Protein AF-0000000079329169 (afdb_homodimer)

pLDDT: mean 85.24, std 16.22, range [33.25, 97.94]

Radius of gyration: 30.65 Å; Cα contacts (8 Å, |Δi|>4): 786; chains: 2; bounding box: 102×85×64 Å

Structure (mmCIF, N/CA/C/O backbone):
data_AF-0000000079329169-model_v1
#
loop_
_entity.id
_entity.type
_entity.pdbx_description
1 polymer 'Uncharacterized protein'
#
loop_
_atom_site.group_PDB
_atom_site.id
_atom_site.type_symbol
_atom_site.label_atom_id
_atom_site.label_alt_id
_atom_site.label_comp_id
_atom_site.label_asym_id
_atom_site.label_entity_id
_atom_site.label_seq_id
_atom_site.pdbx_PDB_ins_code
_atom_site.Cartn_x
_atom_site.Cartn_y
_atom_site.Cartn_z
_atom_site.occupancy
_atom_site.B_iso_or_equiv
_atom_site.auth_seq_id
_atom_site.auth_comp_id
_atom_site.auth_asym_id
_atom_site.auth_atom_id
_atom_site.pdbx_PDB_model_num
ATOM 1 N N . MET A 1 1 ? -2.467 -40.875 -25.844 1 45.12 1 MET A N 1
ATOM 2 C CA . MET A 1 1 ? -3.098 -40.188 -24.719 1 45.12 1 MET A CA 1
ATOM 3 C C . MET A 1 1 ? -2.678 -38.719 -24.688 1 45.12 1 MET A C 1
ATOM 5 O O . MET A 1 1 ? -1.495 -38.406 -24.812 1 45.12 1 MET A O 1
ATOM 9 N N . THR A 1 2 ? -3.67 -37.781 -25 1 64.62 2 THR A N 1
ATOM 10 C CA . THR A 1 2 ? -3.379 -36.344 -25.172 1 64.62 2 THR A CA 1
ATOM 11 C C . THR A 1 2 ? -2.734 -35.781 -23.922 1 64.62 2 THR A C 1
ATOM 13 O O . THR A 1 2 ? -3.164 -36.062 -22.797 1 64.62 2 THR A O 1
ATOM 16 N N . LYS A 1 3 ? -1.499 -35.312 -23.969 1 88.25 3 LYS A N 1
ATOM 17 C CA . LYS A 1 3 ? -0.724 -34.75 -22.875 1 88.25 3 LYS A CA 1
ATOM 18 C C . LYS A 1 3 ? -1.512 -33.625 -22.172 1 88.25 3 LYS A C 1
ATOM 20 O O . LYS A 1 3 ? -2.092 -32.781 -22.828 1 88.25 3 LYS A O 1
ATOM 25 N N . VAL A 1 4 ? -1.706 -33.875 -20.844 1 94.38 4 VAL A N 1
ATOM 26 C CA . VAL A 1 4 ? -2.396 -32.875 -20.047 1 94.38 4 VAL A CA 1
ATOM 27 C C . VAL A 1 4 ? -1.541 -31.609 -19.938 1 94.38 4 VAL A C 1
ATOM 29 O O . VAL A 1 4 ? -0.361 -31.688 -19.578 1 94.38 4 VAL A O 1
ATOM 32 N N . LEU A 1 5 ? -2.145 -30.484 -20.344 1 95.44 5 LEU A N 1
ATOM 33 C CA . LEU A 1 5 ? -1.427 -29.219 -20.281 1 95.44 5 LEU A CA 1
ATOM 34 C C . LEU A 1 5 ? -1.169 -28.797 -18.844 1 95.44 5 LEU A C 1
ATOM 36 O O . LEU A 1 5 ? -1.902 -29.203 -17.938 1 95.44 5 LEU A O 1
ATOM 40 N N . ASP A 1 6 ? -0.081 -28.031 -18.641 1 94.56 6 ASP A N 1
ATOM 41 C CA . ASP A 1 6 ? 0.277 -27.5 -17.344 1 94.56 6 ASP A CA 1
ATOM 42 C C . ASP A 1 6 ? -0.654 -26.359 -16.938 1 94.56 6 ASP A C 1
ATOM 44 O O . ASP A 1 6 ? -0.696 -25.328 -17.609 1 94.56 6 ASP A O 1
ATOM 48 N N . PRO A 1 7 ? -1.336 -26.531 -15.844 1 95.06 7 PRO A N 1
ATOM 49 C CA . PRO A 1 7 ? -2.275 -25.469 -15.445 1 95.06 7 PRO A CA 1
ATOM 50 C C . PRO A 1 7 ? -1.578 -24.172 -15.078 1 95.06 7 PRO A C 1
ATOM 52 O O . PRO A 1 7 ? -2.227 -23.125 -14.992 1 95.06 7 PRO A O 1
ATOM 55 N N . LYS A 1 8 ? -0.294 -24.156 -14.859 1 93 8 LYS A N 1
ATOM 56 C CA . LYS A 1 8 ? 0.447 -22.953 -14.5 1 93 8 LYS A CA 1
ATOM 57 C C . LYS A 1 8 ? 0.698 -22.078 -15.719 1 93 8 LYS A C 1
ATOM 59 O O . LYS A 1 8 ? 1.075 -20.906 -15.586 1 93 8 LYS A O 1
ATOM 64 N N . ASN A 1 9 ? 0.605 -22.766 -16.844 1 88.31 9 ASN A N 1
ATOM 65 C CA . ASN A 1 9 ? 0.705 -21.984 -18.078 1 88.31 9 ASN A CA 1
ATOM 66 C C . ASN A 1 9 ? -0.344 -20.875 -18.125 1 88.31 9 ASN A C 1
ATOM 68 O O . ASN A 1 9 ? -1.524 -21.125 -17.875 1 88.31 9 ASN A O 1
ATOM 72 N N . ASP A 1 10 ? 0.072 -19.703 -18.469 1 83.06 10 ASP A N 1
ATOM 73 C CA . ASP A 1 10 ? -0.802 -18.531 -18.344 1 83.06 10 ASP A CA 1
ATOM 74 C C . ASP A 1 10 ? -2.045 -18.688 -19.219 1 83.06 10 ASP A C 1
ATOM 76 O O . ASP A 1 10 ? -3.139 -18.281 -18.828 1 83.06 10 ASP A O 1
ATOM 80 N N . VAL A 1 11 ? -1.897 -19.234 -20.406 1 84.06 11 VAL A N 1
ATOM 81 C CA . VAL A 1 11 ? -3.033 -19.469 -21.297 1 84.06 11 VAL A CA 1
ATOM 82 C C . VAL A 1 11 ? -4 -20.453 -20.641 1 84.06 11 VAL A C 1
ATOM 84 O O . VAL A 1 11 ? -5.211 -20.219 -20.625 1 84.06 11 VAL A O 1
ATOM 87 N N . VAL A 1 12 ? -3.428 -21.5 -20.188 1 91.25 12 VAL A N 1
ATOM 88 C CA . VAL A 1 12 ? -4.23 -22.562 -19.578 1 91.25 12 VAL A CA 1
ATOM 89 C C . VAL A 1 12 ? -4.895 -22.031 -18.312 1 91.25 12 VAL A C 1
ATOM 91 O O . VAL A 1 12 ? -6.086 -22.25 -18.078 1 91.25 12 VAL A O 1
ATOM 94 N N . PHE A 1 13 ? -4.156 -21.266 -17.547 1 91.81 13 PHE A N 1
ATOM 95 C CA . PHE A 1 13 ? -4.656 -20.688 -16.312 1 91.81 13 PHE A CA 1
ATOM 96 C C . PHE A 1 13 ? -5.84 -19.766 -16.578 1 91.81 13 PHE A C 1
ATOM 98 O O . PHE A 1 13 ? -6.848 -19.812 -15.875 1 91.81 13 PHE A O 1
ATOM 105 N N . GLN A 1 14 ? -5.715 -18.969 -17.547 1 87.81 14 GLN A N 1
ATOM 106 C CA . GLN A 1 14 ? -6.777 -18.047 -17.922 1 87.81 14 GLN A CA 1
ATOM 107 C C . GLN A 1 14 ? -8.039 -18.812 -18.328 1 87.81 14 GLN A C 1
ATOM 109 O O . GLN A 1 14 ? -9.148 -18.406 -17.969 1 87.81 14 GLN A O 1
ATOM 114 N N . LYS A 1 15 ? -7.891 -19.828 -19.062 1 89.56 15 LYS A N 1
ATOM 115 C CA . LYS A 1 15 ? -9.039 -20.594 -19.531 1 89.56 15 LYS A CA 1
ATOM 116 C C . LYS A 1 15 ? -9.703 -21.359 -18.375 1 89.56 15 LYS A C 1
ATOM 118 O O . LYS A 1 15 ? -10.914 -21.547 -18.375 1 89.56 15 LYS A O 1
ATOM 123 N N . LEU A 1 16 ? -8.898 -21.734 -17.422 1 93.25 16 LEU A N 1
ATOM 124 C CA . LEU A 1 16 ? -9.391 -22.469 -16.266 1 93.25 16 LEU A CA 1
ATOM 125 C C . LEU A 1 16 ? -10.109 -21.547 -15.289 1 93.25 16 LEU A C 1
ATOM 127 O O . LEU A 1 16 ? -11.219 -21.844 -14.836 1 93.25 16 LEU A O 1
ATOM 131 N N . PHE A 1 17 ? -9.477 -20.406 -15.016 1 92.75 17 PHE A N 1
ATOM 132 C CA . PHE A 1 17 ? -9.922 -19.578 -13.898 1 92.75 17 PHE A CA 1
ATOM 133 C C . PHE A 1 17 ? -10.508 -18.266 -14.398 1 92.75 17 PHE A C 1
ATOM 135 O O . PHE A 1 17 ? -11.195 -17.562 -13.656 1 92.75 17 PHE A O 1
ATOM 142 N N . GLY A 1 18 ? -10.305 -17.891 -15.617 1 88.38 18 GLY A N 1
ATOM 143 C CA . GLY A 1 18 ? -10.625 -16.547 -16.094 1 88.38 18 GLY A CA 1
ATOM 144 C C . GLY A 1 18 ? -11.883 -16.5 -16.938 1 88.38 18 GLY A C 1
ATOM 145 O O . GLY A 1 18 ? -12.266 -15.445 -17.438 1 88.38 18 GLY A O 1
ATOM 146 N N . MET A 1 19 ? -12.461 -17.641 -17.141 1 87.44 19 MET A N 1
ATOM 147 C CA . MET A 1 19 ? -13.664 -17.688 -17.969 1 87.44 19 MET A CA 1
ATOM 148 C C . MET A 1 19 ? -14.922 -17.703 -17.094 1 87.44 19 MET A C 1
ATOM 150 O O . MET A 1 19 ? -14.977 -18.453 -16.109 1 87.44 19 MET A O 1
ATOM 154 N N . LYS A 1 20 ? -15.914 -16.953 -17.547 1 88.75 20 LYS A N 1
ATOM 155 C CA . LYS A 1 20 ? -17.172 -16.844 -16.797 1 88.75 20 LYS A CA 1
ATOM 156 C C . LYS A 1 20 ? -17.812 -18.219 -16.609 1 88.75 20 LYS A C 1
ATOM 158 O O . LYS A 1 20 ? -18.391 -18.5 -15.555 1 88.75 20 LYS A O 1
ATOM 163 N N . ILE A 1 21 ? -17.719 -19.062 -17.625 1 90.81 21 ILE A N 1
ATOM 164 C CA . ILE A 1 21 ? -18.359 -20.375 -17.594 1 90.81 21 ILE A CA 1
ATOM 165 C C . ILE A 1 21 ? -17.734 -21.219 -16.484 1 90.81 21 ILE A C 1
ATOM 167 O O . ILE A 1 21 ? -18.375 -22.141 -15.969 1 90.81 21 ILE A O 1
ATOM 171 N N . ASN A 1 22 ? -16.516 -20.922 -16.094 1 91.94 22 ASN A N 1
ATOM 172 C CA . ASN A 1 22 ? -15.797 -21.703 -15.078 1 91.94 22 ASN A CA 1
ATOM 173 C C . ASN A 1 22 ? -15.648 -20.906 -13.781 1 91.94 22 ASN A C 1
ATOM 175 O O . ASN A 1 22 ? -14.703 -21.125 -13.023 1 91.94 22 ASN A O 1
ATOM 179 N N . LYS A 1 23 ? -16.516 -19.938 -13.531 1 93.62 23 LYS A N 1
ATOM 180 C CA . LYS A 1 23 ? -16.375 -19.031 -12.398 1 93.62 23 LYS A CA 1
ATOM 181 C C . LYS A 1 23 ? -16.375 -19.797 -11.078 1 93.62 23 LYS A C 1
ATOM 183 O O . LYS A 1 23 ? -15.742 -19.359 -10.102 1 93.62 23 LYS A O 1
ATOM 188 N N . ASN A 1 24 ? -17.062 -20.953 -11.055 1 95.5 24 ASN A N 1
ATOM 189 C CA . ASN A 1 24 ? -17.109 -21.75 -9.836 1 95.5 24 ASN A CA 1
ATOM 190 C C . ASN A 1 24 ? -15.719 -22.25 -9.438 1 95.5 24 ASN A C 1
ATOM 192 O O . ASN A 1 24 ? -15.414 -22.359 -8.25 1 95.5 24 ASN A O 1
ATOM 196 N N . ILE A 1 25 ? -14.93 -22.562 -10.406 1 96.38 25 ILE A N 1
ATOM 197 C CA . ILE A 1 25 ? -13.562 -23 -10.164 1 96.38 25 ILE A CA 1
ATOM 198 C C . ILE A 1 25 ? -12.766 -21.875 -9.516 1 96.38 25 ILE A C 1
ATOM 200 O O . ILE A 1 25 ? -12.117 -22.078 -8.484 1 96.38 25 ILE A O 1
ATOM 204 N N . LEU A 1 26 ? -12.938 -20.703 -10.07 1 95.31 26 LEU A N 1
ATOM 205 C CA . LEU A 1 26 ? -12.234 -19.531 -9.531 1 95.31 26 LEU A CA 1
ATOM 206 C C . LEU A 1 26 ? -12.695 -19.219 -8.117 1 95.31 26 LEU A C 1
ATOM 208 O O . LEU A 1 26 ? -11.867 -18.984 -7.23 1 95.31 26 LEU A O 1
ATOM 212 N N . ILE A 1 27 ? -13.969 -19.234 -7.945 1 96.56 27 ILE A N 1
ATOM 213 C CA . ILE A 1 27 ? -14.555 -18.891 -6.648 1 96.56 27 ILE A CA 1
ATOM 214 C C . ILE A 1 27 ? -14.016 -19.844 -5.582 1 96.56 27 ILE A C 1
ATOM 216 O O . ILE A 1 27 ? -13.594 -19.406 -4.508 1 96.56 27 ILE A O 1
ATOM 220 N N . SER A 1 28 ? -14.008 -21.125 -5.875 1 96.38 28 SER A N 1
ATOM 221 C CA . SER A 1 28 ? -13.492 -22.125 -4.941 1 96.38 28 SER A CA 1
ATOM 222 C C . SER A 1 28 ? -12.016 -21.891 -4.652 1 96.38 28 SER A C 1
ATOM 224 O O . SER A 1 28 ? -11.578 -21.969 -3.5 1 96.38 28 SER A O 1
ATOM 226 N N . PHE A 1 29 ? -11.297 -21.578 -5.676 1 96.75 29 PHE A N 1
ATOM 227 C CA . PHE A 1 29 ? -9.867 -21.312 -5.562 1 96.75 29 PHE A CA 1
ATOM 228 C C . PHE A 1 29 ? -9.609 -20.094 -4.676 1 96.75 29 PHE A C 1
ATOM 230 O O . PHE A 1 29 ? -8.812 -20.172 -3.74 1 96.75 29 PHE A O 1
ATOM 237 N N . LEU A 1 30 ? -10.336 -19 -4.879 1 96.62 30 LEU A N 1
ATOM 238 C CA . LEU A 1 30 ? -10.172 -17.766 -4.125 1 96.62 30 LEU A CA 1
ATOM 239 C C . LEU A 1 30 ? -10.555 -17.953 -2.664 1 96.62 30 LEU A C 1
ATOM 241 O O . LEU A 1 30 ? -9.852 -17.484 -1.764 1 96.62 30 LEU A O 1
ATOM 245 N N . ASN A 1 31 ? -11.656 -18.641 -2.445 1 96.81 31 ASN A N 1
ATOM 246 C CA . ASN A 1 31 ? -12.094 -18.891 -1.075 1 96.81 31 ASN A CA 1
ATOM 247 C C . ASN A 1 31 ? -11.047 -19.688 -0.289 1 96.81 31 ASN A C 1
ATOM 249 O O . ASN A 1 31 ? -10.852 -19.438 0.902 1 96.81 31 ASN A O 1
ATOM 253 N N . SER A 1 32 ? -10.383 -20.609 -0.977 1 95.69 32 SER A N 1
ATOM 254 C CA . SER A 1 32 ? -9.367 -21.406 -0.312 1 95.69 32 SER A CA 1
ATOM 255 C C . SER A 1 32 ? -8.133 -20.578 0.029 1 95.69 32 SER A C 1
ATOM 257 O O . SER A 1 32 ? -7.555 -20.734 1.106 1 95.69 32 SER A O 1
ATOM 259 N N . ILE A 1 33 ? -7.715 -19.688 -0.864 1 95.75 33 ILE A N 1
ATOM 260 C CA . ILE A 1 33 ? -6.531 -18.859 -0.664 1 95.75 33 ILE A CA 1
ATOM 261 C C . ILE A 1 33 ? -6.793 -17.844 0.441 1 95.75 33 ILE A C 1
ATOM 263 O O . ILE A 1 33 ? -5.953 -17.641 1.317 1 95.75 33 ILE A O 1
ATOM 267 N N . LEU A 1 34 ? -7.988 -17.234 0.381 1 94.94 34 LEU A N 1
ATOM 268 C CA . LEU A 1 34 ? -8.32 -16.141 1.296 1 94.94 34 LEU A CA 1
ATOM 269 C C . LEU A 1 34 ? -8.875 -16.688 2.607 1 94.94 34 LEU A C 1
ATOM 271 O O . LEU A 1 34 ? -9.156 -15.922 3.535 1 94.94 34 LEU A O 1
ATOM 275 N N . ASN A 1 35 ? -9.055 -17.984 2.664 1 92.44 35 ASN A N 1
ATOM 276 C CA . ASN A 1 35 ? -9.57 -18.656 3.848 1 92.44 35 ASN A CA 1
ATOM 277 C C . ASN A 1 35 ? -10.93 -18.094 4.27 1 92.44 35 ASN A C 1
ATOM 279 O O . ASN A 1 35 ? -11.117 -17.719 5.426 1 92.44 35 ASN A O 1
ATOM 283 N N . LEU A 1 36 ? -11.727 -17.969 3.295 1 92.88 36 LEU A N 1
ATOM 284 C CA . LEU A 1 36 ? -13.086 -17.484 3.525 1 92.88 36 LEU A CA 1
ATOM 285 C C . LEU A 1 36 ? -14.07 -18.656 3.57 1 92.88 36 LEU A C 1
ATOM 287 O O . LEU A 1 36 ? -13.977 -19.578 2.766 1 92.88 36 LEU A O 1
ATOM 291 N N . SER A 1 37 ? -14.992 -18.656 4.586 1 90 37 SER A N 1
ATOM 292 C CA . SER A 1 37 ? -15.977 -19.719 4.734 1 90 37 SER A CA 1
ATOM 293 C C . SER A 1 37 ? -17.297 -19.172 5.262 1 90 37 SER A C 1
ATOM 295 O O . SER A 1 37 ? -17.391 -18.016 5.672 1 90 37 SER A O 1
ATOM 297 N N . GLY A 1 38 ? -18.25 -19.938 5.094 1 91.19 38 GLY A N 1
ATOM 298 C CA . GLY A 1 38 ? -19.562 -19.562 5.617 1 91.19 38 GLY A CA 1
ATOM 299 C C . GLY A 1 38 ? -20.141 -18.328 4.957 1 91.19 38 GLY A C 1
ATOM 300 O O . GLY A 1 38 ? -20.203 -18.25 3.73 1 91.19 38 GLY A O 1
ATOM 301 N N . GLU A 1 39 ? -20.5 -17.375 5.754 1 8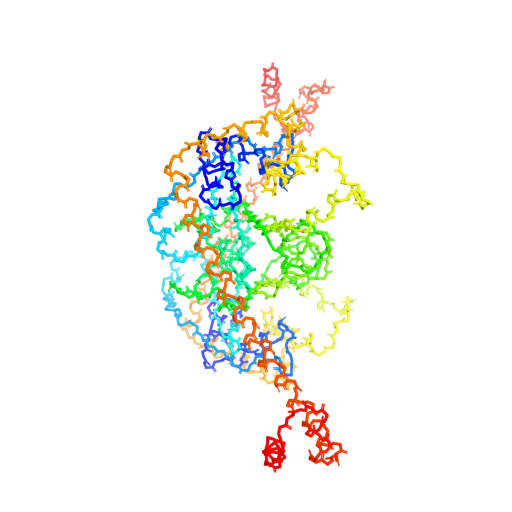8.69 39 GLU A N 1
ATOM 302 C CA . GLU A 1 39 ? -21.141 -16.141 5.277 1 88.69 39 GLU A CA 1
ATOM 303 C C . GLU A 1 39 ? -20.125 -15.211 4.625 1 88.69 39 GLU A C 1
ATOM 305 O O . GLU A 1 39 ? -20.484 -14.391 3.783 1 88.69 39 GLU A O 1
ATOM 310 N N . ASN A 1 40 ? -18.938 -15.484 4.855 1 90.81 40 ASN A N 1
ATOM 311 C CA . ASN A 1 40 ? -17.891 -14.602 4.352 1 90.81 40 ASN A CA 1
ATOM 312 C C . ASN A 1 40 ? -17.312 -15.117 3.029 1 90.81 40 ASN A C 1
ATOM 314 O O . ASN A 1 40 ? -16.484 -14.445 2.406 1 90.81 40 ASN A O 1
ATOM 318 N N . SER A 1 41 ? -17.797 -16.312 2.613 1 94.44 41 SER A N 1
ATOM 319 C CA . SER A 1 41 ? -17.281 -16.891 1.376 1 94.44 41 SER A CA 1
ATOM 320 C C . SER A 1 41 ? -17.703 -16.062 0.162 1 94.44 41 SER A C 1
ATOM 322 O O . SER A 1 41 ? -18.812 -15.5 0.146 1 94.44 41 SER A O 1
ATOM 324 N N . ILE A 1 42 ? -16.875 -15.977 -0.775 1 96.12 42 ILE A N 1
ATOM 325 C CA . ILE A 1 42 ? -17.219 -15.398 -2.066 1 96.12 42 ILE A CA 1
ATOM 326 C C . ILE A 1 42 ? -18.25 -16.281 -2.768 1 96.12 42 ILE A C 1
ATOM 328 O O . ILE A 1 42 ? -18.047 -17.484 -2.918 1 96.12 42 ILE A O 1
ATOM 332 N N . LYS A 1 43 ? -19.297 -15.695 -3.203 1 95.56 43 LYS A N 1
ATOM 333 C CA . LYS A 1 43 ? -20.375 -16.453 -3.84 1 95.56 43 LYS A CA 1
ATOM 334 C C . LYS A 1 43 ? -20.484 -16.109 -5.324 1 95.56 43 LYS A C 1
ATOM 336 O O . LYS A 1 43 ? -20.938 -16.938 -6.121 1 95.56 43 LYS A O 1
ATOM 341 N N . GLU A 1 44 ? -20.094 -14.898 -5.652 1 95.31 44 GLU A N 1
ATOM 342 C CA . GLU A 1 44 ? -20.172 -14.422 -7.027 1 95.31 44 GLU A CA 1
ATOM 343 C C . GLU A 1 44 ? -18.984 -13.516 -7.359 1 95.31 44 GLU A C 1
ATOM 345 O O . GLU A 1 44 ? -18.453 -12.836 -6.48 1 95.31 44 GLU A O 1
ATOM 350 N N . VAL A 1 45 ? -18.594 -13.586 -8.617 1 94.88 45 VAL A N 1
ATOM 351 C CA . VAL A 1 45 ? -17.531 -12.703 -9.094 1 94.88 45 VAL A CA 1
ATOM 352 C C . VAL A 1 45 ? -17.906 -12.133 -10.461 1 94.88 45 VAL A C 1
ATOM 354 O O . VAL A 1 45 ? -18.609 -12.781 -11.234 1 94.88 45 VAL A O 1
ATOM 357 N N . ASP A 1 46 ? -17.5 -10.906 -10.703 1 92 46 ASP A N 1
ATOM 358 C CA . ASP A 1 46 ? -17.609 -10.258 -12.008 1 92 46 ASP A CA 1
ATOM 359 C C . ASP A 1 46 ? -16.219 -10.047 -12.617 1 92 46 ASP A C 1
ATOM 361 O O . ASP A 1 46 ? -15.297 -9.586 -11.938 1 92 46 ASP A O 1
ATOM 365 N N . PHE A 1 47 ? -16.172 -10.5 -13.844 1 86.56 47 PHE A N 1
ATOM 366 C CA . PHE A 1 47 ? -14.891 -10.359 -14.539 1 86.56 47 PHE A CA 1
ATOM 367 C C . PHE A 1 47 ? -14.789 -8.992 -15.211 1 86.56 47 PHE A C 1
ATOM 369 O O . PHE A 1 47 ? -15.766 -8.508 -15.789 1 86.56 47 PHE A O 1
ATOM 376 N N . GLU A 1 48 ? -13.867 -8.141 -14.82 1 70.69 48 GLU A N 1
ATOM 377 C CA . GLU A 1 48 ? -13.648 -6.898 -15.555 1 70.69 48 GLU A CA 1
ATOM 378 C C . GLU A 1 48 ? -13.156 -7.176 -16.969 1 70.69 48 GLU A C 1
ATOM 380 O O . GLU A 1 48 ? -12.273 -8.008 -17.172 1 70.69 48 GLU A O 1
ATOM 385 N N . GLU A 1 49 ? -14.125 -7.023 -18.031 1 51.62 49 GLU A N 1
ATOM 386 C CA . GLU A 1 49 ? -13.836 -7.305 -19.422 1 51.62 49 GLU A CA 1
ATOM 387 C C . GLU A 1 49 ? -12.492 -6.711 -19.844 1 51.62 49 GLU A C 1
ATOM 389 O O . GLU A 1 49 ? -12.32 -5.488 -19.844 1 51.62 49 GLU A O 1
ATOM 394 N N . LYS A 1 50 ? -11.5 -6.906 -19.281 1 48.5 50 LYS A N 1
ATOM 395 C CA . LYS A 1 50 ? -10.344 -6.43 -20.031 1 48.5 50 LYS A CA 1
ATOM 396 C C . LYS A 1 50 ? -10.336 -7.008 -21.438 1 48.5 50 LYS A C 1
ATOM 398 O O . LYS A 1 50 ? -10.68 -8.172 -21.641 1 48.5 50 LYS A O 1
ATOM 403 N N . HIS A 1 51 ? -10.688 -6.188 -22.469 1 39.16 51 HIS A N 1
ATOM 404 C CA . HIS A 1 51 ? -10.297 -6.664 -23.781 1 39.16 51 HIS A CA 1
ATOM 405 C C . HIS A 1 51 ? -8.93 -7.336 -23.75 1 39.16 51 HIS A C 1
ATOM 407 O O . HIS A 1 51 ? -7.902 -6.66 -23.656 1 39.16 51 HIS A O 1
ATOM 413 N N . LEU A 1 52 ? -8.797 -8.195 -23.016 1 38.06 52 LEU A N 1
ATOM 414 C CA . LEU A 1 52 ? -7.598 -9.008 -23.156 1 38.06 52 LEU A CA 1
ATOM 415 C C . LEU A 1 52 ? -7.262 -9.219 -24.641 1 38.06 52 LEU A C 1
ATOM 417 O O . LEU A 1 52 ? -7.996 -9.898 -25.344 1 38.06 52 LEU A O 1
ATOM 421 N N . ASP A 1 53 ? -7.051 -8.266 -25.359 1 36.31 53 ASP A N 1
ATOM 422 C CA . ASP A 1 53 ? -6.527 -8.68 -26.656 1 36.31 53 ASP A CA 1
ATOM 423 C C . ASP A 1 53 ? -5.398 -9.695 -26.5 1 36.31 53 ASP A C 1
ATOM 425 O O . ASP A 1 53 ? -4.285 -9.344 -26.094 1 36.31 53 ASP A O 1
ATOM 429 N N . VAL A 1 54 ? -5.797 -10.867 -26.328 1 35.72 54 VAL A N 1
ATOM 430 C CA . VAL A 1 54 ? -4.934 -12.039 -26.359 1 35.72 54 VAL A CA 1
ATOM 431 C C . VAL A 1 54 ? -3.762 -11.797 -27.297 1 35.72 54 VAL A C 1
ATOM 433 O O . VAL A 1 54 ? -2.639 -12.234 -27.031 1 35.72 54 VAL A O 1
ATOM 436 N N . SER A 1 55 ? -4.102 -11.305 -28.453 1 33.69 55 SER A N 1
ATOM 437 C CA . SER A 1 55 ? -3.084 -11.078 -29.484 1 33.69 55 SER A CA 1
ATOM 438 C C . SER A 1 55 ? -2.004 -10.125 -28.984 1 33.69 55 SER A C 1
ATOM 440 O O . SER A 1 55 ? -0.855 -10.195 -29.422 1 33.69 55 SER A O 1
ATOM 442 N N . LEU A 1 56 ? -2.51 -9.125 -28.375 1 36.47 56 LEU A N 1
ATOM 443 C CA . LEU A 1 56 ? -1.509 -8.219 -27.828 1 36.47 56 LEU A CA 1
ATOM 444 C C . LEU A 1 56 ? -0.765 -8.867 -26.656 1 36.47 56 LEU A C 1
ATOM 446 O O . LEU A 1 56 ? 0.274 -8.367 -26.219 1 36.47 56 LEU A O 1
ATOM 450 N N . ILE A 1 57 ? -1.316 -9.859 -26.109 1 38 57 ILE A N 1
ATOM 451 C CA . ILE A 1 57 ? -0.678 -10.703 -25.109 1 38 57 ILE A CA 1
ATOM 452 C C . ILE A 1 57 ? 0.585 -11.336 -25.688 1 38 57 ILE A C 1
ATOM 454 O O . ILE A 1 57 ? 1.62 -11.391 -25.031 1 38 57 ILE A O 1
ATOM 458 N N . ALA A 1 58 ? 0.386 -11.93 -26.875 1 35.97 58 ALA A N 1
ATOM 459 C CA . ALA A 1 58 ? 1.482 -12.688 -27.469 1 35.97 58 ALA A CA 1
ATOM 460 C C . ALA A 1 58 ? 2.711 -11.805 -27.672 1 35.97 58 ALA A C 1
ATOM 462 O O . ALA A 1 58 ? 3.846 -12.266 -27.516 1 35.97 58 ALA A O 1
ATOM 463 N N . SER A 1 59 ? 2.471 -10.734 -28.344 1 37.22 59 SER A N 1
ATOM 464 C CA . SER A 1 59 ? 3.645 -9.945 -28.703 1 37.22 59 SER A CA 1
ATOM 465 C C . SER A 1 59 ? 4.207 -9.219 -27.484 1 37.22 59 SER A C 1
ATOM 467 O O . SER A 1 59 ? 5.34 -8.727 -27.516 1 37.22 59 SER A O 1
ATOM 469 N N . GLU A 1 60 ? 3.305 -8.445 -26.844 1 40.41 60 GLU A N 1
ATOM 470 C CA . GLU A 1 60 ? 3.881 -7.641 -25.766 1 40.41 60 GLU A CA 1
ATOM 471 C C . GLU A 1 60 ? 4.426 -8.516 -24.641 1 40.41 60 GLU A C 1
ATOM 473 O O . GLU A 1 60 ? 3.947 -9.633 -24.438 1 40.41 60 GLU A O 1
ATOM 478 N N . LYS A 1 61 ? 5.566 -8.172 -24.141 1 40.75 61 LYS A N 1
ATOM 479 C CA . LYS A 1 61 ? 6.32 -8.906 -23.125 1 40.75 61 LYS A CA 1
ATOM 480 C C . LYS A 1 61 ? 5.398 -9.773 -22.281 1 40.75 61 LYS A C 1
ATOM 482 O O . LYS A 1 61 ? 4.176 -9.633 -22.328 1 40.75 61 LYS A O 1
ATOM 487 N N . LEU A 1 62 ? 6.109 -10.664 -21.375 1 41.69 62 LEU A N 1
ATOM 488 C CA . LEU A 1 62 ? 5.754 -11.594 -20.297 1 41.69 62 LEU A CA 1
ATOM 489 C C . LEU A 1 62 ? 4.488 -11.133 -19.578 1 41.69 62 LEU A C 1
ATOM 491 O O . LEU A 1 62 ? 4.559 -10.633 -18.453 1 41.69 62 LEU A O 1
ATOM 495 N N . SER A 1 63 ? 3.658 -10.453 -20.328 1 40.44 63 SER A N 1
ATOM 496 C CA . SER A 1 63 ? 2.561 -10.031 -19.469 1 40.44 63 SER A CA 1
ATOM 497 C C . SER A 1 63 ? 1.871 -11.227 -18.828 1 40.44 63 SER A C 1
ATOM 499 O O . SER A 1 63 ? 1.631 -12.242 -19.484 1 40.44 63 SER A O 1
ATOM 501 N N . ILE A 1 64 ? 2.145 -11.602 -17.688 1 47.47 64 ILE A N 1
ATOM 502 C CA . ILE A 1 64 ? 1.545 -12.359 -16.594 1 47.47 64 ILE A CA 1
ATOM 503 C C . ILE A 1 64 ? 0.029 -12.188 -16.609 1 47.47 64 ILE A C 1
ATOM 505 O O . ILE A 1 64 ? -0.469 -11.062 -16.719 1 47.47 64 ILE A O 1
ATOM 509 N N . LEU A 1 65 ? -0.65 -13.156 -17.328 1 51.34 65 LEU A N 1
ATOM 510 C CA . LEU A 1 65 ? -2.107 -13.141 -17.25 1 51.34 65 LEU A CA 1
ATOM 511 C C . LEU A 1 65 ? -2.58 -12.727 -15.859 1 51.34 65 LEU A C 1
ATOM 513 O O . LEU A 1 65 ? -2.252 -13.375 -14.867 1 51.34 65 LEU A O 1
ATOM 517 N N . ASP A 1 66 ? -3.049 -11.406 -15.633 1 66.88 66 ASP A N 1
ATOM 518 C CA . ASP A 1 66 ? -3.738 -10.844 -14.477 1 66.88 66 ASP A CA 1
ATOM 519 C C . ASP A 1 66 ? -5.246 -11.07 -14.562 1 66.88 66 ASP A C 1
ATOM 521 O O . ASP A 1 66 ? -5.852 -10.844 -15.609 1 66.88 66 ASP A O 1
ATOM 525 N N . LEU A 1 67 ? -5.688 -12.18 -13.797 1 83.12 67 LEU A N 1
ATOM 526 C CA . LEU A 1 67 ? -7.125 -12.281 -13.562 1 83.12 67 LEU A CA 1
ATOM 527 C C . LEU A 1 67 ? -7.59 -11.219 -12.57 1 83.12 67 LEU A C 1
ATOM 529 O O . LEU A 1 67 ? -7.07 -11.141 -11.453 1 83.12 67 LEU A O 1
ATOM 533 N N . HIS A 1 68 ? -8.398 -10.25 -13.109 1 87.75 68 HIS A N 1
ATOM 534 C CA . HIS A 1 68 ? -8.992 -9.25 -12.227 1 87.75 68 HIS A CA 1
ATOM 535 C C . HIS A 1 68 ? -10.492 -9.477 -12.055 1 87.75 68 HIS A C 1
ATOM 537 O O . HIS A 1 68 ? -11.234 -9.5 -13.039 1 87.75 68 HIS A O 1
ATOM 543 N N . VAL A 1 69 ? -10.914 -9.672 -10.883 1 91.56 69 VAL A N 1
ATOM 544 C CA . VAL A 1 69 ? -12.336 -9.914 -10.641 1 91.56 69 VAL A CA 1
ATOM 545 C C . VAL A 1 69 ? -12.805 -9.062 -9.461 1 91.56 69 VAL A C 1
ATOM 547 O O . VAL A 1 69 ? -12 -8.625 -8.641 1 91.56 69 VAL A O 1
ATOM 550 N N . ILE A 1 70 ? -14.07 -8.828 -9.422 1 94.06 70 ILE A N 1
ATOM 551 C CA . ILE A 1 70 ? -14.734 -8.125 -8.336 1 94.06 70 ILE A CA 1
ATOM 552 C C . ILE A 1 70 ? -15.781 -9.031 -7.691 1 94.06 70 ILE A C 1
ATOM 554 O O . ILE A 1 70 ? -16.609 -9.625 -8.391 1 94.06 70 ILE A O 1
ATOM 558 N N . THR A 1 71 ? -15.742 -9.195 -6.434 1 95.75 71 THR A N 1
ATOM 559 C CA . THR A 1 71 ? -16.688 -10.055 -5.734 1 95.75 71 THR A CA 1
ATOM 560 C C . THR A 1 71 ? -18.016 -9.336 -5.508 1 95.75 71 THR A C 1
ATOM 562 O O . THR A 1 71 ? -18.125 -8.141 -5.773 1 95.75 71 THR A O 1
ATOM 565 N N . GLU A 1 72 ? -18.984 -10.055 -5.008 1 94.69 72 GLU A N 1
ATOM 566 C CA . GLU A 1 72 ? -20.297 -9.492 -4.762 1 94.69 72 GLU A CA 1
ATOM 567 C C . GLU A 1 72 ? -20.25 -8.422 -3.674 1 94.69 72 GLU A C 1
ATOM 569 O O . GLU A 1 72 ? -21.125 -7.555 -3.611 1 94.69 72 GLU A O 1
ATOM 574 N N . ASN A 1 73 ? -19.25 -8.453 -2.826 1 93.19 73 ASN A N 1
ATOM 575 C CA . ASN A 1 73 ? -19.078 -7.445 -1.782 1 93.19 73 ASN A CA 1
ATOM 576 C C . ASN A 1 73 ? -18.094 -6.363 -2.201 1 93.19 73 ASN A C 1
ATOM 578 O O . ASN A 1 73 ? -17.484 -5.711 -1.351 1 93.19 73 ASN A O 1
ATOM 582 N N . ASP A 1 74 ? -17.75 -6.273 -3.457 1 92.94 74 ASP A N 1
ATOM 583 C CA . ASP A 1 74 ? -16.984 -5.207 -4.102 1 92.94 74 ASP A CA 1
ATOM 584 C C . ASP A 1 74 ? -15.5 -5.316 -3.771 1 92.94 74 ASP A C 1
ATOM 586 O O . ASP A 1 74 ? -14.766 -4.328 -3.844 1 92.94 74 ASP A O 1
ATOM 590 N N . MET A 1 75 ? -15.148 -6.527 -3.297 1 95.44 75 MET A N 1
ATOM 591 C CA . MET A 1 75 ? -13.711 -6.77 -3.166 1 95.44 75 MET A CA 1
ATOM 592 C C . MET A 1 75 ? -13.062 -6.965 -4.531 1 95.44 75 MET A C 1
ATOM 594 O O . MET A 1 75 ? -13.594 -7.688 -5.379 1 95.44 75 MET A O 1
ATOM 598 N N . HIS A 1 76 ? -11.977 -6.281 -4.734 1 94.31 76 HIS A N 1
ATOM 599 C CA . HIS A 1 76 ? -11.195 -6.469 -5.953 1 94.31 76 HIS A CA 1
ATOM 600 C C . HIS A 1 76 ? -10.078 -7.48 -5.738 1 94.31 76 HIS A C 1
ATOM 602 O O . HIS A 1 76 ? -9.344 -7.395 -4.75 1 94.31 76 HIS A O 1
ATOM 608 N N . VAL A 1 77 ? -9.977 -8.438 -6.672 1 94.25 77 VAL A N 1
ATOM 609 C CA . VAL A 1 77 ? -8.945 -9.461 -6.555 1 94.25 77 VAL A CA 1
ATOM 610 C C . VAL A 1 77 ? -8.195 -9.594 -7.879 1 94.25 77 VAL A C 1
ATOM 612 O O . VAL A 1 77 ? -8.812 -9.68 -8.945 1 94.25 77 VAL A O 1
ATOM 615 N N . ASN A 1 78 ? -6.91 -9.484 -7.762 1 92.44 78 ASN A N 1
ATOM 616 C CA . ASN A 1 78 ? -6.039 -9.773 -8.898 1 92.44 78 ASN A CA 1
ATOM 617 C C . ASN A 1 78 ? -5.176 -11.008 -8.648 1 92.44 78 ASN A C 1
ATOM 619 O O . ASN A 1 78 ? -4.508 -11.102 -7.617 1 92.44 78 ASN A O 1
ATOM 623 N N . VAL A 1 79 ? -5.211 -11.969 -9.547 1 92.31 79 VAL A N 1
ATOM 624 C CA . VAL A 1 79 ? -4.395 -13.172 -9.43 1 92.31 79 VAL A CA 1
ATOM 625 C C . VAL A 1 79 ? -3.33 -13.18 -10.523 1 92.31 79 VAL A C 1
ATOM 627 O O . VAL A 1 79 ? -3.645 -13.031 -11.703 1 92.31 79 VAL A O 1
ATOM 630 N N . GLU A 1 80 ? -2.1 -13.297 -10.047 1 87.31 80 GLU A N 1
ATOM 631 C CA . GLU A 1 80 ? -0.973 -13.359 -10.969 1 87.31 80 GLU A CA 1
ATOM 632 C C . GLU A 1 80 ? -0.168 -14.641 -10.773 1 87.31 80 GLU A C 1
ATOM 634 O O . GLU A 1 80 ? 0.107 -15.039 -9.641 1 87.31 80 GLU A O 1
ATOM 639 N N . ILE A 1 81 ? 0.124 -15.32 -11.867 1 88.75 81 ILE A N 1
ATOM 640 C CA . ILE A 1 81 ? 1.012 -16.484 -11.828 1 88.75 81 ILE A CA 1
ATOM 641 C C . ILE A 1 81 ? 2.318 -16.156 -12.547 1 88.75 81 ILE A C 1
ATOM 643 O O . ILE A 1 81 ? 2.303 -15.609 -13.656 1 88.75 81 ILE A O 1
ATOM 647 N N . GLN A 1 82 ? 3.373 -16.359 -11.867 1 86.69 82 GLN A N 1
ATOM 648 C CA . GLN A 1 82 ? 4.688 -16.062 -12.43 1 86.69 82 GLN A CA 1
ATOM 649 C C . GLN A 1 82 ? 5.559 -17.328 -12.461 1 86.69 82 GLN A C 1
ATOM 651 O O . GLN A 1 82 ? 5.902 -17.875 -11.414 1 86.69 82 GLN A O 1
ATOM 656 N N . LEU A 1 83 ? 5.938 -17.656 -13.664 1 87.06 83 LEU A N 1
ATOM 657 C CA . LEU A 1 83 ? 6.68 -18.891 -13.836 1 87.06 83 LEU A CA 1
ATOM 658 C C . LEU A 1 83 ? 8.18 -18.641 -13.797 1 87.06 83 LEU A C 1
ATOM 660 O O . LEU A 1 83 ? 8.961 -19.531 -13.461 1 87.06 83 LEU A O 1
ATOM 664 N N . VAL A 1 84 ? 8.555 -17.406 -14.141 1 83.75 84 VAL A N 1
ATOM 665 C CA . VAL A 1 84 ? 9.969 -17.062 -14.18 1 83.75 84 VAL A CA 1
ATOM 666 C C . VAL A 1 84 ? 10.234 -15.852 -13.289 1 83.75 84 VAL A C 1
ATOM 668 O O . VAL A 1 84 ? 9.461 -14.891 -13.305 1 83.75 84 VAL A O 1
ATOM 671 N N . ASN A 1 85 ? 11.297 -15.984 -12.508 1 87.44 85 ASN A N 1
ATOM 672 C CA . ASN A 1 85 ? 11.672 -14.867 -11.641 1 87.44 85 ASN A CA 1
ATOM 673 C C . ASN A 1 85 ? 12.305 -13.727 -12.438 1 87.44 85 ASN A C 1
ATOM 675 O O . ASN A 1 85 ? 13.43 -13.859 -12.93 1 87.44 85 ASN A O 1
ATOM 679 N N . GLN A 1 86 ? 11.625 -12.719 -12.555 1 81.25 86 GLN A N 1
ATOM 680 C CA . GLN A 1 86 ? 12.156 -11.539 -13.219 1 81.25 86 GLN A CA 1
ATOM 681 C C . GLN A 1 86 ? 12.766 -10.562 -12.219 1 81.25 86 GLN A C 1
ATOM 683 O O . GLN A 1 86 ? 13.18 -9.461 -12.586 1 81.25 86 GLN A O 1
ATOM 688 N N . TYR A 1 87 ? 12.758 -10.891 -10.922 1 84.31 87 TYR A N 1
ATOM 689 C CA . TYR A 1 87 ? 13.445 -10.203 -9.828 1 84.31 87 TYR A CA 1
ATOM 690 C C . TYR A 1 87 ? 12.797 -8.859 -9.531 1 84.31 87 TYR A C 1
ATOM 692 O O . TYR A 1 87 ? 13.469 -7.914 -9.125 1 84.31 87 TYR A O 1
ATOM 700 N N . ASN A 1 88 ? 11.508 -8.719 -9.828 1 87.06 88 ASN A N 1
ATOM 701 C CA . ASN A 1 88 ? 10.812 -7.449 -9.594 1 87.06 88 ASN A CA 1
ATOM 702 C C . ASN A 1 88 ? 9.375 -7.672 -9.133 1 87.06 88 ASN A C 1
ATOM 704 O O . ASN A 1 88 ? 8.531 -6.789 -9.281 1 87.06 88 ASN A O 1
ATOM 708 N N . MET A 1 89 ? 9.125 -8.812 -8.57 1 90.94 89 MET A N 1
ATOM 709 C CA . MET A 1 89 ? 7.754 -9.203 -8.25 1 90.94 89 MET A CA 1
ATOM 710 C C . MET A 1 89 ? 7.129 -8.234 -7.258 1 90.94 89 MET A C 1
ATOM 712 O O . MET A 1 89 ? 5.961 -7.859 -7.398 1 90.94 89 MET A O 1
ATOM 716 N N . ILE A 1 90 ? 7.895 -7.812 -6.246 1 93.81 90 ILE A N 1
ATOM 717 C CA . ILE A 1 90 ? 7.359 -6.957 -5.191 1 93.81 90 ILE A CA 1
ATOM 718 C C . ILE A 1 90 ? 6.941 -5.613 -5.781 1 93.81 90 ILE A C 1
ATOM 720 O O . ILE A 1 90 ? 5.809 -5.164 -5.582 1 93.81 90 ILE A O 1
ATOM 724 N N . LYS A 1 91 ? 7.809 -4.961 -6.523 1 92.12 91 LYS A N 1
ATOM 725 C CA . LYS A 1 91 ? 7.504 -3.666 -7.129 1 92.12 91 LYS A CA 1
ATOM 726 C C . LYS A 1 91 ? 6.367 -3.785 -8.141 1 92.12 91 LYS A C 1
ATOM 728 O O . LYS A 1 91 ? 5.5 -2.914 -8.211 1 92.12 91 LYS A O 1
ATOM 733 N N . ARG A 1 92 ? 6.359 -4.906 -8.852 1 88.75 92 ARG A N 1
ATOM 734 C CA . ARG A 1 92 ? 5.324 -5.137 -9.859 1 88.75 92 ARG A CA 1
ATOM 735 C C . ARG A 1 92 ? 3.951 -5.281 -9.203 1 88.75 92 ARG A C 1
ATOM 737 O O . ARG A 1 92 ? 2.982 -4.656 -9.641 1 88.75 92 ARG A O 1
ATOM 744 N N . THR A 1 93 ? 3.891 -6.105 -8.203 1 93.12 93 THR A N 1
ATOM 745 C CA . THR A 1 93 ? 2.602 -6.336 -7.562 1 93.12 93 THR A CA 1
ATOM 746 C C . THR A 1 93 ? 2.09 -5.059 -6.902 1 93.12 93 THR A C 1
ATOM 748 O O . THR A 1 93 ? 0.885 -4.797 -6.898 1 93.12 93 THR A O 1
ATOM 751 N N . ILE A 1 94 ? 2.955 -4.234 -6.344 1 94.31 94 ILE A N 1
ATOM 752 C CA . ILE A 1 94 ? 2.572 -2.963 -5.738 1 94.31 94 ILE A CA 1
ATOM 753 C C . ILE A 1 94 ? 2.051 -2.016 -6.816 1 94.31 94 ILE A C 1
ATOM 755 O O . ILE A 1 94 ? 1.051 -1.324 -6.613 1 94.31 94 ILE A O 1
ATOM 759 N N . PHE A 1 95 ? 2.693 -2.018 -7.965 1 90.81 95 PHE A N 1
ATOM 760 C CA . PHE A 1 95 ? 2.26 -1.186 -9.086 1 90.81 95 PHE A CA 1
ATOM 761 C C . PHE A 1 95 ? 0.858 -1.578 -9.539 1 90.81 95 PHE A C 1
ATOM 763 O O . PHE A 1 95 ? -0.006 -0.717 -9.711 1 90.81 95 PHE A O 1
ATOM 770 N N . TYR A 1 96 ? 0.613 -2.857 -9.602 1 88.5 96 TYR A N 1
ATOM 771 C CA . TYR A 1 96 ? -0.692 -3.33 -10.055 1 88.5 96 TYR A CA 1
ATOM 772 C C . TYR A 1 96 ? -1.762 -3.057 -9.008 1 88.5 96 TYR A C 1
ATOM 774 O O . TYR A 1 96 ? -2.895 -2.705 -9.344 1 88.5 96 TYR A O 1
ATOM 782 N N . MET A 1 97 ? -1.411 -3.264 -7.793 1 93.12 97 MET A N 1
ATOM 783 C CA . MET A 1 97 ? -2.307 -2.895 -6.703 1 93.12 97 MET A CA 1
ATOM 784 C C . MET A 1 97 ? -2.717 -1.429 -6.805 1 93.12 97 MET A C 1
ATOM 786 O O . MET A 1 97 ? -3.902 -1.104 -6.727 1 93.12 97 MET A O 1
ATOM 790 N N . SER A 1 98 ? -1.733 -0.578 -7 1 91.56 98 SER A N 1
ATOM 791 C CA . SER A 1 98 ? -1.981 0.856 -7.109 1 91.56 98 SER A CA 1
ATOM 792 C C . SER A 1 98 ? -2.895 1.169 -8.289 1 91.56 98 SER A C 1
ATOM 794 O O . SER A 1 98 ? -3.818 1.977 -8.172 1 91.56 98 SER A O 1
ATOM 796 N N . LYS A 1 99 ? -2.662 0.501 -9.398 1 87.5 99 LYS A N 1
ATOM 797 C CA . LYS A 1 99 ? -3.5 0.687 -10.578 1 87.5 99 LYS A CA 1
ATOM 798 C C . LYS A 1 99 ? -4.945 0.296 -10.289 1 87.5 99 LYS A C 1
ATOM 800 O O . LYS A 1 99 ? -5.875 1.008 -10.68 1 87.5 99 LYS A O 1
ATOM 805 N N . MET A 1 100 ? -5.133 -0.807 -9.633 1 89.88 100 MET A N 1
ATOM 806 C CA . MET A 1 100 ? -6.473 -1.285 -9.305 1 89.88 100 MET A CA 1
ATOM 807 C C . MET A 1 100 ? -7.191 -0.307 -8.383 1 89.88 100 MET A C 1
ATOM 809 O O . MET A 1 100 ? -8.375 -0.016 -8.578 1 89.88 100 MET A O 1
ATOM 813 N N . LEU A 1 101 ? -6.512 0.207 -7.41 1 91.19 101 LEU A N 1
ATOM 814 C CA . LEU A 1 101 ? -7.117 1.139 -6.469 1 91.19 101 LEU A CA 1
ATOM 815 C C . LEU A 1 101 ? -7.551 2.42 -7.172 1 91.19 101 LEU A C 1
ATOM 817 O O . LEU A 1 101 ? -8.672 2.893 -6.973 1 91.19 101 LEU A O 1
ATOM 821 N N . ILE A 1 102 ? -6.703 2.939 -8.055 1 87.5 102 ILE A N 1
ATOM 822 C CA . ILE A 1 102 ? -6.996 4.18 -8.766 1 87.5 102 ILE A CA 1
ATOM 823 C C . ILE A 1 102 ? -8.188 3.971 -9.695 1 87.5 102 ILE A C 1
ATOM 825 O O . ILE A 1 102 ? -9.039 4.855 -9.828 1 87.5 102 ILE A O 1
ATOM 829 N N . SER A 1 103 ? -8.25 2.828 -10.25 1 86 103 SER A N 1
ATOM 830 C CA . SER A 1 103 ? -9.273 2.557 -11.258 1 86 103 SER A CA 1
ATOM 831 C C . SER A 1 103 ? -10.656 2.479 -10.625 1 86 103 SER A C 1
ATOM 833 O O . SER A 1 103 ? -11.672 2.533 -11.328 1 86 103 SER A O 1
ATOM 835 N N . GLN A 1 104 ? -10.742 2.359 -9.352 1 89.69 104 GLN A N 1
ATOM 836 C CA . GLN A 1 104 ? -12.031 2.211 -8.68 1 89.69 104 GLN A CA 1
ATOM 837 C C . GLN A 1 104 ? -12.758 3.547 -8.586 1 89.69 104 GLN A C 1
ATOM 839 O O . GLN A 1 104 ? -13.969 3.584 -8.336 1 89.69 104 GLN A O 1
ATOM 844 N N . LEU A 1 105 ? -11.992 4.66 -8.609 1 86 105 LEU A N 1
ATOM 845 C CA . LEU A 1 105 ? -12.609 5.965 -8.406 1 86 105 LEU A CA 1
ATOM 846 C C . LEU A 1 105 ? -12.57 6.793 -9.688 1 86 105 LEU A C 1
ATOM 848 O O . LEU A 1 105 ? -11.523 6.879 -10.344 1 86 105 LEU A O 1
ATOM 852 N N . GLU A 1 106 ? -13.711 7.238 -10.07 1 77.5 106 GLU A N 1
ATOM 853 C CA . GLU A 1 106 ? -13.781 8.234 -11.125 1 77.5 106 GLU A CA 1
ATOM 854 C C . GLU A 1 106 ? -13.664 9.648 -10.562 1 77.5 106 GLU A C 1
ATOM 856 O O . GLU A 1 106 ? -13.727 9.844 -9.352 1 77.5 106 GLU A O 1
ATOM 861 N N . LYS A 1 107 ? -13.469 10.57 -11.477 1 70.56 107 LYS A N 1
ATOM 862 C CA . LYS A 1 107 ? -13.352 11.969 -11.062 1 70.56 107 LYS A CA 1
ATOM 863 C C . LYS A 1 107 ? -14.586 12.414 -10.297 1 70.56 107 LYS A C 1
ATOM 865 O O . LYS A 1 107 ? -15.719 12.18 -10.727 1 70.56 107 LYS A O 1
ATOM 870 N N . GLY A 1 108 ? -14.336 12.891 -9.156 1 69.75 108 GLY A N 1
ATOM 871 C CA . GLY A 1 108 ? -15.43 13.445 -8.375 1 69.75 108 GLY A CA 1
ATOM 872 C C . GLY A 1 108 ? -15.984 12.477 -7.352 1 69.75 108 GLY A C 1
ATOM 873 O O . GLY A 1 108 ? -16.75 12.875 -6.469 1 69.75 108 GLY A O 1
ATOM 874 N N . GLU A 1 109 ? -15.586 11.227 -7.41 1 75.5 109 GLU A N 1
ATOM 875 C CA . GLU A 1 109 ? -16.078 10.242 -6.457 1 75.5 109 GLU A CA 1
ATOM 876 C C . GLU A 1 109 ? -15.359 10.352 -5.117 1 75.5 109 GLU A C 1
ATOM 878 O O . GLU A 1 109 ? -14.266 10.906 -5.043 1 75.5 109 GLU A O 1
ATOM 883 N N . ASP A 1 110 ? -16.016 9.883 -4.152 1 82.56 110 ASP A N 1
ATOM 884 C CA . ASP A 1 110 ? -15.523 9.953 -2.781 1 82.56 110 ASP A CA 1
ATOM 885 C C . ASP A 1 110 ? -14.531 8.828 -2.492 1 82.56 110 ASP A C 1
ATOM 887 O O . ASP A 1 110 ? -14.742 7.688 -2.916 1 82.56 110 ASP A O 1
ATOM 891 N N . TYR A 1 111 ? -13.547 9.148 -1.775 1 86.56 111 TYR A N 1
ATOM 892 C CA . TYR A 1 111 ? -12.523 8.164 -1.417 1 86.56 111 TYR A CA 1
ATOM 893 C C . TYR A 1 111 ? -13.125 7.035 -0.586 1 86.56 111 TYR A C 1
ATOM 895 O O . TYR A 1 111 ? -12.57 5.934 -0.541 1 86.56 111 TYR A O 1
ATOM 903 N N . SER A 1 112 ? -14.219 7.305 0.009 1 86.81 112 SER A N 1
ATOM 904 C CA . SER A 1 112 ? -14.875 6.293 0.835 1 86.81 112 SER A CA 1
ATOM 905 C C . SER A 1 112 ? -15.359 5.117 -0.008 1 86.81 112 SER A C 1
ATOM 907 O O . SER A 1 112 ? -15.664 4.051 0.524 1 86.81 112 SER A O 1
ATOM 909 N N . ASP A 1 113 ? -15.352 5.316 -1.296 1 89.5 113 ASP A N 1
ATOM 910 C CA . ASP A 1 113 ? -15.852 4.289 -2.199 1 89.5 113 ASP A CA 1
ATOM 911 C C . ASP A 1 113 ? -14.766 3.279 -2.549 1 89.5 113 ASP A C 1
ATOM 913 O O . ASP A 1 113 ? -15.031 2.279 -3.219 1 89.5 113 ASP A O 1
ATOM 917 N N . LEU A 1 114 ? -13.562 3.518 -2.043 1 92.19 114 LEU A N 1
ATOM 918 C CA . LEU A 1 114 ? -12.492 2.543 -2.258 1 92.19 114 LEU A CA 1
ATOM 919 C C . LEU A 1 114 ? -12.789 1.246 -1.508 1 92.19 114 LEU A C 1
ATOM 921 O O . LEU A 1 114 ? -13.18 1.275 -0.339 1 92.19 114 LEU A O 1
ATOM 925 N N . ASN A 1 115 ? -12.617 0.151 -2.191 1 93.69 115 ASN A N 1
ATOM 926 C CA . ASN A 1 115 ? -12.93 -1.152 -1.615 1 93.69 115 ASN A CA 1
ATOM 927 C C . ASN A 1 115 ? -11.664 -1.985 -1.395 1 93.69 115 ASN A C 1
ATOM 929 O O . ASN A 1 115 ? -10.625 -1.719 -2 1 93.69 115 ASN A O 1
ATOM 933 N N . ARG A 1 116 ? -11.875 -2.943 -0.522 1 96.31 116 ARG A N 1
ATOM 934 C CA . ARG A 1 116 ? -10.797 -3.885 -0.24 1 96.31 116 ARG A CA 1
ATOM 935 C C . ARG A 1 116 ? -10.242 -4.492 -1.527 1 96.31 116 ARG A C 1
ATOM 937 O O . ARG A 1 116 ? -11.016 -4.914 -2.396 1 96.31 116 ARG A O 1
ATOM 944 N N . THR A 1 117 ? -8.93 -4.477 -1.678 1 95.75 117 THR A N 1
ATOM 945 C CA . THR A 1 117 ? -8.242 -4.965 -2.865 1 95.75 117 THR A CA 1
ATOM 946 C C . THR A 1 117 ? -7.133 -5.945 -2.484 1 95.75 117 THR A C 1
ATOM 948 O O . THR A 1 117 ? -6.324 -5.66 -1.599 1 95.75 117 THR A O 1
ATOM 951 N N . VAL A 1 118 ? -7.137 -7.117 -3.156 1 96.62 118 VAL A N 1
ATOM 952 C CA . VAL A 1 118 ? -6.184 -8.172 -2.836 1 96.62 118 VAL A CA 1
ATOM 953 C C . VAL A 1 118 ? -5.438 -8.602 -4.102 1 96.62 118 VAL A C 1
ATOM 955 O O . VAL A 1 118 ? -6.055 -8.812 -5.148 1 96.62 118 VAL A O 1
ATOM 958 N N . THR A 1 119 ? -4.102 -8.617 -4.023 1 95.81 119 THR A N 1
ATOM 959 C CA . THR A 1 119 ? -3.311 -9.227 -5.086 1 95.81 119 THR A CA 1
ATOM 960 C C . THR A 1 119 ? -2.748 -10.578 -4.641 1 95.81 119 THR A C 1
ATOM 962 O O . THR A 1 119 ? -2.166 -10.68 -3.561 1 95.81 119 THR A O 1
ATOM 965 N N . ILE A 1 120 ? -2.984 -11.562 -5.422 1 96.25 120 ILE A N 1
ATOM 966 C CA . ILE A 1 120 ? -2.479 -12.906 -5.176 1 96.25 120 ILE A CA 1
ATOM 967 C C . ILE A 1 120 ? -1.389 -13.242 -6.195 1 96.25 120 ILE A C 1
ATOM 969 O O . ILE A 1 120 ? -1.647 -13.289 -7.398 1 96.25 120 ILE A O 1
ATOM 973 N N . ASN A 1 121 ? -0.19 -13.422 -5.676 1 94.88 121 ASN A N 1
ATOM 974 C CA . ASN A 1 121 ? 0.953 -13.766 -6.52 1 94.88 121 ASN A CA 1
ATOM 975 C C . ASN A 1 121 ? 1.361 -15.227 -6.344 1 94.88 121 ASN A C 1
ATOM 977 O O . ASN A 1 121 ? 1.914 -15.602 -5.309 1 94.88 121 ASN A O 1
ATOM 981 N N . ILE A 1 122 ? 1.069 -16 -7.352 1 94.94 122 ILE A N 1
ATOM 982 C CA . ILE A 1 122 ? 1.485 -17.406 -7.355 1 94.94 122 ILE A CA 1
ATOM 983 C C . ILE A 1 122 ? 2.809 -17.547 -8.109 1 94.94 122 ILE A C 1
ATOM 985 O O . ILE A 1 122 ? 2.875 -17.297 -9.312 1 94.94 122 ILE A O 1
ATOM 989 N N . LEU A 1 123 ? 3.781 -18 -7.414 1 94.69 123 LEU A N 1
ATOM 990 C CA . LEU A 1 123 ? 5.129 -18.031 -7.965 1 94.69 123 LEU A CA 1
ATOM 991 C C . LEU A 1 123 ? 5.629 -19.469 -8.117 1 94.69 123 LEU A C 1
ATOM 993 O O . LEU A 1 123 ? 5.52 -20.266 -7.184 1 94.69 123 LEU A O 1
ATOM 997 N N . ASN A 1 124 ? 6.184 -19.766 -9.266 1 93 124 ASN A N 1
ATOM 998 C CA . ASN A 1 124 ? 6.773 -21.078 -9.5 1 93 124 ASN A CA 1
ATOM 999 C C . ASN A 1 124 ? 8.25 -21.094 -9.125 1 93 124 ASN A C 1
ATOM 1001 O O . ASN A 1 124 ? 9.016 -21.906 -9.656 1 93 124 ASN A O 1
ATOM 1005 N N . PHE A 1 125 ? 8.695 -20.141 -8.312 1 91.69 125 PHE A N 1
ATOM 1006 C CA . PHE A 1 125 ? 10.055 -20.016 -7.793 1 91.69 125 PHE A CA 1
ATOM 1007 C C . PHE A 1 125 ? 10.039 -19.453 -6.375 1 91.69 125 PHE A C 1
ATOM 1009 O O . PHE A 1 125 ? 9.039 -18.891 -5.938 1 91.69 125 PHE A O 1
ATOM 1016 N N . ASN A 1 126 ? 11.133 -19.703 -5.688 1 93.62 126 ASN A N 1
ATOM 1017 C CA . ASN A 1 126 ? 11.297 -19.078 -4.383 1 93.62 126 ASN A CA 1
ATOM 1018 C C . ASN A 1 126 ? 11.656 -17.594 -4.516 1 93.62 126 ASN A C 1
ATOM 1020 O O . ASN A 1 126 ? 12.438 -17.219 -5.395 1 93.62 126 ASN A O 1
ATOM 1024 N N . TYR A 1 127 ? 11.078 -16.812 -3.68 1 92.94 127 TYR A N 1
ATOM 1025 C CA . TYR A 1 127 ? 11.281 -15.383 -3.832 1 92.94 127 TYR A CA 1
ATOM 1026 C C . TYR A 1 127 ? 11.477 -14.711 -2.477 1 92.94 127 TYR A C 1
ATOM 1028 O O . TYR A 1 127 ? 12.422 -13.945 -2.287 1 92.94 127 TYR A O 1
ATOM 1036 N N . LEU A 1 128 ? 10.664 -14.961 -1.52 1 93.38 128 LEU A N 1
ATOM 1037 C CA . LEU A 1 128 ? 10.688 -14.328 -0.207 1 93.38 128 LEU A CA 1
ATOM 1038 C C . LEU A 1 128 ? 11.5 -15.156 0.782 1 93.38 128 LEU A C 1
ATOM 1040 O O . LEU A 1 128 ? 11.641 -16.359 0.614 1 93.38 128 LEU A O 1
ATOM 1044 N N . GLU A 1 129 ? 11.961 -14.312 1.82 1 87.44 129 GLU A N 1
ATOM 1045 C CA . GLU A 1 129 ? 12.766 -14.977 2.84 1 87.44 129 GLU A CA 1
ATOM 1046 C C . GLU A 1 129 ? 11.891 -15.617 3.908 1 87.44 129 GLU A C 1
ATOM 1048 O O . GLU A 1 129 ? 11.352 -14.93 4.777 1 87.44 129 GLU A O 1
ATOM 1053 N N . ASP A 1 130 ? 11.477 -16.797 3.793 1 84.75 130 ASP A N 1
ATOM 1054 C CA . ASP A 1 130 ? 10.688 -17.547 4.766 1 84.75 130 ASP A CA 1
ATOM 1055 C C . ASP A 1 130 ? 10.359 -18.938 4.25 1 84.75 130 ASP A C 1
ATOM 1057 O O . ASP A 1 130 ? 10.305 -19.172 3.041 1 84.75 130 ASP A O 1
ATOM 1061 N N . GLU A 1 131 ? 10.109 -19.812 5.105 1 86.19 131 GLU A N 1
ATOM 1062 C CA . GLU A 1 131 ? 9.891 -21.188 4.711 1 86.19 131 GLU A CA 1
ATOM 1063 C C . GLU A 1 131 ? 8.414 -21.453 4.422 1 86.19 131 GLU A C 1
ATOM 1065 O O . GLU A 1 131 ? 8.07 -22.438 3.744 1 86.19 131 GLU A O 1
ATOM 1070 N N . ASN A 1 132 ? 7.602 -20.578 4.91 1 91.75 132 ASN A N 1
ATOM 1071 C CA . ASN A 1 132 ? 6.184 -20.766 4.637 1 91.75 132 ASN A CA 1
ATOM 1072 C C . ASN A 1 132 ? 5.859 -20.531 3.164 1 91.75 132 ASN A C 1
ATOM 1074 O O . ASN A 1 132 ? 6.398 -19.609 2.545 1 91.75 132 ASN A O 1
ATOM 1078 N N . PHE A 1 133 ? 5.039 -21.359 2.625 1 95 133 PHE A N 1
ATOM 1079 C CA . PHE A 1 133 ? 4.754 -21.266 1.197 1 95 133 PHE A CA 1
ATOM 1080 C C . PHE A 1 133 ? 3.717 -20.188 0.91 1 95 133 PHE A C 1
ATOM 1082 O O . PHE A 1 133 ? 3.533 -19.797 -0.24 1 95 133 PHE A O 1
ATOM 1089 N N . ILE A 1 134 ? 2.959 -19.766 1.909 1 95.69 134 ILE A N 1
ATOM 1090 C CA . ILE A 1 134 ? 1.959 -18.719 1.725 1 95.69 134 ILE A CA 1
ATOM 1091 C C . ILE A 1 134 ? 2.191 -17.594 2.736 1 95.69 134 ILE A C 1
ATOM 1093 O O . ILE A 1 134 ? 2.381 -17.844 3.926 1 95.69 134 ILE A O 1
ATOM 1097 N N . LYS A 1 135 ? 2.275 -16.406 2.25 1 96.06 135 LYS A N 1
ATOM 1098 C CA . LYS A 1 135 ? 2.471 -15.219 3.078 1 96.06 135 LYS A CA 1
ATOM 1099 C C . LYS A 1 135 ? 1.488 -14.117 2.697 1 96.06 135 LYS A C 1
ATOM 1101 O O . LYS A 1 135 ? 1.198 -13.914 1.517 1 96.06 135 LYS A O 1
ATOM 1106 N N . CYS A 1 136 ? 0.993 -13.461 3.703 1 96.94 136 CYS A N 1
ATOM 1107 C CA . CYS A 1 136 ? 0.065 -12.352 3.52 1 96.94 136 CYS A CA 1
ATOM 1108 C C . CYS A 1 136 ? 0.631 -11.062 4.105 1 96.94 136 CYS A C 1
ATOM 1110 O O . CYS A 1 136 ? 1.1 -11.047 5.246 1 96.94 136 CYS A O 1
ATOM 1112 N N . TYR A 1 137 ? 0.656 -10.062 3.326 1 97.5 137 TYR A N 1
ATOM 1113 C CA . TYR A 1 137 ? 1.173 -8.773 3.76 1 97.5 137 TYR A CA 1
ATOM 1114 C C . TYR A 1 137 ? 0.076 -7.711 3.75 1 97.5 137 TYR A C 1
ATOM 1116 O O . TYR A 1 137 ? -0.809 -7.734 2.893 1 97.5 137 TYR A O 1
ATOM 1124 N N . GLY A 1 138 ? 0.088 -6.82 4.676 1 97.81 138 GLY A N 1
ATOM 1125 C CA . GLY A 1 138 ? -0.799 -5.672 4.801 1 97.81 138 GLY A CA 1
ATOM 1126 C C . GLY A 1 138 ? -0.13 -4.469 5.434 1 97.81 138 GLY A C 1
ATOM 1127 O O . GLY A 1 138 ? 1.089 -4.453 5.617 1 97.81 138 GLY A O 1
ATOM 1128 N N . LEU A 1 139 ? -0.93 -3.459 5.664 1 97.94 139 LEU A N 1
ATOM 1129 C CA . LEU A 1 139 ? -0.415 -2.232 6.266 1 97.94 139 LEU A CA 1
ATOM 1130 C C . LEU A 1 139 ? -0.478 -2.307 7.789 1 97.94 139 LEU A C 1
ATOM 1132 O O . LEU A 1 139 ? -1.564 -2.359 8.367 1 97.94 139 LEU A O 1
ATOM 1136 N N . PHE A 1 140 ? 0.677 -2.311 8.367 1 97.44 140 PHE A N 1
ATOM 1137 C CA . PHE A 1 140 ? 0.772 -2.383 9.82 1 97.44 140 PHE A CA 1
ATOM 1138 C C . PHE A 1 140 ? 1.677 -1.28 10.359 1 97.44 140 PHE A C 1
ATOM 1140 O O . PHE A 1 140 ? 2.582 -0.81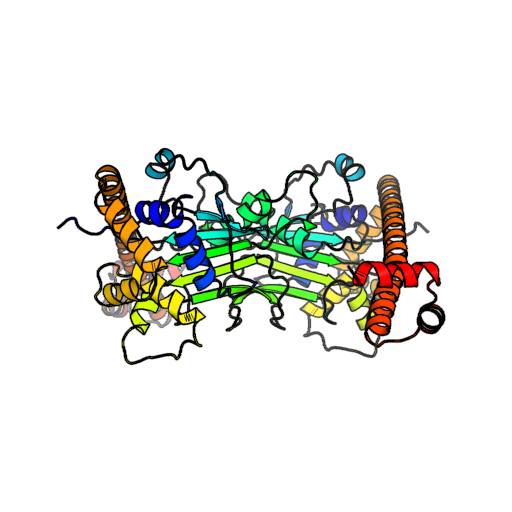8 9.656 1 97.44 140 PHE A O 1
ATOM 1147 N N . GLU A 1 141 ? 1.338 -0.88 11.578 1 96.62 141 GLU A N 1
ATOM 1148 C CA . GLU A 1 141 ? 2.189 0.093 12.258 1 96.62 141 GLU A CA 1
ATOM 1149 C C . GLU A 1 141 ? 3.57 -0.49 12.547 1 96.62 141 GLU A C 1
ATOM 1151 O O . GLU A 1 141 ? 3.689 -1.647 12.953 1 96.62 141 GLU A O 1
ATOM 1156 N N . LYS A 1 142 ? 4.578 0.289 12.32 1 94.38 142 LYS A N 1
ATOM 1157 C CA . LYS A 1 142 ? 5.961 -0.174 12.328 1 94.38 142 LYS A CA 1
ATOM 1158 C C . LYS A 1 142 ? 6.359 -0.708 13.695 1 94.38 142 LYS A C 1
ATOM 1160 O O . LYS A 1 142 ? 7.113 -1.68 13.797 1 94.38 142 LYS A O 1
ATOM 1165 N N . TYR A 1 143 ? 5.852 -0.195 14.789 1 91.38 143 TYR A N 1
ATOM 1166 C CA . TYR A 1 143 ? 6.293 -0.558 16.125 1 91.38 143 TYR A CA 1
ATOM 1167 C C . TYR A 1 143 ? 5.246 -1.408 16.844 1 91.38 143 TYR A C 1
ATOM 1169 O O . TYR A 1 143 ? 5.555 -2.494 17.328 1 91.38 143 TYR A O 1
ATOM 1177 N N . THR A 1 144 ? 4.016 -1.009 16.797 1 92.5 144 THR A N 1
ATOM 1178 C CA . THR A 1 144 ? 2.963 -1.711 17.516 1 92.5 144 THR A CA 1
ATOM 1179 C C . THR A 1 144 ? 2.445 -2.896 16.719 1 92.5 144 THR A C 1
ATOM 1181 O O . THR A 1 144 ? 1.798 -3.793 17.25 1 92.5 144 THR A O 1
ATOM 1184 N N . LYS A 1 145 ? 2.658 -2.85 15.375 1 94.31 145 LYS A N 1
ATOM 1185 C CA . LYS A 1 145 ? 2.252 -3.889 14.43 1 94.31 145 LYS A CA 1
ATOM 1186 C C . LYS A 1 145 ? 0.732 -4.004 14.359 1 94.31 145 LYS A C 1
ATOM 1188 O O . LYS A 1 145 ? 0.201 -5.043 13.961 1 94.31 145 LYS A O 1
ATOM 1193 N N . LYS A 1 146 ? 0.051 -2.971 14.828 1 94.94 146 LYS A N 1
ATOM 1194 C CA . LYS A 1 146 ? -1.397 -2.916 14.648 1 94.94 146 LYS A CA 1
ATOM 1195 C C . LYS A 1 146 ? -1.765 -2.59 13.203 1 94.94 146 LYS A C 1
ATOM 1197 O O . LYS A 1 146 ? -1.083 -1.8 12.547 1 94.94 146 LYS A O 1
ATOM 1202 N N . PRO A 1 147 ? -2.807 -3.219 12.742 1 95.94 147 PRO A N 1
ATOM 1203 C CA . PRO A 1 147 ? -3.209 -2.965 11.359 1 95.94 147 PRO A CA 1
ATOM 1204 C C . PRO A 1 147 ? -3.779 -1.562 11.156 1 95.94 147 PRO A C 1
ATOM 1206 O O . PRO A 1 147 ? -4.434 -1.022 12.055 1 95.94 147 PRO A O 1
ATOM 1209 N N . LEU A 1 148 ? -3.5 -0.924 10.062 1 96.62 148 LEU A N 1
ATOM 1210 C CA . LEU A 1 148 ? -4.098 0.355 9.695 1 96.62 148 LEU A CA 1
ATOM 1211 C C . LEU A 1 148 ? -5.465 0.152 9.055 1 96.62 148 LEU A C 1
ATOM 1213 O O . LEU A 1 148 ? -6.426 0.842 9.406 1 96.62 148 LEU A O 1
ATOM 1217 N N . THR A 1 149 ? -5.539 -0.791 8.094 1 95.69 149 THR A N 1
ATOM 1218 C CA . THR A 1 149 ? -6.73 -1.028 7.285 1 95.69 149 THR A CA 1
ATOM 1219 C C . THR A 1 149 ? -6.652 -2.385 6.59 1 95.69 149 THR A C 1
ATOM 1221 O O . THR A 1 149 ? -5.586 -3.002 6.543 1 95.69 149 THR A O 1
ATOM 1224 N N . ASP A 1 150 ? -7.719 -2.898 6.129 1 94.12 150 ASP A N 1
ATOM 1225 C CA . ASP A 1 150 ? -7.758 -4.113 5.32 1 94.12 150 ASP A CA 1
ATOM 1226 C C . ASP A 1 150 ? -7.949 -3.787 3.842 1 94.12 150 ASP A C 1
ATOM 1228 O O . ASP A 1 150 ? -8.25 -4.672 3.037 1 94.12 150 ASP A O 1
ATOM 1232 N N . LEU A 1 151 ? -7.719 -2.529 3.514 1 95.38 151 LEU A N 1
ATOM 1233 C CA . LEU A 1 151 ? -8 -2.053 2.164 1 95.38 151 LEU A CA 1
ATOM 1234 C C . LEU A 1 151 ? -7.055 -2.697 1.154 1 95.38 151 LEU A C 1
ATOM 1236 O O . LEU A 1 151 ? -7.422 -2.887 -0.009 1 95.38 151 LEU A O 1
ATOM 1240 N N . MET A 1 152 ? -5.836 -3.018 1.605 1 96.31 152 MET A N 1
ATOM 1241 C CA . MET A 1 152 ? -4.824 -3.572 0.711 1 96.31 152 MET A CA 1
ATOM 1242 C C . MET A 1 152 ? -4.203 -4.832 1.307 1 96.31 152 MET A C 1
ATOM 1244 O O . MET A 1 152 ? -3.736 -4.82 2.447 1 96.31 152 MET A O 1
ATOM 1248 N N . GLU A 1 153 ? -4.152 -5.855 0.504 1 97.25 153 GLU A N 1
ATOM 1249 C CA . GLU A 1 153 ? -3.504 -7.094 0.927 1 97.25 153 GLU A CA 1
ATOM 1250 C C . GLU A 1 153 ? -2.727 -7.73 -0.223 1 97.25 153 GLU A C 1
ATOM 1252 O O . GLU A 1 153 ? -3.193 -7.738 -1.363 1 97.25 153 GLU A O 1
ATOM 1257 N N . PHE A 1 154 ? -1.533 -8.18 0.086 1 97.56 154 PHE A N 1
ATOM 1258 C CA . PHE A 1 154 ? -0.677 -8.891 -0.853 1 97.56 154 PHE A CA 1
ATOM 1259 C C . PHE A 1 154 ? -0.452 -10.328 -0.394 1 97.56 154 PHE A C 1
ATOM 1261 O O . PHE A 1 154 ? 0.054 -10.562 0.706 1 97.56 154 PHE A O 1
ATOM 1268 N N . ILE A 1 155 ? -0.8 -11.242 -1.226 1 97.38 155 ILE A N 1
ATOM 1269 C CA . ILE A 1 155 ? -0.598 -12.648 -0.897 1 97.38 155 ILE A CA 1
ATOM 1270 C C . ILE A 1 155 ? 0.417 -13.266 -1.858 1 97.38 155 ILE A C 1
ATOM 1272 O O . ILE A 1 155 ? 0.312 -13.094 -3.074 1 97.38 155 ILE A O 1
ATOM 1276 N N . PHE A 1 156 ? 1.396 -13.898 -1.288 1 97 156 PHE A N 1
ATOM 1277 C CA . PHE A 1 156 ? 2.379 -14.641 -2.066 1 97 156 PHE A CA 1
ATOM 1278 C C . PHE A 1 156 ? 2.271 -16.141 -1.787 1 97 156 PHE A C 1
ATOM 1280 O O . PHE A 1 156 ? 2.232 -16.547 -0.629 1 97 156 PHE A O 1
ATOM 1287 N N . ILE A 1 157 ? 2.178 -16.875 -2.857 1 96.56 157 ILE A N 1
ATOM 1288 C CA . ILE A 1 157 ? 2.227 -18.328 -2.777 1 96.56 157 ILE A CA 1
ATOM 1289 C C . ILE A 1 157 ? 3.422 -18.844 -3.574 1 96.56 157 ILE A C 1
ATOM 1291 O O . ILE A 1 157 ? 3.5 -18.641 -4.789 1 96.56 157 ILE A O 1
ATOM 1295 N N . GLU A 1 158 ? 4.324 -19.469 -2.9 1 96.62 158 GLU A N 1
ATOM 1296 C CA . GLU A 1 158 ? 5.504 -20.047 -3.543 1 96.62 158 GLU A CA 1
ATOM 1297 C C . GLU A 1 158 ? 5.375 -21.562 -3.672 1 96.62 158 GLU A C 1
ATOM 1299 O O . GLU A 1 158 ? 5.605 -22.297 -2.707 1 96.62 158 GLU A O 1
ATOM 1304 N N . LEU A 1 159 ? 5.137 -22.031 -4.883 1 95.94 159 LEU A N 1
ATOM 1305 C CA . LEU A 1 159 ? 4.801 -23.422 -5.152 1 95.94 159 LEU A CA 1
ATOM 1306 C C . LEU A 1 159 ? 5.965 -24.344 -4.801 1 95.94 159 LEU A C 1
ATOM 1308 O O . LEU A 1 159 ? 5.766 -25.438 -4.27 1 95.94 159 LEU A O 1
ATOM 1312 N N . PRO A 1 160 ? 7.238 -23.938 -5.027 1 95.19 160 PRO A N 1
ATOM 1313 C CA . PRO A 1 160 ? 8.344 -24.828 -4.648 1 95.19 160 PRO A CA 1
ATOM 1314 C C . PRO A 1 160 ? 8.375 -25.109 -3.148 1 95.19 160 PRO A C 1
ATOM 1316 O O . PRO A 1 160 ? 8.664 -26.234 -2.74 1 95.19 160 PRO A O 1
ATOM 1319 N N . LYS A 1 161 ? 8.117 -24.125 -2.4 1 93.81 161 LYS A N 1
ATOM 1320 C CA . LYS A 1 161 ? 8.07 -24.328 -0.955 1 93.81 161 LYS A CA 1
ATOM 1321 C C . LYS A 1 161 ? 6.926 -25.25 -0.565 1 93.81 161 LYS A C 1
ATOM 1323 O O . LYS A 1 161 ? 7.082 -26.109 0.315 1 93.81 161 LYS A O 1
ATOM 1328 N N . PHE A 1 162 ? 5.84 -25.141 -1.176 1 94.19 162 PHE A N 1
ATOM 1329 C CA . PHE A 1 162 ? 4.695 -26.016 -0.949 1 94.19 162 PHE A CA 1
ATOM 1330 C C . PHE A 1 162 ? 5.039 -27.453 -1.297 1 94.19 162 PHE A C 1
ATOM 1332 O O . PHE A 1 162 ? 4.742 -28.375 -0.527 1 94.19 162 PHE A O 1
ATOM 1339 N N . ASN A 1 163 ? 5.629 -27.641 -2.43 1 92.12 163 ASN A N 1
ATOM 1340 C CA . ASN A 1 163 ? 5.973 -28.984 -2.91 1 92.12 163 ASN A CA 1
ATOM 1341 C C . ASN A 1 163 ? 6.996 -29.656 -2.004 1 92.12 163 ASN A C 1
ATOM 1343 O O . ASN A 1 163 ? 7 -30.875 -1.87 1 92.12 163 ASN A O 1
ATOM 1347 N N . ARG A 1 164 ? 7.789 -28.828 -1.369 1 88.19 164 ARG A N 1
ATOM 1348 C CA . ARG A 1 164 ? 8.773 -29.375 -0.436 1 88.19 164 ARG A CA 1
ATOM 1349 C C . ARG A 1 164 ? 8.102 -29.859 0.842 1 88.19 164 ARG A C 1
ATOM 1351 O O . ARG A 1 164 ? 8.562 -30.812 1.463 1 88.19 164 ARG A O 1
ATOM 1358 N N . LEU A 1 165 ? 7.105 -29.172 1.258 1 80.38 165 LEU A N 1
ATOM 1359 C CA . LEU A 1 165 ? 6.398 -29.531 2.482 1 80.38 165 LEU A CA 1
ATOM 1360 C C . LEU A 1 165 ? 5.566 -30.797 2.283 1 80.38 165 LEU A C 1
ATOM 1362 O O . LEU A 1 165 ? 5.289 -31.516 3.244 1 80.38 165 LEU A O 1
ATOM 1366 N N . LYS A 1 166 ? 4.93 -31.016 1.159 1 69.12 166 LYS A N 1
ATOM 1367 C CA . LYS A 1 166 ? 4.145 -32.219 0.845 1 69.12 166 LYS A CA 1
ATOM 1368 C C . LYS A 1 166 ? 4.941 -33.469 1.118 1 69.12 166 LYS A C 1
ATOM 1370 O O . LYS A 1 166 ? 4.363 -34.531 1.37 1 69.12 166 LYS A O 1
ATOM 1375 N N . GLN A 1 167 ? 6.121 -33.219 1.224 1 56.75 167 GLN A N 1
ATOM 1376 C CA . GLN A 1 167 ? 6.91 -34.406 1.478 1 56.75 167 GLN A CA 1
ATOM 1377 C C . GLN A 1 167 ? 6.727 -34.906 2.912 1 56.75 167 GLN A C 1
ATOM 1379 O O . GLN A 1 167 ? 6.504 -34.094 3.82 1 56.75 167 GLN A O 1
ATOM 1384 N N . PRO A 1 168 ? 6.195 -36.094 3.205 1 51.91 168 PRO A N 1
ATOM 1385 C CA . PRO A 1 168 ? 5.707 -36.781 4.406 1 51.91 168 PRO A CA 1
ATOM 1386 C C . PRO A 1 168 ? 6.293 -36.188 5.691 1 51.91 168 PRO A C 1
ATOM 1388 O O . PRO A 1 168 ? 5.629 -36.188 6.73 1 51.91 168 PRO A O 1
ATOM 1391 N N . HIS A 1 169 ? 7.5 -35.938 5.973 1 40.5 169 HIS A N 1
ATOM 1392 C CA . HIS A 1 169 ? 7.977 -35.812 7.344 1 40.5 169 HIS A CA 1
ATOM 1393 C C . HIS A 1 169 ? 7.547 -34.469 7.945 1 40.5 169 HIS A C 1
ATOM 1395 O O . HIS A 1 169 ? 7.688 -34.25 9.148 1 40.5 169 HIS A O 1
ATOM 1401 N N . LYS A 1 170 ? 7.5 -33.5 7.207 1 44.75 170 LYS A N 1
ATOM 1402 C CA . LYS A 1 170 ? 7.324 -32.281 7.953 1 44.75 170 LYS A CA 1
ATOM 1403 C C . LYS A 1 170 ? 5.852 -31.875 8.031 1 44.75 170 LYS A C 1
ATOM 1405 O O . LYS A 1 170 ? 5.363 -31.109 7.203 1 44.75 170 LYS A O 1
ATOM 1410 N N . LEU A 1 171 ? 4.977 -32.719 8.578 1 38.47 171 LEU A N 1
ATOM 1411 C CA . LEU A 1 171 ? 3.547 -32.438 8.656 1 38.47 171 LEU A CA 1
ATOM 1412 C C . LEU A 1 171 ? 3.289 -31.156 9.438 1 38.47 171 LEU A C 1
ATOM 1414 O O . LEU A 1 171 ? 3.387 -31.141 10.664 1 38.47 171 LEU A O 1
ATOM 1418 N N . VAL A 1 172 ? 3.615 -30.094 9.023 1 38.09 172 VAL A N 1
ATOM 1419 C CA . VAL A 1 172 ? 3.039 -28.969 9.742 1 38.09 172 VAL A CA 1
ATOM 1420 C C . VAL A 1 172 ? 1.518 -29.094 9.766 1 38.09 172 VAL A C 1
ATOM 1422 O O . VAL A 1 172 ? 0.893 -29.344 8.734 1 38.09 172 VAL A O 1
ATOM 1425 N N . GLU A 1 173 ? 0.979 -29.297 10.875 1 37.5 173 GLU A N 1
ATOM 1426 C CA . GLU A 1 173 ? -0.458 -29.422 11.102 1 37.5 173 GLU A CA 1
ATOM 1427 C C . GLU A 1 173 ? -1.209 -28.219 10.547 1 37.5 173 GLU A C 1
ATOM 1429 O O . GLU A 1 173 ? -0.955 -27.078 10.953 1 37.5 173 GLU A O 1
ATOM 1434 N N . PRO A 1 174 ? -1.5 -28.141 9.25 1 40.78 174 PRO A N 1
ATOM 1435 C CA . PRO A 1 174 ? -2.393 -27.078 8.789 1 40.78 174 PRO A CA 1
ATOM 1436 C C . PRO A 1 174 ? -3.574 -26.844 9.727 1 40.78 174 PRO A C 1
ATOM 1438 O O . PRO A 1 174 ? -4.047 -27.781 10.375 1 40.78 174 PRO A O 1
ATOM 1441 N N . ASN A 1 175 ? -3.746 -25.906 10.336 1 40.41 175 ASN A N 1
ATOM 1442 C CA . ASN A 1 175 ? -5.094 -25.703 10.852 1 40.41 175 ASN A CA 1
ATOM 1443 C C . ASN A 1 175 ? -6.156 -26.109 9.836 1 40.41 175 ASN A C 1
ATOM 1445 O O . ASN A 1 175 ? -5.953 -25.969 8.625 1 40.41 175 ASN A O 1
ATOM 1449 N N . LYS A 1 176 ? -7.441 -26.781 10.281 1 43.84 176 LYS A N 1
ATOM 1450 C CA . LYS A 1 176 ? -8.266 -27.875 9.75 1 43.84 176 LYS A CA 1
ATOM 1451 C C . LYS A 1 176 ? -8.664 -27.594 8.305 1 43.84 176 LYS A C 1
ATOM 1453 O O . LYS A 1 176 ? -8.195 -28.25 7.379 1 43.84 176 LYS A O 1
ATOM 1458 N N . GLU A 1 177 ? -9.891 -27.312 7.945 1 45.09 177 GLU A N 1
ATOM 1459 C CA . GLU A 1 177 ? -10.633 -27.484 6.703 1 45.09 177 GLU A CA 1
ATOM 1460 C C . GLU A 1 177 ? -10.125 -26.547 5.617 1 45.09 177 GLU A C 1
ATOM 1462 O O . GLU A 1 177 ? -9.945 -26.953 4.469 1 45.09 177 GLU A O 1
ATOM 1467 N N . SER A 1 178 ? -9.875 -25.25 5.898 1 53.56 178 SER A N 1
ATOM 1468 C CA . SER A 1 178 ? -9.453 -24.234 4.926 1 53.56 178 SER A CA 1
ATOM 1469 C C . SER A 1 178 ? -8.062 -24.531 4.383 1 53.56 178 SER A C 1
ATOM 1471 O O . SER A 1 178 ? -7.785 -24.297 3.207 1 53.56 178 SER A O 1
ATOM 1473 N N . ASN A 1 179 ? -7.406 -25.453 5.066 1 75.31 179 ASN A N 1
ATOM 1474 C CA . ASN A 1 179 ? -6.035 -25.734 4.668 1 75.31 179 ASN A CA 1
ATOM 1475 C C . ASN A 1 179 ? -5.965 -26.969 3.773 1 75.31 179 ASN A C 1
ATOM 1477 O O . ASN A 1 179 ? -5.094 -27.062 2.904 1 75.31 179 ASN A O 1
ATOM 1481 N N . GLU A 1 180 ? -7.16 -27.594 3.82 1 86.56 180 GLU A N 1
ATOM 1482 C CA . GLU A 1 180 ? -7.164 -28.797 2.98 1 86.56 180 GLU A CA 1
ATOM 1483 C C . GLU A 1 180 ? -7.5 -28.453 1.533 1 86.56 180 GLU A C 1
ATOM 1485 O O . GLU A 1 180 ? -6.895 -28.984 0.605 1 86.56 180 GLU A O 1
ATOM 1490 N N . LYS A 1 181 ? -8.547 -27.562 1.462 1 93.12 181 LYS A N 1
ATOM 1491 C CA . LYS A 1 181 ? -8.938 -27.156 0.117 1 93.12 181 LYS A CA 1
ATOM 1492 C C . LYS A 1 181 ? -7.793 -26.453 -0.61 1 93.12 181 LYS A C 1
ATOM 1494 O O . LYS A 1 181 ? -7.562 -26.703 -1.796 1 93.12 181 LYS A O 1
ATOM 1499 N N . LEU A 1 182 ? -7.105 -25.641 0.118 1 95.12 182 LEU A N 1
ATOM 1500 C CA . LEU A 1 182 ? -5.949 -24.969 -0.471 1 95.12 182 LEU A CA 1
ATOM 1501 C C . LEU A 1 182 ? -4.898 -25.984 -0.899 1 95.12 182 LEU A C 1
ATOM 1503 O O . LEU A 1 182 ? -4.32 -25.875 -1.982 1 95.12 182 LEU A O 1
ATOM 1507 N N . TYR A 1 183 ? -4.723 -26.953 -0.103 1 93.81 183 TYR A N 1
ATOM 1508 C CA . TYR A 1 183 ? -3.791 -28.031 -0.417 1 93.81 183 TYR A CA 1
ATOM 1509 C C . TYR A 1 183 ? -4.16 -28.719 -1.732 1 93.81 183 TYR A C 1
ATOM 1511 O O . TYR A 1 183 ? -3.299 -28.938 -2.584 1 93.81 183 TYR A O 1
ATOM 1519 N N . LYS A 1 184 ? -5.383 -29.016 -1.902 1 95 184 LYS A N 1
ATOM 1520 C CA . LYS A 1 184 ? -5.855 -29.688 -3.113 1 95 184 LYS A CA 1
ATOM 1521 C C . LYS A 1 184 ? -5.625 -28.812 -4.344 1 95 184 LYS A C 1
ATOM 1523 O O . LYS A 1 184 ? -5.137 -29.297 -5.371 1 95 184 LYS A O 1
ATOM 1528 N N . TRP A 1 185 ? -5.914 -27.531 -4.219 1 96.44 185 TRP A N 1
ATOM 1529 C CA . TRP A 1 185 ? -5.773 -26.609 -5.344 1 96.44 185 TRP A CA 1
ATOM 1530 C C . TRP A 1 185 ? -4.305 -26.438 -5.727 1 96.44 185 TRP A C 1
ATOM 1532 O O . TRP A 1 185 ? -3.965 -26.438 -6.914 1 96.44 185 TRP A O 1
ATOM 1542 N N . LEU A 1 186 ? -3.455 -26.297 -4.723 1 96.44 186 LEU A N 1
ATOM 1543 C CA . LEU A 1 186 ? -2.039 -26.109 -5.016 1 96.44 186 LEU A CA 1
ATOM 1544 C C . LEU A 1 186 ? -1.435 -27.391 -5.586 1 96.44 186 LEU A C 1
ATOM 1546 O O . LEU A 1 186 ? -0.536 -27.328 -6.43 1 96.44 186 LEU A O 1
ATOM 1550 N N . THR A 1 187 ? -1.928 -28.547 -5.156 1 94.94 187 THR A N 1
ATOM 1551 C CA . THR A 1 187 ? -1.512 -29.812 -5.746 1 94.94 187 THR A CA 1
ATOM 1552 C C . THR A 1 187 ? -1.934 -29.891 -7.211 1 94.94 187 THR A C 1
ATOM 1554 O O . THR A 1 187 ? -1.146 -30.297 -8.062 1 94.94 187 THR A O 1
ATOM 1557 N N . PHE A 1 188 ? -3.145 -29.516 -7.48 1 96.44 188 PHE A N 1
ATOM 1558 C CA . PHE A 1 188 ? -3.654 -29.469 -8.844 1 96.44 188 PHE A CA 1
ATOM 1559 C C . PHE A 1 188 ? -2.773 -28.594 -9.727 1 96.44 188 PHE A C 1
ATOM 1561 O O . PHE A 1 188 ? -2.395 -28.984 -10.828 1 96.44 188 PHE A O 1
ATOM 1568 N N . LEU A 1 189 ? -2.402 -27.375 -9.195 1 95.69 189 LEU A N 1
ATOM 1569 C CA . LEU A 1 189 ? -1.572 -26.438 -9.953 1 95.69 189 LEU A CA 1
ATOM 1570 C C . LEU A 1 189 ? -0.175 -27.016 -10.172 1 95.69 189 LEU A C 1
ATOM 1572 O O . LEU A 1 189 ? 0.403 -26.859 -11.25 1 95.69 189 LEU A O 1
ATOM 1576 N N . SER A 1 190 ? 0.298 -27.703 -9.188 1 94.44 190 SER A N 1
ATOM 1577 C CA . SER A 1 190 ? 1.68 -28.172 -9.211 1 94.44 190 SER A CA 1
ATOM 1578 C C . SER A 1 190 ? 1.828 -29.406 -10.094 1 94.44 190 SER A C 1
ATOM 1580 O O . SER A 1 190 ? 2.811 -29.547 -10.828 1 94.44 190 SER A O 1
ATOM 1582 N N . ASN A 1 191 ? 0.828 -30.312 -9.906 1 92.44 191 ASN A N 1
ATOM 1583 C CA . ASN A 1 191 ? 0.914 -31.578 -10.609 1 92.44 191 ASN A CA 1
ATOM 1584 C C . ASN A 1 191 ? -0.469 -32.188 -10.859 1 92.44 191 ASN A C 1
ATOM 1586 O O . ASN A 1 191 ? -0.879 -33.125 -10.18 1 92.44 191 ASN A O 1
ATOM 1590 N N . PRO A 1 192 ? -1.074 -31.781 -11.945 1 93.88 192 PRO A N 1
ATOM 1591 C CA . PRO A 1 192 ? -2.438 -32.25 -12.227 1 93.88 192 PRO A CA 1
ATOM 1592 C C . PRO A 1 192 ? -2.498 -33.719 -12.609 1 93.88 192 PRO A C 1
ATOM 1594 O O . PRO A 1 192 ? -3.578 -34.312 -12.633 1 93.88 192 PRO A O 1
ATOM 1597 N N . THR A 1 193 ? -1.403 -34.344 -12.898 1 91.88 193 THR A N 1
ATOM 1598 C CA . THR A 1 193 ? -1.395 -35.75 -13.32 1 91.88 193 THR A CA 1
ATOM 1599 C C . THR A 1 193 ? -0.94 -36.656 -12.188 1 91.88 193 THR A C 1
ATOM 1601 O O . THR A 1 193 ? -0.749 -37.875 -12.383 1 91.88 193 THR A O 1
ATOM 1604 N N . GLY A 1 194 ? -0.742 -36.125 -11.062 1 89.25 194 GLY A N 1
ATOM 1605 C CA . GLY A 1 194 ? -0.3 -36.938 -9.93 1 89.25 194 GLY A CA 1
ATOM 1606 C C . GLY A 1 194 ? -1.371 -37.844 -9.398 1 89.25 194 GLY A C 1
ATOM 1607 O O . GLY A 1 194 ? -2.562 -37.625 -9.625 1 89.25 194 GLY A O 1
ATOM 1608 N N . LYS A 1 195 ? -0.944 -38.844 -8.617 1 90.12 195 LYS A N 1
ATOM 1609 C CA . LYS A 1 195 ? -1.846 -39.844 -8.07 1 90.12 195 LYS A CA 1
ATOM 1610 C C . LYS A 1 195 ? -2.844 -39.25 -7.098 1 90.12 195 LYS A C 1
ATOM 1612 O O . LYS A 1 195 ? -4.004 -39.656 -7.039 1 90.12 195 LYS A O 1
ATOM 1617 N N . GLU A 1 196 ? -2.428 -38.281 -6.414 1 91.62 196 GLU A N 1
ATOM 1618 C CA . GLU A 1 196 ? -3.275 -37.625 -5.414 1 91.62 196 GLU A CA 1
ATOM 1619 C C . GLU A 1 196 ? -4.504 -37 -6.059 1 91.62 196 GLU A C 1
ATOM 1621 O O . GLU A 1 196 ? -5.574 -36.938 -5.453 1 91.62 196 GLU A O 1
ATOM 1626 N N . ILE A 1 197 ? -4.34 -36.531 -7.254 1 93.81 197 ILE A N 1
ATOM 1627 C CA . ILE A 1 197 ? -5.402 -35.812 -7.938 1 93.81 197 ILE A CA 1
ATOM 1628 C C . ILE A 1 197 ? -6.582 -36.75 -8.203 1 93.81 197 ILE A C 1
ATOM 1630 O O . ILE A 1 197 ? -7.738 -36.312 -8.141 1 93.81 197 ILE A O 1
ATOM 1634 N N . GLU A 1 198 ? -6.285 -37.969 -8.469 1 93.19 198 GLU A N 1
ATOM 1635 C CA . GLU A 1 198 ? -7.348 -38.938 -8.688 1 93.19 198 GLU A CA 1
ATOM 1636 C C . GLU A 1 198 ? -8.266 -39.062 -7.473 1 93.19 198 GLU A C 1
ATOM 1638 O O . GLU A 1 198 ? -9.484 -39.094 -7.613 1 93.19 198 GLU A O 1
ATOM 1643 N N . ASN A 1 199 ? -7.633 -39.062 -6.355 1 93.44 199 ASN A N 1
ATOM 1644 C CA . ASN A 1 199 ? -8.398 -39.094 -5.113 1 93.44 199 ASN A CA 1
ATOM 1645 C C . ASN A 1 199 ? -9.172 -37.812 -4.887 1 93.44 199 ASN A C 1
ATOM 1647 O O . ASN A 1 199 ? -10.312 -37.844 -4.422 1 93.44 199 ASN A O 1
ATOM 1651 N N . PHE A 1 200 ? -8.531 -36.719 -5.227 1 94.75 200 PHE A N 1
ATOM 1652 C CA . PHE A 1 200 ? -9.188 -35.438 -5.059 1 94.75 200 PHE A CA 1
ATOM 1653 C C . PHE A 1 200 ? -10.43 -35.344 -5.938 1 94.75 200 PHE A C 1
ATOM 1655 O O . PHE A 1 200 ? -11.461 -34.812 -5.512 1 94.75 200 PHE A O 1
ATOM 1662 N N . MET A 1 201 ? -10.352 -35.844 -7.117 1 95.31 201 MET A N 1
ATOM 1663 C CA . MET A 1 201 ? -11.461 -35.781 -8.07 1 95.31 201 MET A CA 1
ATOM 1664 C C . MET A 1 201 ? -12.672 -36.531 -7.551 1 95.31 201 MET A C 1
ATOM 1666 O O . MET A 1 201 ? -13.812 -36.156 -7.84 1 95.31 201 MET A O 1
ATOM 1670 N N . LYS A 1 202 ? -12.484 -37.5 -6.711 1 94.5 202 LYS A N 1
ATOM 1671 C CA . LYS A 1 202 ? -13.562 -38.312 -6.176 1 94.5 202 LYS A CA 1
ATOM 1672 C C . LYS A 1 202 ? -14.234 -37.656 -4.984 1 94.5 202 LYS A C 1
ATOM 1674 O O . LYS A 1 202 ? -15.422 -37.844 -4.734 1 94.5 202 LYS A O 1
ATOM 1679 N N . THR A 1 203 ? -13.484 -36.812 -4.312 1 93.94 203 THR A N 1
ATOM 1680 C CA . THR A 1 203 ? -13.977 -36.312 -3.029 1 93.94 203 THR A CA 1
ATOM 1681 C C . THR A 1 203 ? -14.289 -34.812 -3.107 1 93.94 203 THR A C 1
ATOM 1683 O O . THR A 1 203 ? -14.938 -34.281 -2.219 1 93.94 203 THR A O 1
ATOM 1686 N N . ASP A 1 204 ? -13.828 -34.219 -4.141 1 94.56 204 ASP A N 1
ATOM 1687 C CA . ASP A 1 204 ? -13.977 -32.781 -4.254 1 94.56 204 ASP A CA 1
ATOM 1688 C C . ASP A 1 204 ? -14.539 -32.375 -5.621 1 94.56 204 ASP A C 1
ATOM 1690 O O . ASP A 1 204 ? -13.836 -32.438 -6.629 1 94.56 204 ASP A O 1
ATOM 1694 N N . GLY A 1 205 ? -15.734 -31.938 -5.66 1 95.69 205 GLY A N 1
ATOM 1695 C CA . GLY A 1 205 ? -16.438 -31.625 -6.895 1 95.69 205 GLY A CA 1
ATOM 1696 C C . GLY A 1 205 ? -15.797 -30.516 -7.695 1 95.69 205 GLY A C 1
ATOM 1697 O O . GLY A 1 205 ? -15.805 -30.531 -8.93 1 95.69 205 GLY A O 1
ATOM 1698 N N . GLU A 1 206 ? -15.273 -29.562 -7.035 1 95.94 206 GLU A N 1
ATOM 1699 C CA . GLU A 1 206 ? -14.656 -28.422 -7.73 1 95.94 206 GLU A CA 1
ATOM 1700 C C . GLU A 1 206 ? -13.352 -28.828 -8.398 1 95.94 206 GLU A C 1
ATOM 1702 O O . GLU A 1 206 ? -13.039 -28.391 -9.5 1 95.94 206 GLU A O 1
ATOM 1707 N N . ILE A 1 207 ? -12.562 -29.688 -7.766 1 96.75 207 ILE A N 1
ATOM 1708 C CA . ILE A 1 207 ? -11.336 -30.188 -8.367 1 96.75 207 ILE A CA 1
ATOM 1709 C C . ILE A 1 207 ? -11.672 -31.062 -9.578 1 96.75 207 ILE A C 1
ATOM 1711 O O . ILE A 1 207 ? -10.992 -30.984 -10.609 1 96.75 207 ILE A O 1
ATOM 1715 N N . LYS A 1 208 ? -12.695 -31.844 -9.398 1 97.5 208 LYS A N 1
ATOM 1716 C CA . LYS A 1 208 ? -13.148 -32.656 -10.531 1 97.5 208 LYS A CA 1
ATOM 1717 C C . LYS A 1 208 ? -13.547 -31.766 -11.711 1 97.5 208 LYS A C 1
ATOM 1719 O O . LYS A 1 208 ? -13.172 -32.031 -12.852 1 97.5 208 LYS A O 1
ATOM 1724 N N . GLU A 1 209 ? -14.281 -30.781 -11.406 1 97.62 209 GLU A N 1
ATOM 1725 C CA . GLU A 1 209 ? -14.688 -29.828 -12.445 1 97.62 209 GLU A CA 1
ATOM 1726 C C . GLU A 1 209 ? -13.477 -29.219 -13.133 1 97.62 209 GLU A C 1
ATOM 1728 O O . GLU A 1 209 ? -13.43 -29.125 -14.359 1 97.62 209 GLU A 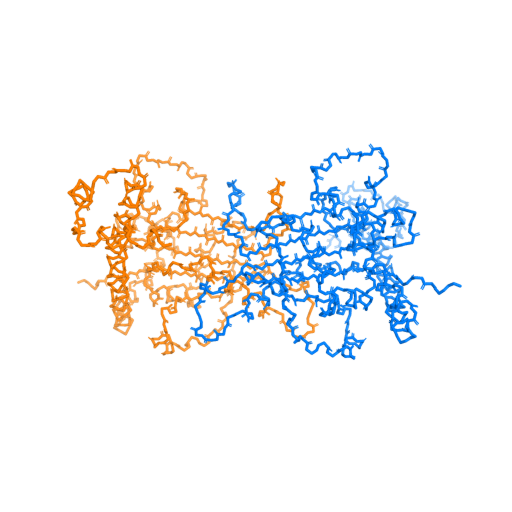O 1
ATOM 1733 N N . ALA A 1 210 ? -12.508 -28.781 -12.375 1 97.81 210 ALA A N 1
ATOM 1734 C CA . ALA A 1 210 ? -11.297 -28.188 -12.914 1 97.81 210 ALA A CA 1
ATOM 1735 C C . ALA A 1 210 ? -10.547 -29.156 -13.812 1 97.81 210 ALA A C 1
ATOM 1737 O O . ALA A 1 210 ? -10.07 -28.797 -14.891 1 97.81 210 ALA A O 1
ATOM 1738 N N . MET A 1 211 ? -10.453 -30.406 -13.383 1 97.38 211 MET A N 1
ATOM 1739 C CA . MET A 1 211 ? -9.781 -31.438 -14.172 1 97.38 211 MET A CA 1
ATOM 1740 C C . MET A 1 211 ? -10.516 -31.672 -15.492 1 97.38 211 MET A C 1
ATOM 1742 O O . MET A 1 211 ? -9.883 -31.828 -16.531 1 97.38 211 MET A O 1
ATOM 1746 N N . ASP A 1 212 ? -11.828 -31.719 -15.391 1 97.19 212 ASP A N 1
ATOM 1747 C CA . ASP A 1 212 ? -12.617 -31.891 -16.609 1 97.19 212 ASP A CA 1
ATOM 1748 C C . ASP A 1 212 ? -12.344 -30.766 -17.609 1 97.19 212 ASP A C 1
ATOM 1750 O O . ASP A 1 212 ? -12.164 -31.016 -18.797 1 97.19 212 ASP A O 1
ATOM 1754 N N . VAL A 1 213 ? -12.328 -29.578 -17.078 1 97.06 213 VAL A N 1
ATOM 1755 C CA . VAL A 1 213 ? -12.047 -28.422 -17.922 1 97.06 213 VAL A CA 1
ATOM 1756 C C . VAL A 1 213 ? -10.625 -28.516 -18.469 1 97.06 213 VAL A C 1
ATOM 1758 O O . VAL A 1 213 ? -10.383 -28.25 -19.656 1 97.06 213 VAL A O 1
ATOM 1761 N N . LEU A 1 214 ? -9.688 -28.938 -17.656 1 97.44 214 LEU A N 1
ATOM 1762 C CA . LEU A 1 214 ? -8.297 -29.062 -18.062 1 97.44 214 LEU A CA 1
ATOM 1763 C C . LEU A 1 214 ? -8.164 -30.094 -19.188 1 97.44 214 LEU A C 1
ATOM 1765 O O . LEU A 1 214 ? -7.426 -29.875 -20.156 1 97.44 214 LEU A O 1
ATOM 1769 N N . TYR A 1 215 ? -8.898 -31.172 -19.062 1 96.75 215 TYR A N 1
ATOM 1770 C CA . TYR A 1 215 ? -8.898 -32.188 -20.125 1 96.75 215 TYR A CA 1
ATOM 1771 C C . TYR A 1 215 ? -9.414 -31.609 -21.438 1 96.75 215 TYR A C 1
ATOM 1773 O O . TYR A 1 215 ? -8.844 -31.875 -22.5 1 96.75 215 TYR A O 1
ATOM 1781 N N . LYS A 1 216 ? -10.414 -30.875 -21.281 1 96.38 216 LYS A N 1
ATOM 1782 C CA . LYS A 1 216 ? -10.992 -30.266 -22.469 1 96.38 216 LYS A CA 1
ATOM 1783 C C . LYS A 1 216 ? -10.008 -29.297 -23.125 1 96.38 216 LYS A C 1
ATOM 1785 O O . LYS A 1 216 ? -9.828 -29.328 -24.344 1 96.38 216 LYS A O 1
ATOM 1790 N N . ILE A 1 217 ? -9.43 -28.453 -22.328 1 95.12 217 ILE A N 1
ATOM 1791 C CA . ILE A 1 217 ? -8.438 -27.516 -22.844 1 95.12 217 ILE A CA 1
ATOM 1792 C C . ILE A 1 217 ? -7.293 -28.281 -23.5 1 95.12 217 ILE A C 1
ATOM 1794 O O . ILE A 1 217 ? -6.812 -27.875 -24.562 1 95.12 217 ILE A O 1
ATOM 1798 N N . SER A 1 218 ? -6.891 -29.391 -22.891 1 96.19 218 SER A N 1
ATOM 1799 C CA . SER A 1 218 ? -5.758 -30.188 -23.359 1 96.19 218 SER A CA 1
ATOM 1800 C C . SER A 1 218 ? -6.098 -30.906 -24.656 1 96.19 218 SER A C 1
ATOM 1802 O O . SER A 1 218 ? -5.203 -31.375 -25.359 1 96.19 218 SER A O 1
ATOM 1804 N N . GLY A 1 219 ? -7.367 -30.984 -24.922 1 95 219 GLY A N 1
ATOM 1805 C CA . GLY A 1 219 ? -7.809 -31.594 -26.172 1 95 219 GLY A CA 1
ATOM 1806 C C . GLY A 1 219 ? -8.07 -30.578 -27.266 1 95 219 GLY A C 1
ATOM 1807 O O . GLY A 1 219 ? -8.305 -30.953 -28.422 1 95 219 GLY A O 1
ATOM 1808 N N . ASP A 1 220 ? -8.047 -29.344 -26.953 1 94.25 220 ASP A N 1
ATOM 1809 C CA . ASP A 1 220 ? -8.289 -28.266 -27.906 1 94.25 220 ASP A CA 1
ATOM 1810 C C . ASP A 1 220 ? -7.004 -27.875 -28.641 1 94.25 220 ASP A C 1
ATOM 1812 O O . ASP A 1 220 ? -6.086 -27.312 -28.047 1 94.25 220 ASP A O 1
ATOM 1816 N N . LYS A 1 221 ? -6.965 -28.016 -29.953 1 92.94 221 LYS A N 1
ATOM 1817 C CA . LYS A 1 221 ? -5.758 -27.828 -30.75 1 92.94 221 LYS A CA 1
ATOM 1818 C C . LYS A 1 221 ? -5.242 -26.391 -30.656 1 92.94 221 LYS A C 1
ATOM 1820 O O . LYS A 1 221 ? -4.035 -26.172 -30.531 1 92.94 221 LYS A O 1
ATOM 1825 N N . GLU A 1 222 ? -6.117 -25.516 -30.688 1 90.62 222 GLU A N 1
ATOM 1826 C CA . GLU A 1 222 ? -5.719 -24.125 -30.594 1 90.62 222 GLU A CA 1
ATOM 1827 C C . GLU A 1 222 ? -5.113 -23.812 -29.234 1 90.62 222 GLU A C 1
ATOM 1829 O O . GLU A 1 222 ? -4.078 -23.141 -29.141 1 90.62 222 GLU A O 1
ATOM 1834 N N . ALA A 1 223 ? -5.738 -24.266 -28.234 1 89.31 223 ALA A N 1
ATOM 1835 C CA . ALA A 1 223 ? -5.238 -24.031 -26.891 1 89.31 223 ALA A CA 1
ATOM 1836 C C . ALA A 1 223 ? -3.869 -24.672 -26.688 1 89.31 223 ALA A C 1
ATOM 1838 O O . ALA A 1 223 ? -2.975 -24.078 -26.094 1 89.31 223 ALA A O 1
ATOM 1839 N N . VAL A 1 224 ? -3.729 -25.828 -27.203 1 93 224 VAL A N 1
ATOM 1840 C CA . VAL A 1 224 ? -2.469 -26.547 -27.109 1 93 224 VAL A CA 1
ATOM 1841 C C . VAL A 1 224 ? -1.362 -25.766 -27.812 1 93 224 VAL A C 1
ATOM 1843 O O . VAL A 1 224 ? -0.271 -25.594 -27.266 1 93 224 VAL A O 1
ATOM 1846 N N . MET A 1 225 ? -1.66 -25.328 -28.938 1 90.88 225 MET A N 1
ATOM 1847 C CA . MET A 1 225 ? -0.682 -24.562 -29.703 1 90.88 225 MET A CA 1
ATOM 1848 C C . MET A 1 225 ? -0.251 -23.312 -28.953 1 90.88 225 MET A C 1
ATOM 1850 O O . MET A 1 225 ? 0.942 -23.016 -28.859 1 90.88 225 MET A O 1
ATOM 1854 N N . LEU A 1 226 ? -1.185 -22.609 -28.469 1 87.75 226 LEU A N 1
ATOM 1855 C CA . LEU A 1 226 ? -0.894 -21.391 -27.734 1 87.75 226 LEU A CA 1
ATOM 1856 C C . LEU A 1 226 ? -0.079 -21.688 -26.469 1 87.75 226 LEU A C 1
ATOM 1858 O O . LEU A 1 226 ? 0.874 -20.969 -26.156 1 87.75 226 LEU A O 1
ATOM 1862 N N . ALA A 1 227 ? -0.455 -22.688 -25.812 1 88.25 227 ALA A N 1
ATOM 1863 C CA . ALA A 1 227 ? 0.252 -23.078 -24.594 1 88.25 227 ALA A CA 1
ATOM 1864 C C . ALA A 1 227 ? 1.701 -23.438 -24.891 1 88.25 227 ALA A C 1
ATOM 1866 O O . ALA A 1 227 ? 2.613 -23.062 -24.156 1 88.25 227 ALA A O 1
ATOM 1867 N N . GLU A 1 228 ? 1.885 -24.156 -25.922 1 88.69 228 GLU A N 1
ATOM 1868 C CA . GLU A 1 228 ? 3.229 -24.562 -26.312 1 88.69 228 GLU A CA 1
ATOM 1869 C C . GLU A 1 228 ? 4.074 -23.359 -26.719 1 88.69 228 GLU A C 1
ATOM 1871 O O . GLU A 1 228 ? 5.27 -23.312 -26.422 1 88.69 228 GLU A O 1
ATOM 1876 N N . MET A 1 229 ? 3.488 -22.5 -27.422 1 85.69 229 MET A N 1
ATOM 1877 C CA . MET A 1 229 ? 4.191 -21.281 -27.781 1 85.69 229 MET A CA 1
ATOM 1878 C C . MET A 1 229 ? 4.645 -20.516 -26.531 1 85.69 229 MET A C 1
ATOM 1880 O O . MET A 1 229 ? 5.77 -20.031 -26.469 1 85.69 229 MET A O 1
ATOM 1884 N N . ARG A 1 230 ? 3.771 -20.438 -25.594 1 83.56 230 ARG A N 1
ATOM 1885 C CA . ARG A 1 230 ? 4.094 -19.781 -24.328 1 83.56 230 ARG A CA 1
ATOM 1886 C C . ARG A 1 230 ? 5.227 -20.5 -23.609 1 83.56 230 ARG A C 1
ATOM 1888 O O . ARG A 1 230 ? 6.113 -19.859 -23.031 1 83.56 230 ARG A O 1
ATOM 1895 N N . GLU A 1 231 ? 5.172 -21.734 -23.609 1 84.94 231 GLU A N 1
ATOM 1896 C CA . GLU A 1 231 ? 6.215 -22.531 -22.969 1 84.94 231 GLU A CA 1
ATOM 1897 C C . GLU A 1 231 ? 7.578 -22.266 -23.609 1 84.94 231 GLU A C 1
ATOM 1899 O O . GLU A 1 231 ? 8.586 -22.156 -22.906 1 84.94 231 GLU A O 1
ATOM 1904 N N . LYS A 1 232 ? 7.598 -22.203 -24.859 1 83.88 232 LYS A N 1
ATOM 1905 C CA . LYS A 1 232 ? 8.844 -21.906 -25.562 1 83.88 232 LYS A CA 1
ATOM 1906 C C . LYS A 1 232 ? 9.367 -20.531 -25.203 1 83.88 232 LYS A C 1
ATOM 1908 O O . LYS A 1 232 ? 10.562 -20.359 -24.953 1 83.88 232 LYS A O 1
ATOM 1913 N N . ALA A 1 233 ? 8.492 -19.609 -25.203 1 79.56 233 ALA A N 1
ATOM 1914 C CA . ALA A 1 233 ? 8.867 -18.25 -24.828 1 79.56 233 ALA A CA 1
ATOM 1915 C C . ALA A 1 233 ? 9.453 -18.203 -23.422 1 79.56 233 ALA A C 1
ATOM 1917 O O . ALA A 1 233 ? 10.445 -17.516 -23.172 1 79.56 233 ALA A O 1
ATOM 1918 N N . MET A 1 234 ? 8.859 -18.922 -22.594 1 81.62 234 MET A N 1
ATOM 1919 C CA . MET A 1 234 ? 9.32 -18.984 -21.203 1 81.62 234 MET A CA 1
ATOM 1920 C C . MET A 1 234 ? 10.695 -19.641 -21.125 1 81.62 234 MET A C 1
ATOM 1922 O O . MET A 1 234 ? 11.555 -19.188 -20.359 1 81.62 234 MET A O 1
ATOM 1926 N N . MET A 1 235 ? 10.852 -20.656 -21.844 1 81.06 235 MET A N 1
ATOM 1927 C CA . MET A 1 235 ? 12.141 -21.344 -21.875 1 81.06 235 MET A CA 1
ATOM 1928 C C . MET A 1 235 ? 13.234 -20.422 -22.391 1 81.06 235 MET A C 1
ATOM 1930 O O . MET A 1 235 ? 14.344 -20.406 -21.859 1 81.06 235 MET A O 1
ATOM 1934 N N . ASP A 1 236 ? 12.906 -19.703 -23.375 1 78.62 236 ASP A N 1
ATOM 1935 C CA . ASP A 1 236 ? 13.852 -18.719 -23.906 1 78.62 236 ASP A CA 1
ATOM 1936 C C . ASP A 1 236 ? 14.227 -17.688 -22.844 1 78.62 236 ASP A C 1
ATOM 1938 O O . ASP A 1 236 ? 15.398 -17.328 -22.703 1 78.62 236 ASP A O 1
ATOM 1942 N N . GLU A 1 237 ? 13.227 -17.219 -22.203 1 79.44 237 GLU A N 1
ATOM 1943 C CA . GLU A 1 237 ? 13.453 -16.234 -21.156 1 79.44 237 GLU A CA 1
ATOM 1944 C C . GLU A 1 237 ? 14.328 -16.812 -20.047 1 79.44 237 GLU A C 1
ATOM 1946 O O . GLU A 1 237 ? 15.234 -16.141 -19.547 1 79.44 237 GLU A O 1
ATOM 1951 N N . GLN A 1 238 ? 14.047 -18 -19.656 1 79.25 238 GLN A N 1
ATOM 1952 C CA . GLN A 1 238 ? 14.836 -18.672 -18.625 1 79.25 238 GLN A CA 1
ATOM 1953 C C . GLN A 1 238 ? 16.281 -18.828 -19.062 1 79.25 238 GLN A C 1
ATOM 1955 O O . GLN A 1 238 ? 17.203 -18.641 -18.266 1 79.25 238 GLN A O 1
ATOM 1960 N N . SER A 1 239 ? 16.406 -19.172 -20.266 1 79.5 239 SER A N 1
ATOM 1961 C CA . SER A 1 239 ? 17.75 -19.328 -20.828 1 79.5 239 SER A CA 1
ATOM 1962 C C . SER A 1 239 ? 18.5 -18 -20.797 1 79.5 239 SER A C 1
ATOM 1964 O O . SER A 1 239 ? 19.672 -17.953 -20.422 1 79.5 239 SER A O 1
ATOM 1966 N N . ARG A 1 240 ? 17.812 -16.953 -21.156 1 80.06 240 ARG A N 1
ATOM 1967 C CA . ARG A 1 240 ? 18.406 -15.625 -21.109 1 80.06 240 ARG A CA 1
ATOM 1968 C C . ARG A 1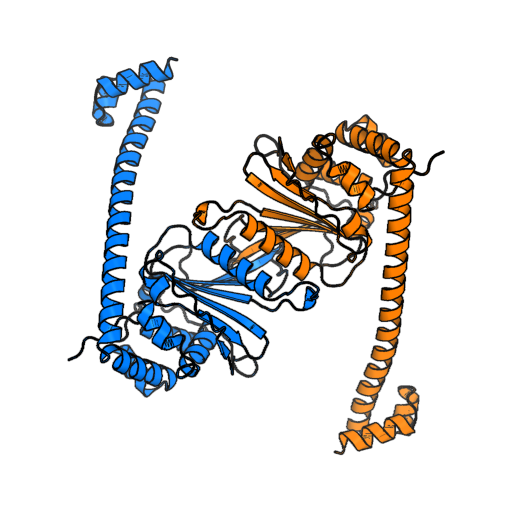 240 ? 18.828 -15.25 -19.688 1 80.06 240 ARG A C 1
ATOM 1970 O O . ARG A 1 240 ? 19.922 -14.734 -19.469 1 80.06 240 ARG A O 1
ATOM 1977 N N . LEU A 1 241 ? 18.031 -15.531 -18.797 1 81.75 241 LEU A N 1
ATOM 1978 C CA . LEU A 1 241 ? 18.297 -15.219 -17.406 1 81.75 241 LEU A CA 1
ATOM 1979 C C . LEU A 1 241 ? 19.469 -16.047 -16.875 1 81.75 241 LEU A C 1
ATOM 1981 O O . LEU A 1 241 ? 20.297 -15.539 -16.125 1 81.75 241 LEU A O 1
ATOM 1985 N N . ASN A 1 242 ? 19.484 -17.328 -17.219 1 79.56 242 ASN A N 1
ATOM 1986 C CA . ASN A 1 242 ? 20.594 -18.188 -16.828 1 79.56 242 ASN A CA 1
ATOM 1987 C C . ASN A 1 242 ? 21.922 -17.656 -17.391 1 79.56 242 ASN A C 1
ATOM 1989 O O . ASN A 1 242 ? 22.938 -17.672 -16.688 1 79.56 242 ASN A O 1
ATOM 1993 N N . GLY A 1 243 ? 21.859 -17.281 -18.578 1 77.31 243 GLY A N 1
ATOM 1994 C CA . GLY A 1 243 ? 23.031 -16.656 -19.156 1 77.31 243 GLY A CA 1
ATOM 1995 C C . GLY A 1 243 ? 23.484 -15.422 -18.406 1 77.31 243 GLY A C 1
ATOM 1996 O O . GLY A 1 243 ? 24.672 -15.266 -18.125 1 77.31 243 GLY A O 1
ATOM 1997 N N . ALA A 1 244 ? 22.547 -14.594 -18.125 1 81.75 244 ALA A N 1
ATOM 1998 C CA . ALA A 1 244 ? 22.844 -13.367 -17.375 1 81.75 244 ALA A CA 1
ATOM 1999 C C . ALA A 1 244 ? 23.406 -13.68 -16 1 81.75 244 ALA A C 1
ATOM 2001 O O . ALA A 1 244 ? 24.328 -13.016 -15.531 1 81.75 244 ALA A O 1
ATOM 2002 N N . ARG A 1 245 ? 22.891 -14.656 -15.422 1 81.38 245 ARG A N 1
ATOM 2003 C CA . ARG A 1 245 ? 23.375 -15.078 -14.109 1 81.38 245 ARG A CA 1
ATOM 2004 C C . ARG A 1 245 ? 24.812 -15.578 -14.188 1 81.38 245 ARG A C 1
ATOM 2006 O O . ARG A 1 245 ? 25.641 -15.227 -13.344 1 81.38 245 ARG A O 1
ATOM 2013 N N . LYS A 1 246 ? 25.047 -16.438 -15.141 1 80.44 246 LYS A N 1
ATOM 2014 C CA . LYS A 1 246 ? 26.391 -16.953 -15.328 1 80.44 246 LYS A CA 1
ATOM 2015 C C . LYS A 1 246 ? 27.391 -15.82 -15.57 1 80.44 246 LYS A C 1
ATOM 2017 O O . LYS A 1 246 ? 28.469 -15.797 -14.984 1 80.44 246 LYS A O 1
ATOM 2022 N N . GLU A 1 247 ? 26.984 -14.922 -16.422 1 83.75 247 GLU A N 1
ATOM 2023 C CA . GLU A 1 247 ? 27.812 -13.75 -16.656 1 83.75 247 GLU A CA 1
ATOM 2024 C C . GLU A 1 247 ? 28.016 -12.953 -15.375 1 83.75 247 GLU A C 1
ATOM 2026 O O . GLU A 1 247 ? 29.125 -12.477 -15.109 1 83.75 247 GLU A O 1
ATOM 2031 N N . GLY A 1 248 ? 26.938 -12.859 -14.641 1 84.19 248 GLY A N 1
ATOM 2032 C CA . GLY A 1 248 ? 27.016 -12.156 -13.367 1 84.19 248 GLY A CA 1
ATOM 2033 C C . GLY A 1 248 ? 27.938 -12.844 -12.367 1 84.19 248 GLY A C 1
ATOM 2034 O O . GLY A 1 248 ? 28.719 -12.18 -11.68 1 84.19 248 GLY A O 1
ATOM 2035 N N . VAL A 1 249 ? 27.844 -14.062 -12.273 1 84.06 249 VAL A N 1
ATOM 2036 C CA . VAL A 1 249 ? 28.703 -14.836 -11.383 1 84.06 249 VAL A CA 1
ATOM 2037 C C . VAL A 1 249 ? 30.172 -14.656 -11.789 1 84.06 249 VAL A C 1
ATOM 2039 O O . VAL A 1 249 ? 31.031 -14.414 -10.945 1 84.06 249 VAL A O 1
ATOM 2042 N N . LYS A 1 250 ? 30.438 -14.805 -13.086 1 83.06 250 LYS A N 1
ATOM 2043 C CA . LYS A 1 250 ? 31.797 -14.617 -13.586 1 83.06 250 LYS A CA 1
ATOM 2044 C C . LYS A 1 250 ? 32.312 -13.227 -13.234 1 83.06 250 LYS A C 1
ATOM 2046 O O . LYS A 1 250 ? 33.438 -13.086 -12.734 1 83.06 250 LYS A O 1
ATOM 2051 N N . LYS A 1 251 ? 31.5 -12.25 -13.461 1 85.44 251 LYS A N 1
ATOM 2052 C CA . LYS A 1 251 ? 31.875 -10.875 -13.117 1 85.44 251 LYS A CA 1
ATOM 2053 C C . LYS A 1 251 ? 32.062 -10.719 -11.609 1 85.44 251 LYS A C 1
ATOM 2055 O O . LYS A 1 251 ? 33 -10.062 -11.172 1 85.44 251 LYS A O 1
ATOM 2060 N N . GLY A 1 252 ? 31.141 -11.344 -10.914 1 85.88 252 GLY A N 1
ATOM 2061 C CA . GLY A 1 252 ? 31.234 -11.273 -9.469 1 85.88 252 GLY A CA 1
ATOM 2062 C C . GLY A 1 252 ? 32.5 -11.938 -8.922 1 85.88 252 GLY A C 1
ATOM 2063 O O . GLY A 1 252 ? 33.125 -11.406 -8.016 1 85.88 252 GLY A O 1
ATOM 2064 N N . VAL A 1 253 ? 32.75 -13.062 -9.445 1 85.38 253 VAL A N 1
ATOM 2065 C CA . VAL A 1 253 ? 33.969 -13.773 -9.047 1 85.38 253 VAL A CA 1
ATOM 2066 C C . VAL A 1 253 ? 35.188 -12.914 -9.344 1 85.38 253 VAL A C 1
ATOM 2068 O O . VAL A 1 253 ? 36.094 -12.766 -8.5 1 85.38 253 VAL A O 1
ATOM 2071 N N . LYS A 1 254 ? 35.25 -12.383 -10.477 1 86.19 254 LYS A N 1
ATOM 2072 C CA . LYS A 1 254 ? 36.375 -11.508 -10.844 1 86.19 254 LYS A CA 1
ATOM 2073 C C . LYS A 1 254 ? 36.438 -10.297 -9.922 1 86.19 254 LYS A C 1
ATOM 2075 O O . LYS A 1 254 ? 37.531 -9.945 -9.438 1 86.19 254 LYS A O 1
ATOM 2080 N N . GLU A 1 255 ? 35.312 -9.688 -9.656 1 88 255 GLU A N 1
ATOM 2081 C CA . GLU A 1 255 ? 35.281 -8.539 -8.766 1 88 255 GLU A CA 1
ATOM 2082 C C . GLU A 1 255 ? 35.688 -8.922 -7.344 1 88 255 GLU A C 1
ATOM 2084 O O . GLU A 1 255 ? 36.375 -8.156 -6.664 1 88 255 GLU A O 1
ATOM 2089 N N . GLY A 1 256 ? 35.25 -10.055 -6.969 1 87.69 256 GLY A N 1
ATOM 2090 C CA . GLY A 1 256 ? 35.656 -10.562 -5.672 1 87.69 256 GLY A CA 1
ATOM 2091 C C . GLY A 1 256 ? 37.156 -10.781 -5.57 1 87.69 256 GLY A C 1
ATOM 2092 O O . GLY A 1 256 ? 37.781 -10.422 -4.566 1 87.69 256 GLY A O 1
ATOM 2093 N N . LYS A 1 257 ? 37.656 -11.383 -6.617 1 88.75 257 LYS A N 1
ATOM 2094 C CA . LYS A 1 257 ? 39.094 -11.586 -6.66 1 88.75 257 LYS A CA 1
ATOM 2095 C C . LYS A 1 257 ? 39.844 -10.258 -6.617 1 88.75 257 LYS A C 1
ATOM 2097 O O . LYS A 1 257 ? 40.875 -10.125 -5.93 1 88.75 257 LYS A O 1
ATOM 2102 N N . ILE A 1 258 ? 39.281 -9.352 -7.27 1 89.88 258 ILE A N 1
ATOM 2103 C CA . ILE A 1 258 ? 39.906 -8.023 -7.305 1 89.88 258 ILE A CA 1
ATOM 2104 C C . ILE A 1 258 ? 39.812 -7.387 -5.914 1 89.88 258 ILE A C 1
ATOM 2106 O O . ILE A 1 258 ? 40.812 -6.82 -5.434 1 89.88 258 ILE A O 1
ATOM 2110 N N . GLU A 1 259 ? 38.719 -7.52 -5.301 1 90.25 259 GLU A N 1
ATOM 2111 C CA . GLU A 1 259 ? 38.562 -6.973 -3.957 1 90.25 259 GLU A CA 1
ATOM 2112 C C . GLU A 1 259 ? 39.531 -7.625 -2.977 1 90.25 259 GLU A C 1
ATOM 2114 O O . GLU A 1 259 ? 40.125 -6.938 -2.16 1 90.25 259 GLU A O 1
ATOM 2119 N N . VAL A 1 260 ? 39.688 -8.938 -3.092 1 90.06 260 VAL A N 1
ATOM 2120 C CA . VAL A 1 260 ? 40.625 -9.695 -2.254 1 90.06 260 VAL A CA 1
ATOM 2121 C C . VAL A 1 260 ? 42.062 -9.25 -2.537 1 90.06 260 VAL A C 1
ATOM 2123 O O . VAL A 1 260 ? 42.844 -9.039 -1.609 1 90.06 260 VAL A O 1
ATOM 2126 N N . ALA A 1 261 ? 42.406 -9.109 -3.805 1 90.38 261 ALA A N 1
ATOM 2127 C CA . ALA A 1 261 ? 43.719 -8.656 -4.195 1 90.38 261 ALA A CA 1
ATOM 2128 C C . ALA A 1 261 ? 44.031 -7.293 -3.598 1 90.38 261 ALA A C 1
ATOM 2130 O O . ALA A 1 261 ? 45.125 -7.078 -3.066 1 90.38 261 ALA A O 1
ATOM 2131 N N . LYS A 1 262 ? 43.062 -6.445 -3.619 1 92.06 262 LYS A N 1
ATOM 2132 C CA . LYS A 1 262 ? 43.25 -5.109 -3.062 1 92.06 262 LYS A CA 1
ATOM 2133 C C . LYS A 1 262 ? 43.5 -5.168 -1.558 1 92.06 262 LYS A C 1
ATOM 2135 O O . LYS A 1 262 ? 44.344 -4.453 -1.036 1 92.06 262 LYS A O 1
ATOM 2140 N N . ASN A 1 263 ? 42.781 -6 -0.882 1 91.25 263 ASN A N 1
ATOM 2141 C CA . ASN A 1 263 ? 42.938 -6.16 0.558 1 91.25 263 ASN A CA 1
ATOM 2142 C C . ASN A 1 263 ? 44.344 -6.691 0.902 1 91.25 263 ASN A C 1
ATOM 2144 O O . ASN A 1 263 ? 44.969 -6.207 1.834 1 91.25 263 ASN A O 1
ATOM 2148 N N . PHE A 1 264 ? 44.812 -7.648 0.113 1 90.81 264 PHE A N 1
ATOM 2149 C CA . PHE A 1 264 ? 46.094 -8.242 0.374 1 90.81 264 PHE A CA 1
ATOM 2150 C C . PHE A 1 264 ? 47.219 -7.27 0.004 1 90.81 264 PHE A C 1
ATOM 2152 O O . PHE A 1 264 ? 48.281 -7.25 0.646 1 90.81 264 PHE A O 1
ATOM 2159 N N . LEU A 1 265 ? 46.969 -6.426 -0.966 1 91.12 265 LEU A N 1
ATOM 2160 C CA . LEU A 1 265 ? 47.938 -5.371 -1.293 1 91.12 265 LEU A CA 1
ATOM 2161 C C . LEU A 1 265 ? 48.094 -4.391 -0.135 1 91.12 265 LEU A C 1
ATOM 2163 O O . LEU A 1 265 ? 49.188 -4.012 0.224 1 91.12 265 LEU A O 1
ATOM 2167 N N . LYS A 1 266 ? 46.969 -4.078 0.471 1 90.38 266 LYS A N 1
ATOM 2168 C CA . LYS A 1 266 ? 47 -3.156 1.603 1 90.38 266 LYS A CA 1
ATOM 2169 C C . LYS A 1 266 ? 47.688 -3.771 2.807 1 90.38 266 LYS A C 1
ATOM 2171 O O . LYS A 1 266 ? 48.25 -3.053 3.637 1 90.38 266 LYS A O 1
ATOM 2176 N N . MET A 1 267 ? 47.719 -5.117 2.84 1 90.81 267 MET A N 1
ATOM 2177 C CA . MET A 1 267 ? 48.344 -5.836 3.93 1 90.81 267 MET A CA 1
ATOM 2178 C C . MET A 1 267 ? 49.844 -6.051 3.633 1 90.81 267 MET A C 1
ATOM 2180 O O . MET A 1 267 ? 50.562 -6.652 4.434 1 90.81 267 MET A O 1
ATOM 2184 N N . GLY A 1 268 ? 50.281 -5.648 2.387 1 89.56 268 GLY A N 1
ATOM 2185 C CA . GLY A 1 268 ? 51.688 -5.664 2.082 1 89.56 268 GLY A CA 1
ATOM 2186 C C . GLY A 1 268 ? 52.156 -6.938 1.395 1 89.56 268 GLY A C 1
ATOM 2187 O O . GLY A 1 268 ? 53.344 -7.199 1.281 1 89.56 268 GLY A O 1
ATOM 2188 N N . MET A 1 269 ? 51.25 -7.785 0.975 1 89.94 269 MET A N 1
ATOM 2189 C CA . MET A 1 269 ? 51.625 -9.016 0.281 1 89.94 269 MET A CA 1
ATOM 2190 C C . MET A 1 269 ? 52.188 -8.711 -1.1 1 89.94 269 MET A C 1
ATOM 2192 O O . MET A 1 269 ? 51.844 -7.711 -1.72 1 89.94 269 MET A O 1
ATOM 2196 N N . SER A 1 270 ? 53.062 -9.609 -1.486 1 91.94 270 SER A N 1
ATOM 2197 C CA . SER A 1 270 ? 53.719 -9.375 -2.771 1 91.94 270 SER A CA 1
ATOM 2198 C C . SER A 1 270 ? 52.75 -9.633 -3.93 1 91.94 270 SER A C 1
ATOM 2200 O O . SER A 1 270 ? 51.781 -10.383 -3.793 1 91.94 270 SER A O 1
ATOM 2202 N N . ILE A 1 271 ? 52.938 -8.992 -5.074 1 93.56 271 ILE A N 1
ATOM 2203 C CA . ILE A 1 271 ? 52.094 -9.102 -6.273 1 93.56 271 ILE A CA 1
ATOM 2204 C C . ILE A 1 271 ? 52.062 -10.562 -6.727 1 93.56 271 ILE A C 1
ATOM 2206 O O . ILE A 1 271 ? 51 -11.055 -7.141 1 93.56 271 ILE A O 1
ATOM 2210 N N . GLU A 1 272 ? 53.25 -11.195 -6.543 1 92.88 272 GLU A N 1
ATOM 2211 C CA . GLU A 1 272 ? 53.344 -12.594 -6.961 1 92.88 272 GLU A CA 1
ATOM 2212 C C . GLU A 1 272 ? 52.469 -13.492 -6.094 1 92.88 272 GLU A C 1
ATOM 2214 O O . GLU A 1 272 ? 51.75 -14.367 -6.605 1 92.88 272 GLU A O 1
ATOM 2219 N N . GLN A 1 273 ? 52.469 -13.281 -4.805 1 92.44 273 GLN A N 1
ATOM 2220 C CA . GLN A 1 273 ? 51.625 -14.055 -3.879 1 92.44 273 GLN A CA 1
ATOM 2221 C C . GLN A 1 273 ? 50.156 -13.828 -4.137 1 92.44 273 GLN A C 1
ATOM 2223 O O . GLN A 1 273 ? 49.344 -14.773 -4.117 1 92.44 273 GLN A O 1
ATOM 2228 N N . ILE A 1 274 ? 49.781 -12.609 -4.395 1 93.38 274 ILE A N 1
ATOM 2229 C CA . ILE A 1 274 ? 48.406 -12.25 -4.629 1 93.38 274 ILE A CA 1
ATOM 2230 C C . ILE A 1 274 ? 47.906 -12.875 -5.934 1 93.38 274 ILE A C 1
ATOM 2232 O O . ILE A 1 274 ? 46.812 -13.398 -6.004 1 93.38 274 ILE A O 1
ATOM 2236 N N . SER A 1 275 ? 48.75 -12.773 -6.906 1 92.19 275 SER A N 1
ATOM 2237 C CA . SER A 1 275 ? 48.406 -13.383 -8.188 1 92.19 275 SER A CA 1
ATOM 2238 C C . SER A 1 275 ? 48.188 -14.883 -8.039 1 92.19 275 SER A C 1
ATOM 2240 O O . SER A 1 275 ? 47.219 -15.414 -8.57 1 92.19 275 SER A O 1
ATOM 2242 N N . MET A 1 276 ? 49.062 -15.523 -7.371 1 90.25 276 MET A N 1
ATOM 2243 C CA . MET A 1 276 ? 48.938 -16.969 -7.16 1 90.25 276 MET A CA 1
ATOM 2244 C C . MET A 1 276 ? 47.688 -17.297 -6.359 1 90.25 276 MET A C 1
ATOM 2246 O O . MET A 1 276 ? 47 -18.266 -6.656 1 90.25 276 MET A O 1
ATOM 2250 N N . GLY A 1 277 ? 47.375 -16.609 -5.375 1 89 277 GLY A N 1
ATOM 2251 C CA . GLY A 1 277 ? 46.25 -16.859 -4.496 1 89 277 GLY A CA 1
ATOM 2252 C C . GLY A 1 277 ? 44.906 -16.547 -5.129 1 89 277 GLY A C 1
ATOM 2253 O O . GLY A 1 277 ? 43.938 -17.219 -4.871 1 89 277 GLY A O 1
ATOM 2254 N N . THR A 1 278 ? 44.938 -15.484 -5.934 1 90.19 278 THR A N 1
ATOM 2255 C CA . THR A 1 278 ? 43.656 -15.008 -6.461 1 90.19 278 THR A CA 1
ATOM 2256 C C . THR A 1 278 ? 43.406 -15.562 -7.859 1 90.19 278 THR A C 1
ATOM 2258 O O . THR A 1 278 ? 42.281 -15.578 -8.328 1 90.19 278 THR A O 1
ATOM 2261 N N . GLY A 1 279 ? 44.531 -15.914 -8.523 1 89.75 279 GLY A N 1
ATOM 2262 C CA . GLY A 1 279 ? 44.406 -16.359 -9.898 1 89.75 279 GLY A CA 1
ATOM 2263 C C . GLY A 1 279 ? 44.406 -15.211 -10.898 1 89.75 279 GLY A C 1
ATOM 2264 O O . GLY A 1 279 ? 44.281 -15.43 -12.102 1 89.75 279 GLY A O 1
ATOM 2265 N N . LEU A 1 280 ? 44.5 -14.031 -10.43 1 91.75 280 LEU A N 1
ATOM 2266 C CA . LEU A 1 280 ? 44.688 -12.875 -11.305 1 91.75 280 LEU A CA 1
ATOM 2267 C C . LEU A 1 280 ? 46.062 -12.828 -11.898 1 91.75 280 LEU A C 1
ATOM 2269 O O . LEU A 1 280 ? 47.031 -13.32 -11.289 1 91.75 280 LEU A O 1
ATOM 2273 N N . THR A 1 281 ? 46.125 -12.219 -13.062 1 91.56 281 THR A N 1
ATOM 2274 C CA . THR A 1 281 ? 47.469 -12.094 -13.664 1 91.56 281 THR A CA 1
ATOM 2275 C C . THR A 1 281 ? 48.281 -11.047 -12.922 1 91.56 281 THR A C 1
ATOM 2277 O O . THR A 1 281 ? 47.75 -10.18 -12.242 1 91.56 281 THR A O 1
ATOM 2280 N N . ILE A 1 282 ? 49.594 -11.219 -13.055 1 92.19 282 ILE A N 1
ATOM 2281 C CA . ILE A 1 282 ? 50.531 -10.273 -12.445 1 92.19 282 ILE A CA 1
ATOM 2282 C C . ILE A 1 282 ? 50.219 -8.859 -12.945 1 92.19 282 ILE A C 1
ATOM 2284 O O . ILE A 1 282 ? 50.219 -7.906 -12.156 1 92.19 282 ILE A O 1
ATOM 2288 N N . GLU A 1 283 ? 49.875 -8.773 -14.141 1 92.94 283 GLU A N 1
ATOM 2289 C CA . GLU A 1 283 ? 49.562 -7.477 -14.75 1 92.94 283 GLU A CA 1
ATOM 2290 C C . GLU A 1 283 ? 48.312 -6.848 -14.117 1 92.94 283 GLU A C 1
ATOM 2292 O O . GLU A 1 283 ? 48.312 -5.645 -13.844 1 92.94 283 GLU A O 1
ATOM 2297 N N . GLU A 1 284 ? 47.375 -7.637 -13.914 1 92.75 284 GLU A N 1
ATOM 2298 C CA . GLU A 1 284 ? 46.156 -7.148 -13.328 1 92.75 284 GLU A CA 1
ATOM 2299 C C . GLU A 1 284 ? 46.375 -6.641 -11.906 1 92.75 284 GLU A C 1
ATOM 2301 O O . GLU A 1 284 ? 45.812 -5.609 -11.516 1 92.75 284 GLU A O 1
ATOM 2306 N N . VAL A 1 285 ? 47.219 -7.312 -11.172 1 92.62 285 VAL A N 1
ATOM 2307 C CA . VAL A 1 285 ? 47.5 -6.938 -9.789 1 92.62 285 VAL A CA 1
ATOM 2308 C C . VAL A 1 285 ? 48.344 -5.656 -9.758 1 92.62 285 VAL A C 1
ATOM 2310 O O . VAL A 1 285 ? 48.094 -4.785 -8.922 1 92.62 285 VAL A O 1
ATOM 2313 N N . GLU A 1 286 ? 49.25 -5.539 -10.656 1 91.75 286 GLU A N 1
ATOM 2314 C CA . GLU A 1 286 ? 50.062 -4.332 -10.75 1 91.75 286 GLU A CA 1
ATOM 2315 C C . GLU A 1 286 ? 49.219 -3.109 -11.047 1 91.75 286 GLU A C 1
ATOM 2317 O O . GLU A 1 286 ? 49.438 -2.031 -10.492 1 91.75 286 GLU A O 1
ATOM 2322 N N . LYS A 1 287 ? 48.25 -3.346 -11.883 1 92.31 287 LYS A N 1
ATOM 2323 C CA . LYS A 1 287 ? 47.344 -2.256 -12.227 1 92.31 287 LYS A CA 1
ATOM 2324 C C . LYS A 1 287 ? 46.562 -1.802 -11.008 1 92.31 287 LYS A C 1
ATOM 2326 O O . LYS A 1 287 ? 46.312 -0.606 -10.828 1 92.31 287 LYS A O 1
ATOM 2331 N N . LEU A 1 288 ? 46.156 -2.713 -10.25 1 90.31 288 LEU A N 1
ATOM 2332 C CA . LEU A 1 288 ? 45.406 -2.41 -9.031 1 90.31 288 LEU A CA 1
ATOM 2333 C C . LEU A 1 288 ? 46.25 -1.612 -8.055 1 90.31 288 LEU A C 1
ATOM 2335 O O . LEU A 1 288 ? 45.75 -0.693 -7.398 1 90.31 288 LEU A O 1
ATOM 2339 N N . LYS A 1 289 ? 47.5 -2.031 -7.938 1 87.56 289 LYS A N 1
ATOM 2340 C CA . LYS A 1 289 ? 48.406 -1.335 -7.051 1 87.56 289 LYS A CA 1
ATOM 2341 C C . LYS A 1 289 ? 48.625 0.105 -7.508 1 87.56 289 LYS A C 1
ATOM 2343 O O . LYS A 1 289 ? 48.656 1.025 -6.688 1 87.56 289 LYS A O 1
ATOM 2348 N N . ASN A 1 290 ? 48.656 0.205 -8.742 1 85 290 ASN A N 1
ATOM 2349 C CA . ASN A 1 290 ? 48.938 1.528 -9.297 1 85 290 ASN A CA 1
ATOM 2350 C C . ASN A 1 290 ? 47.688 2.43 -9.203 1 85 290 ASN A C 1
ATOM 2352 O O . ASN A 1 290 ? 47.844 3.648 -9.078 1 85 290 ASN A O 1
ATOM 2356 N N . ASN A 1 291 ? 46.594 1.762 -9.398 1 75.81 291 ASN A N 1
ATOM 2357 C CA . ASN A 1 291 ? 45.375 2.545 -9.328 1 75.81 291 ASN A CA 1
ATOM 2358 C C . ASN A 1 291 ? 45.031 2.939 -7.887 1 75.81 291 ASN A C 1
ATOM 2360 O O . ASN A 1 291 ? 44.406 3.967 -7.652 1 75.81 291 ASN A O 1
ATOM 2364 N N . GLU A 1 292 ? 45.156 2.111 -6.973 1 63.12 292 GLU A N 1
ATOM 2365 C CA . GLU A 1 292 ? 44.938 2.469 -5.574 1 63.12 292 GLU A CA 1
ATOM 2366 C C . GLU A 1 292 ? 46 3.447 -5.082 1 63.12 292 GLU A C 1
ATOM 2368 O O . GLU A 1 292 ? 45.75 4.203 -4.137 1 63.12 292 GLU A O 1
ATOM 2373 N N . ALA A 1 293 ? 47.219 3.506 -5.559 1 50.38 293 ALA A N 1
ATOM 2374 C CA . ALA A 1 293 ? 48.25 4.492 -5.191 1 50.38 293 ALA A CA 1
ATOM 2375 C C . ALA A 1 293 ? 47.875 5.883 -5.688 1 50.38 293 ALA A C 1
ATOM 2377 O O . ALA A 1 293 ? 48.406 6.887 -5.227 1 50.38 293 ALA A O 1
ATOM 2378 N N . ILE A 1 294 ? 46.875 5.953 -6.508 1 39.88 294 ILE A N 1
ATOM 2379 C CA . ILE A 1 294 ? 46.438 7.301 -6.859 1 39.88 294 ILE A CA 1
ATOM 2380 C C . ILE A 1 294 ? 45.25 7.699 -6.004 1 39.88 294 ILE A C 1
ATOM 2382 O O . ILE A 1 294 ? 44.312 6.918 -5.84 1 39.88 294 ILE A O 1
ATOM 2386 N N . MET B 1 1 ? -0.015 45.531 15.414 1 44.84 1 MET B N 1
ATOM 2387 C CA . MET B 1 1 ? 0.869 44.375 15.211 1 44.84 1 MET B CA 1
ATOM 2388 C C . MET B 1 1 ? 0.195 43.312 14.344 1 44.84 1 MET B C 1
ATOM 2390 O O . MET B 1 1 ? -0.96 42.969 14.578 1 44.84 1 MET B O 1
ATOM 2394 N N . THR B 1 2 ? 0.709 43.156 13.023 1 64.38 2 THR B N 1
ATOM 2395 C CA . THR B 1 2 ? 0.065 42.281 12.023 1 64.38 2 THR B CA 1
ATOM 2396 C C . THR B 1 2 ? -0.076 40.875 12.531 1 64.38 2 THR B C 1
ATOM 2398 O O . THR B 1 2 ? 0.847 40.312 13.148 1 64.38 2 THR B O 1
ATOM 2401 N N . LYS B 1 3 ? -1.274 40.344 12.719 1 88.19 3 LYS B N 1
ATOM 2402 C CA . LYS B 1 3 ? -1.607 39 13.188 1 88.19 3 LYS B CA 1
ATOM 2403 C C . LYS B 1 3 ? -0.845 37.938 12.406 1 88.19 3 LYS B C 1
ATOM 2405 O O . LYS B 1 3 ? -0.805 38 11.172 1 88.19 3 LYS B O 1
ATOM 2410 N N . VAL B 1 4 ? -0.06 37.156 13.188 1 94.44 4 VAL B N 1
ATOM 2411 C CA . VAL B 1 4 ? 0.687 36.062 12.57 1 94.44 4 VAL B CA 1
ATOM 2412 C C . VAL B 1 4 ? -0.281 35 12.062 1 94.44 4 VAL B C 1
ATOM 2414 O O . VAL B 1 4 ? -1.156 34.531 12.805 1 94.44 4 VAL B O 1
ATOM 2417 N N . LEU B 1 5 ? -0.156 34.688 10.773 1 95.44 5 LEU B N 1
ATOM 2418 C CA . LEU B 1 5 ? -1.027 33.688 10.172 1 95.44 5 LEU B CA 1
ATOM 2419 C C . LEU B 1 5 ? -0.722 32.312 10.727 1 95.44 5 LEU B C 1
ATOM 2421 O O . LEU B 1 5 ? 0.394 32.031 11.188 1 95.44 5 LEU B O 1
ATOM 2425 N N . ASP B 1 6 ? -1.751 31.438 10.711 1 94.56 6 ASP B N 1
ATOM 2426 C CA . ASP B 1 6 ? -1.615 30.047 11.148 1 94.56 6 ASP B CA 1
ATOM 2427 C C . ASP B 1 6 ? -0.863 29.219 10.117 1 94.56 6 ASP B C 1
ATOM 2429 O O . ASP B 1 6 ? -1.328 29.062 8.984 1 94.56 6 ASP B O 1
ATOM 2433 N N . PRO B 1 7 ? 0.237 28.641 10.523 1 95.06 7 PRO B N 1
ATOM 2434 C CA . PRO B 1 7 ? 1.018 27.875 9.555 1 95.06 7 PRO B CA 1
ATOM 2435 C C . PRO B 1 7 ? 0.294 26.625 9.078 1 95.06 7 PRO B C 1
ATOM 2437 O O . PRO B 1 7 ? 0.686 26.016 8.07 1 95.06 7 PRO B O 1
ATOM 2440 N N . LYS B 1 8 ? -0.742 26.188 9.742 1 92.94 8 LYS B N 1
ATOM 2441 C CA . LYS B 1 8 ? -1.488 25 9.352 1 92.94 8 LYS B CA 1
ATOM 2442 C C . LYS B 1 8 ? -2.416 25.281 8.172 1 92.94 8 LYS B C 1
ATOM 2444 O O . LYS B 1 8 ? -2.936 24.359 7.543 1 92.94 8 LYS B O 1
ATOM 2449 N N . ASN B 1 9 ? -2.68 26.578 8.055 1 88.38 9 ASN B N 1
ATOM 2450 C CA . ASN B 1 9 ? -3.459 26.969 6.883 1 88.38 9 ASN B CA 1
ATOM 2451 C C . ASN B 1 9 ? -2.787 26.5 5.59 1 88.38 9 ASN B C 1
ATOM 2453 O O . ASN B 1 9 ? -1.589 26.719 5.398 1 88.38 9 ASN B O 1
ATOM 2457 N N . ASP B 1 10 ? -3.541 25.922 4.711 1 83.06 10 ASP B N 1
ATOM 2458 C CA . ASP B 1 10 ? -2.961 25.266 3.543 1 83.06 10 ASP B CA 1
ATOM 2459 C C . ASP B 1 10 ? -2.211 26.266 2.668 1 83.06 10 ASP B C 1
ATOM 2461 O O . ASP B 1 10 ? -1.167 25.938 2.098 1 83.06 10 ASP B O 1
ATOM 2465 N N . VAL B 1 11 ? -2.73 27.453 2.514 1 84.12 11 VAL B N 1
ATOM 2466 C CA . VAL B 1 11 ? -2.062 28.5 1.738 1 84.12 11 VAL B CA 1
ATOM 2467 C C . VAL B 1 11 ? -0.731 28.859 2.393 1 84.12 11 VAL B C 1
ATOM 2469 O O . VAL B 1 11 ? 0.296 28.953 1.716 1 84.12 11 VAL B O 1
ATOM 2472 N N . VAL B 1 12 ? -0.824 29.078 3.66 1 91.31 12 VAL B N 1
ATOM 2473 C CA . VAL B 1 12 ? 0.363 29.469 4.418 1 91.31 12 VAL B CA 1
ATOM 2474 C C . VAL B 1 12 ? 1.379 28.328 4.398 1 91.31 12 VAL B C 1
ATOM 2476 O O . VAL B 1 12 ? 2.57 28.562 4.172 1 91.31 12 VAL B O 1
ATOM 2479 N N . PHE B 1 13 ? 0.899 27.125 4.559 1 91.75 13 PHE B N 1
ATOM 2480 C CA . PHE B 1 13 ? 1.75 25.938 4.559 1 91.75 13 PHE B CA 1
ATOM 2481 C C . PHE B 1 13 ? 2.484 25.797 3.232 1 91.75 13 PHE B C 1
ATOM 2483 O O . PHE B 1 13 ? 3.684 25.516 3.207 1 91.75 13 PHE B O 1
ATOM 2490 N N . GLN B 1 14 ? 1.79 25.969 2.193 1 87.81 14 GLN B N 1
ATOM 2491 C CA . GLN B 1 14 ? 2.373 25.875 0.858 1 87.81 14 GLN B CA 1
ATOM 2492 C C . GLN B 1 14 ? 3.467 26.922 0.666 1 87.81 14 GLN B C 1
ATOM 2494 O O . GLN B 1 14 ? 4.516 26.641 0.081 1 87.81 14 GLN B O 1
ATOM 2499 N N . LYS B 1 15 ? 3.236 28.109 1.098 1 89.56 15 LYS B N 1
ATOM 2500 C CA . LYS B 1 15 ? 4.211 29.172 0.929 1 89.56 15 LYS B CA 1
ATOM 2501 C C . LYS B 1 15 ? 5.434 28.953 1.811 1 89.56 15 LYS B C 1
ATOM 2503 O O . LYS B 1 15 ? 6.547 29.328 1.442 1 89.56 15 LYS B O 1
ATOM 2508 N N . LEU B 1 16 ? 5.219 28.312 2.938 1 93.19 16 LEU B N 1
ATOM 2509 C CA . LEU B 1 16 ? 6.305 28.031 3.873 1 93.19 16 LEU B CA 1
ATOM 2510 C C . LEU B 1 16 ? 7.164 26.875 3.383 1 93.19 16 LEU B C 1
ATOM 2512 O O . LEU B 1 16 ? 8.391 26.969 3.369 1 93.19 16 LEU B O 1
ATOM 2516 N N . PHE B 1 17 ? 6.488 25.812 2.957 1 92.69 17 PHE B N 1
ATOM 2517 C CA . PHE B 1 17 ? 7.184 24.547 2.736 1 92.69 17 PHE B CA 1
ATOM 2518 C C . PHE B 1 17 ? 7.211 24.203 1.253 1 92.69 17 PHE B C 1
ATOM 2520 O O . PHE B 1 17 ? 7.992 23.344 0.825 1 92.69 17 PHE B O 1
ATOM 2527 N N . GLY B 1 18 ? 6.43 24.812 0.431 1 88.25 18 GLY B N 1
ATOM 2528 C CA . GLY B 1 18 ? 6.23 24.375 -0.941 1 88.25 18 GLY B CA 1
ATOM 2529 C C . GLY B 1 18 ? 6.969 25.234 -1.954 1 88.25 18 GLY B C 1
ATOM 2530 O O . GLY B 1 18 ? 6.863 25.016 -3.16 1 88.25 18 GLY B O 1
ATOM 2531 N N . MET B 1 19 ? 7.625 26.234 -1.472 1 87.25 19 MET B N 1
ATOM 2532 C CA . MET B 1 19 ? 8.344 27.125 -2.383 1 87.25 19 MET B CA 1
ATOM 2533 C C . MET B 1 19 ? 9.82 26.766 -2.441 1 87.25 19 MET B C 1
ATOM 2535 O O . MET B 1 19 ? 10.453 26.516 -1.408 1 87.25 19 MET B O 1
ATOM 2539 N N . LYS B 1 20 ? 10.352 26.812 -3.666 1 88.56 20 LYS B N 1
ATOM 2540 C CA . LYS B 1 20 ? 11.75 26.453 -3.891 1 88.56 20 LYS B CA 1
ATOM 2541 C C . LYS B 1 20 ? 12.68 27.312 -3.055 1 88.56 20 LYS B C 1
ATOM 2543 O O . LYS B 1 20 ? 13.695 26.844 -2.541 1 88.56 20 LYS B O 1
ATOM 2548 N N . ILE B 1 21 ? 12.352 28.594 -2.922 1 90.75 21 ILE B N 1
ATOM 2549 C CA . ILE B 1 21 ? 13.188 29.547 -2.209 1 90.75 21 ILE B CA 1
ATOM 2550 C C . ILE B 1 21 ? 13.297 29.141 -0.739 1 90.75 21 ILE B C 1
ATOM 2552 O O . ILE B 1 21 ? 14.273 29.469 -0.068 1 90.75 21 ILE B O 1
ATOM 2556 N N . ASN B 1 22 ? 12.328 28.406 -0.224 1 91.88 22 ASN B N 1
ATOM 2557 C CA . ASN B 1 22 ? 12.289 28 1.178 1 91.88 22 ASN B CA 1
ATOM 2558 C C . ASN B 1 22 ? 12.547 26.5 1.338 1 91.88 22 ASN B C 1
ATOM 2560 O O . ASN B 1 22 ? 12.094 25.891 2.303 1 91.88 22 ASN B O 1
ATOM 2564 N N . LYS B 1 23 ? 13.219 25.875 0.377 1 93.56 23 LYS B N 1
ATOM 2565 C CA . LYS B 1 23 ? 13.383 24.422 0.365 1 93.56 23 LYS B CA 1
ATOM 2566 C C . LYS B 1 23 ? 14.102 23.938 1.621 1 93.56 23 LYS B C 1
ATOM 2568 O O . LYS B 1 23 ? 13.875 22.828 2.078 1 93.56 23 LYS B O 1
ATOM 2573 N N . ASN B 1 24 ? 14.969 24.828 2.197 1 95.44 24 ASN B N 1
ATOM 2574 C CA . ASN B 1 24 ? 15.695 24.438 3.406 1 95.44 24 ASN B CA 1
ATOM 2575 C C . ASN B 1 24 ? 14.742 24.172 4.57 1 95.44 24 ASN B C 1
ATOM 2577 O O . ASN B 1 24 ? 15 23.312 5.402 1 95.44 24 ASN B O 1
ATOM 2581 N N . ILE B 1 25 ? 13.695 24.922 4.625 1 96.31 25 ILE B N 1
ATOM 2582 C CA . ILE B 1 25 ? 12.688 24.75 5.66 1 96.31 25 ILE B CA 1
ATOM 2583 C C . ILE B 1 25 ? 12.031 23.375 5.508 1 96.31 25 ILE B C 1
ATOM 2585 O O . ILE B 1 25 ? 11.945 22.609 6.477 1 96.31 25 ILE B O 1
ATOM 2589 N N . LEU B 1 26 ? 11.695 23.062 4.277 1 95.25 26 LEU B N 1
ATOM 2590 C CA . LEU B 1 26 ? 11.07 21.781 4 1 95.25 26 LEU B CA 1
ATOM 2591 C C . LEU B 1 26 ? 12.016 20.625 4.312 1 95.25 26 LEU B C 1
ATOM 2593 O O . LEU B 1 26 ? 11.625 19.641 4.941 1 95.25 26 LEU B O 1
ATOM 2597 N N . ILE B 1 27 ? 13.219 20.781 3.855 1 96.5 27 ILE B N 1
ATOM 2598 C CA . ILE B 1 27 ? 14.219 19.734 4.035 1 96.5 27 ILE B CA 1
ATOM 2599 C C . ILE B 1 27 ? 14.398 19.438 5.52 1 96.5 27 ILE B C 1
ATOM 2601 O O . ILE B 1 27 ? 14.398 18.281 5.938 1 96.5 27 ILE B O 1
ATOM 2605 N N . SER B 1 28 ? 14.539 20.484 6.328 1 96.31 28 SER B N 1
ATOM 2606 C CA . SER B 1 28 ? 14.688 20.312 7.77 1 96.31 28 SER B CA 1
ATOM 2607 C C . SER B 1 28 ? 13.461 19.641 8.375 1 96.31 28 SER B C 1
ATOM 2609 O O . SER B 1 28 ? 13.594 18.75 9.227 1 96.31 28 SER B O 1
ATOM 2611 N N . PHE B 1 29 ? 12.328 20.047 7.918 1 96.75 29 PHE B N 1
ATOM 2612 C CA . PHE B 1 29 ? 11.062 19.5 8.391 1 96.75 29 PHE B CA 1
ATOM 2613 C C . PHE B 1 29 ? 10.961 18.016 8.062 1 96.75 29 PHE B C 1
ATOM 2615 O O . PHE B 1 29 ? 10.672 17.203 8.945 1 96.75 29 PHE B O 1
ATOM 2622 N N . LEU B 1 30 ? 11.281 17.609 6.836 1 96.56 30 LEU B N 1
ATOM 2623 C CA . LEU B 1 30 ? 11.203 16.219 6.383 1 96.56 30 LEU B CA 1
ATOM 2624 C C . LEU B 1 30 ? 12.211 15.352 7.125 1 96.56 30 LEU B C 1
ATOM 2626 O O . LEU B 1 30 ? 11.875 14.242 7.551 1 96.56 30 LEU B O 1
ATOM 2630 N N . ASN B 1 31 ? 13.414 15.867 7.285 1 96.81 31 ASN B N 1
ATOM 2631 C CA . ASN B 1 31 ? 14.438 15.109 7.996 1 96.81 31 ASN B CA 1
ATOM 2632 C C . ASN B 1 31 ? 14.016 14.812 9.438 1 96.81 31 ASN B C 1
ATOM 2634 O O . ASN B 1 31 ? 14.305 13.734 9.961 1 96.81 31 ASN B O 1
ATOM 2638 N N . SER B 1 32 ? 13.32 15.773 10.039 1 95.62 32 SER B N 1
ATOM 2639 C CA . SER B 1 32 ? 12.875 15.586 11.414 1 95.62 32 SER B CA 1
ATOM 2640 C C . SER B 1 32 ? 11.773 14.539 11.508 1 95.62 32 SER B C 1
ATOM 2642 O O . SER B 1 32 ? 11.75 13.727 12.43 1 95.62 32 SER B O 1
ATOM 2644 N N . ILE B 1 33 ? 10.836 14.539 10.562 1 95.75 33 ILE B N 1
ATOM 2645 C CA . ILE B 1 33 ? 9.711 13.609 10.562 1 95.75 33 ILE B CA 1
ATOM 2646 C C . ILE B 1 33 ? 10.211 12.195 10.273 1 95.75 33 ILE B C 1
ATOM 2648 O O . ILE B 1 33 ? 9.805 11.242 10.938 1 95.75 33 ILE B O 1
ATOM 2652 N N . LEU B 1 34 ? 11.102 12.094 9.273 1 94.94 34 LEU B N 1
ATOM 2653 C CA . LEU B 1 34 ? 11.562 10.797 8.805 1 94.94 34 LEU B CA 1
ATOM 2654 C C . LEU B 1 34 ? 12.727 10.289 9.648 1 94.94 34 LEU B C 1
ATOM 2656 O O . LEU B 1 34 ? 13.211 9.18 9.453 1 94.94 34 LEU B O 1
ATOM 2660 N N . ASN B 1 35 ? 13.18 11.117 10.562 1 92.31 35 ASN B N 1
ATOM 2661 C CA . ASN B 1 35 ? 14.281 10.781 11.461 1 92.31 35 ASN B CA 1
ATOM 2662 C C . ASN B 1 35 ? 15.539 10.391 10.688 1 92.31 35 ASN B C 1
ATOM 2664 O O . ASN B 1 35 ? 16.109 9.336 10.93 1 92.31 35 ASN B O 1
ATOM 2668 N N . LEU B 1 36 ? 15.789 11.188 9.734 1 92.81 36 LEU B N 1
ATOM 2669 C CA . LEU B 1 36 ? 16.984 11 8.922 1 92.81 36 LEU B CA 1
ATOM 2670 C C . LEU B 1 36 ? 18.109 11.922 9.383 1 92.81 36 LEU B C 1
ATOM 2672 O O . LEU B 1 36 ? 17.875 13.086 9.688 1 92.81 36 LEU B O 1
ATOM 2676 N N . SER B 1 37 ? 19.359 11.375 9.516 1 89.81 37 SER B N 1
ATOM 2677 C CA . SER B 1 37 ? 20.5 12.156 9.961 1 89.81 37 SER B CA 1
ATOM 2678 C C . SER B 1 37 ? 21.781 11.695 9.273 1 89.81 37 SER B C 1
ATOM 2680 O O . SER B 1 37 ? 21.797 10.664 8.594 1 89.81 37 SER B O 1
ATOM 2682 N N . GLY B 1 38 ? 22.703 12.508 9.352 1 91.06 38 GLY B N 1
ATOM 2683 C CA . GLY B 1 38 ? 24 12.156 8.789 1 91.06 38 GLY B CA 1
ATOM 2684 C C . GLY B 1 38 ? 23.969 11.977 7.289 1 91.06 38 GLY B C 1
ATOM 2685 O O . GLY B 1 38 ? 23.484 12.844 6.559 1 91.06 38 GLY B O 1
ATOM 2686 N N . GLU B 1 39 ? 24.438 10.844 6.828 1 88.56 39 GLU B N 1
ATOM 2687 C CA . GLU B 1 39 ? 24.531 10.547 5.402 1 88.56 39 GLU B CA 1
ATOM 2688 C C . GLU B 1 39 ? 23.172 10.219 4.809 1 88.56 39 GLU B C 1
ATOM 2690 O O . GLU B 1 39 ? 22.953 10.391 3.605 1 88.56 39 GLU B O 1
ATOM 2695 N N . ASN B 1 40 ? 22.297 9.977 5.637 1 90.75 40 ASN B N 1
ATOM 2696 C CA . ASN B 1 40 ? 20.969 9.562 5.168 1 90.75 40 ASN B CA 1
ATOM 2697 C C . ASN B 1 40 ? 20.016 10.75 5.102 1 90.75 40 ASN B C 1
ATOM 2699 O O . ASN B 1 40 ? 18.875 10.609 4.641 1 90.75 40 ASN B O 1
ATOM 2703 N N . SER B 1 41 ? 20.5 11.914 5.574 1 94.38 41 SER B N 1
ATOM 2704 C CA . SER B 1 41 ? 19.641 13.086 5.578 1 94.38 41 SER B CA 1
ATOM 2705 C C . SER B 1 41 ? 19.328 13.555 4.156 1 94.38 41 SER B C 1
ATOM 2707 O O . SER B 1 41 ? 20.172 13.43 3.264 1 94.38 41 SER B O 1
ATOM 2709 N N . ILE B 1 42 ? 18.172 14 3.965 1 96.12 42 ILE B N 1
ATOM 2710 C CA . ILE B 1 42 ? 17.797 14.656 2.713 1 96.12 42 ILE B CA 1
ATOM 2711 C C . ILE B 1 42 ? 18.594 15.953 2.555 1 96.12 42 ILE B C 1
ATOM 2713 O O . ILE B 1 42 ? 18.594 16.797 3.451 1 96.12 42 ILE B O 1
ATOM 2717 N N . LYS B 1 43 ? 19.203 16.109 1.442 1 95.31 43 LYS B N 1
ATOM 2718 C CA . LYS B 1 43 ? 20.047 17.297 1.21 1 95.31 43 LYS B CA 1
ATOM 2719 C C . LYS B 1 43 ? 19.422 18.188 0.14 1 95.31 43 LYS B C 1
ATOM 2721 O O . LYS B 1 43 ? 19.656 19.406 0.137 1 95.31 43 LYS B O 1
ATOM 2726 N N . GLU B 1 44 ? 18.688 17.578 -0.76 1 95.06 44 GLU B N 1
ATOM 2727 C CA . GLU B 1 44 ? 18.062 18.297 -1.863 1 95.06 44 GLU B CA 1
ATOM 2728 C C . GLU B 1 44 ? 16.688 17.719 -2.199 1 95.06 44 GLU B C 1
ATOM 2730 O O . GLU B 1 44 ? 16.469 16.516 -2.021 1 95.06 44 GLU B O 1
ATOM 2735 N N . VAL B 1 45 ? 15.828 18.609 -2.629 1 94.81 45 VAL B N 1
ATOM 2736 C CA . VAL B 1 45 ? 14.508 18.172 -3.078 1 94.81 45 VAL B CA 1
ATOM 2737 C C . VAL B 1 45 ? 14.141 18.891 -4.371 1 94.81 45 VAL B C 1
ATOM 2739 O O . VAL B 1 45 ? 14.57 20.031 -4.598 1 94.81 45 VAL B O 1
ATOM 2742 N N . ASP B 1 46 ? 13.43 18.203 -5.234 1 91.94 46 ASP B N 1
ATOM 2743 C CA . ASP B 1 46 ? 12.82 18.766 -6.434 1 91.94 46 ASP B CA 1
ATOM 2744 C C . ASP B 1 46 ? 11.297 18.797 -6.32 1 91.94 46 ASP B C 1
ATOM 2746 O O . ASP B 1 46 ? 10.688 17.812 -5.91 1 91.94 46 ASP B O 1
ATOM 2750 N N . PHE B 1 47 ? 10.82 19.969 -6.609 1 86.44 47 PHE B N 1
ATOM 2751 C CA . PHE B 1 47 ? 9.367 20.125 -6.531 1 86.44 47 PHE B CA 1
ATOM 2752 C C . PHE B 1 47 ? 8.711 19.734 -7.848 1 86.44 47 PHE B C 1
ATOM 2754 O O . PHE B 1 47 ? 9.219 20.062 -8.922 1 86.44 47 PHE B O 1
ATOM 2761 N N . GLU B 1 48 ? 7.906 18.688 -7.867 1 70.88 48 GLU B N 1
ATOM 2762 C CA . GLU B 1 48 ? 7.145 18.375 -9.078 1 70.88 48 GLU B CA 1
ATOM 2763 C C . GLU B 1 48 ? 6.148 19.5 -9.391 1 70.88 48 GLU B C 1
ATOM 2765 O O . GLU B 1 48 ? 5.449 19.984 -8.5 1 70.88 48 GLU B O 1
ATOM 2770 N N . GLU B 1 49 ? 6.512 20.344 -10.43 1 52.66 49 GLU B N 1
ATOM 2771 C CA . GLU B 1 49 ? 5.703 21.5 -10.797 1 52.66 49 GLU B CA 1
ATOM 2772 C C . GLU B 1 49 ? 4.219 21.156 -10.852 1 52.66 49 GLU B C 1
ATOM 2774 O O . GLU B 1 49 ? 3.814 20.266 -11.617 1 52.66 49 GLU B O 1
ATOM 2779 N N . LYS B 1 50 ? 3.662 20.703 -9.984 1 49.66 50 LYS B N 1
ATOM 2780 C CA . LYS B 1 50 ? 2.221 20.688 -10.219 1 49.66 50 LYS B CA 1
ATOM 2781 C C . LYS B 1 50 ? 1.711 22.094 -10.57 1 49.66 50 LYS B C 1
ATOM 2783 O O . LYS B 1 50 ? 2.152 23.078 -9.984 1 49.66 50 LYS B O 1
ATOM 2788 N N . HIS B 1 51 ? 1.424 22.375 -11.844 1 39.56 51 HIS B N 1
ATOM 2789 C CA . HIS B 1 51 ? 0.596 23.562 -12 1 39.56 51 HIS B CA 1
ATOM 2790 C C . HIS B 1 51 ? -0.479 23.641 -10.922 1 39.56 51 HIS B C 1
ATOM 2792 O O . HIS B 1 51 ? -1.4 22.812 -10.898 1 39.56 51 HIS B O 1
ATOM 2798 N N . LEU B 1 52 ? -0.141 23.828 -9.836 1 38.09 52 LEU B N 1
ATOM 2799 C CA . LEU B 1 52 ? -1.129 24.234 -8.836 1 38.09 52 LEU B CA 1
ATOM 2800 C C . LEU B 1 52 ? -2.123 25.219 -9.422 1 38.09 52 LEU B C 1
ATOM 2802 O O . LEU B 1 52 ? -1.761 26.359 -9.734 1 38.09 52 LEU B O 1
ATOM 2806 N N . ASP B 1 53 ? -2.768 25 -10.406 1 35.97 53 ASP B N 1
ATOM 2807 C CA . ASP B 1 53 ? -3.775 26.031 -10.609 1 35.97 53 ASP B CA 1
ATOM 2808 C C . ASP B 1 53 ? -4.523 26.328 -9.32 1 35.97 53 ASP B C 1
ATOM 2810 O O . ASP B 1 53 ? -5.359 25.547 -8.875 1 35.97 53 ASP B O 1
ATOM 2814 N N . VAL B 1 54 ? -3.928 27.125 -8.547 1 35.34 54 VAL B N 1
ATOM 2815 C CA . VAL B 1 54 ? -4.5 27.766 -7.359 1 35.34 54 VAL B CA 1
ATOM 2816 C C . VAL B 1 54 ? -6 27.969 -7.551 1 35.34 54 VAL B C 1
ATOM 2818 O O . VAL B 1 54 ? -6.777 27.812 -6.609 1 35.34 54 VAL B O 1
ATOM 2821 N N . SER B 1 55 ? -6.305 28.484 -8.703 1 33.25 55 SER B N 1
ATOM 2822 C CA . SER B 1 55 ? -7.703 28.797 -8.992 1 33.25 55 SER B CA 1
ATOM 2823 C C . SER B 1 55 ? -8.578 27.547 -8.898 1 33.25 55 SER B C 1
ATOM 2825 O O . SER B 1 55 ? -9.758 27.625 -8.57 1 33.25 55 SER B O 1
ATOM 2827 N N . LEU B 1 56 ? -8.031 26.562 -9.469 1 36.69 56 LEU B N 1
ATOM 2828 C CA . LEU B 1 56 ? -8.805 25.328 -9.359 1 36.69 56 LEU B CA 1
ATOM 2829 C C . LEU B 1 56 ? -8.805 24.812 -7.922 1 36.69 56 LEU B C 1
ATOM 2831 O O . LEU B 1 56 ? -9.555 23.906 -7.586 1 36.69 56 LEU B O 1
ATOM 2835 N N . ILE B 1 57 ? -7.898 25.266 -7.156 1 37.75 57 ILE B N 1
ATOM 2836 C CA . ILE B 1 57 ? -7.844 25.016 -5.719 1 37.75 57 ILE B CA 1
ATOM 2837 C C . ILE B 1 57 ? -9.102 25.562 -5.051 1 37.75 57 ILE B C 1
ATOM 2839 O O . ILE B 1 57 ? -9.68 24.922 -4.176 1 37.75 57 ILE B O 1
ATOM 2843 N N . ALA B 1 58 ? -9.344 26.844 -5.348 1 35.66 58 ALA B N 1
ATOM 2844 C CA . ALA B 1 58 ? -10.445 27.531 -4.672 1 35.66 58 ALA B CA 1
ATOM 2845 C C . ALA B 1 58 ? -11.758 26.797 -4.895 1 35.66 58 ALA B C 1
ATOM 2847 O O . ALA B 1 58 ? -12.602 26.734 -3.996 1 35.66 58 ALA B O 1
ATOM 2848 N N . SER B 1 59 ? -12.039 26.609 -6.152 1 37.06 59 SER B N 1
ATOM 2849 C CA . SER B 1 59 ? -13.359 26.047 -6.426 1 37.06 59 SER B CA 1
ATOM 2850 C C . SER B 1 59 ? -13.414 24.578 -6.051 1 37.06 59 SER B C 1
ATOM 2852 O O . SER B 1 59 ? -14.5 24 -5.965 1 37.06 59 SER B O 1
ATOM 2854 N N . GLU B 1 60 ? -12.477 23.828 -6.629 1 40.81 60 GLU B N 1
ATOM 2855 C CA . GLU B 1 60 ? -12.602 22.391 -6.367 1 40.81 60 GLU B CA 1
ATOM 2856 C C . GLU B 1 60 ? -12.398 22.078 -4.891 1 40.81 60 GLU B C 1
ATOM 2858 O O . GLU B 1 60 ? -11.68 22.797 -4.191 1 40.81 60 GLU B O 1
ATOM 2863 N N . LYS B 1 61 ? -13.266 21.297 -4.355 1 41.06 61 LYS B N 1
ATOM 2864 C CA . LYS B 1 61 ? -13.328 20.938 -2.941 1 41.06 61 LYS B CA 1
ATOM 2865 C C . LYS B 1 61 ? -11.969 21.094 -2.27 1 41.06 61 LYS B C 1
ATOM 2867 O O . LYS B 1 61 ? -10.953 21.281 -2.945 1 41.06 61 LYS B O 1
ATOM 2872 N N . LEU B 1 62 ? -11.984 20.938 -0.806 1 42.12 62 LEU B N 1
ATOM 2873 C CA . LEU B 1 62 ? -10.984 20.891 0.256 1 42.12 62 LEU B CA 1
ATOM 2874 C C . LEU B 1 62 ? -9.672 20.312 -0.256 1 42.12 62 LEU B C 1
ATOM 2876 O O . LEU B 1 62 ? -9.375 19.125 -0.024 1 42.12 62 LEU B O 1
ATOM 2880 N N . SER B 1 63 ? -9.43 20.531 -1.523 1 40.97 63 SER B N 1
ATOM 2881 C CA . SER B 1 63 ? -8.188 19.859 -1.874 1 40.97 63 SER B CA 1
ATOM 2882 C C . SER B 1 63 ? -7.039 20.312 -0.986 1 40.97 63 SER B C 1
ATOM 2884 O O . SER B 1 63 ? -6.898 21.5 -0.706 1 40.97 63 SER B O 1
ATOM 2886 N N . ILE B 1 64 ? -6.699 19.672 -0.001 1 47.62 64 ILE B N 1
ATOM 2887 C CA . ILE B 1 64 ? -5.547 19.484 0.873 1 47.62 64 ILE B CA 1
ATOM 2888 C C . ILE B 1 64 ? -4.258 19.688 0.079 1 47.62 64 ILE B C 1
ATOM 2890 O O . ILE B 1 64 ? -4.105 19.156 -1.019 1 47.62 64 ILE B O 1
ATOM 2894 N N . LEU B 1 65 ? -3.752 20.984 0.131 1 51.38 65 LEU B N 1
ATOM 2895 C CA . LEU B 1 65 ? -2.434 21.219 -0.447 1 51.38 65 LEU B CA 1
ATOM 2896 C C . LEU B 1 65 ? -1.52 20.016 -0.228 1 51.38 65 LEU B C 1
ATOM 2898 O O . LEU B 1 65 ? -1.265 19.625 0.913 1 51.38 65 LEU B O 1
ATOM 2902 N N . ASP B 1 66 ? -1.291 19.109 -1.301 1 66.44 66 ASP B N 1
ATOM 2903 C CA . ASP B 1 66 ? -0.295 18.047 -1.396 1 66.44 66 ASP B CA 1
ATOM 2904 C C . ASP B 1 66 ? 1.037 18.594 -1.91 1 66.44 66 ASP B C 1
ATOM 2906 O O . ASP B 1 66 ? 1.072 19.359 -2.879 1 66.44 66 ASP B O 1
ATOM 2910 N N . LEU B 1 67 ? 1.986 18.828 -0.88 1 83 67 LEU B N 1
ATOM 2911 C CA . LEU B 1 67 ? 3.373 19.031 -1.29 1 83 67 LEU B CA 1
ATOM 2912 C C . LEU B 1 67 ? 3.996 17.719 -1.749 1 83 67 LEU B C 1
ATOM 2914 O O . LEU B 1 67 ? 4.016 16.734 -0.999 1 83 67 LEU B O 1
ATOM 2918 N N . HIS B 1 68 ? 4.262 17.641 -3.098 1 87.81 68 HIS B N 1
ATOM 2919 C CA . HIS B 1 68 ? 4.957 16.484 -3.629 1 87.81 68 HIS B CA 1
ATOM 2920 C C . HIS B 1 68 ? 6.395 16.828 -4.004 1 87.81 68 HIS B C 1
ATOM 2922 O O . HIS B 1 68 ? 6.633 17.719 -4.82 1 87.81 68 HIS B O 1
ATOM 2928 N N . VAL B 1 69 ? 7.32 16.172 -3.416 1 91.5 69 VAL B N 1
ATOM 2929 C CA . VAL B 1 69 ? 8.727 16.453 -3.711 1 91.5 69 VAL B CA 1
ATOM 2930 C C . VAL B 1 69 ? 9.469 15.133 -3.93 1 91.5 69 VAL B C 1
ATOM 2932 O O . VAL B 1 69 ? 9.023 14.07 -3.48 1 91.5 69 VAL B O 1
ATOM 2935 N N . ILE B 1 70 ? 10.539 15.211 -4.641 1 94.06 70 ILE B N 1
ATOM 2936 C CA . ILE B 1 70 ? 11.445 14.094 -4.883 1 94.06 70 ILE B CA 1
ATOM 2937 C C . ILE B 1 70 ? 12.828 14.422 -4.32 1 94.06 70 ILE B C 1
ATOM 2939 O O . ILE B 1 70 ? 13.375 15.484 -4.594 1 94.06 70 ILE B O 1
ATOM 2943 N N . THR B 1 71 ? 13.352 13.586 -3.523 1 95.69 71 THR B N 1
ATOM 2944 C CA . THR B 1 71 ? 14.664 13.82 -2.92 1 95.69 71 THR B CA 1
ATOM 2945 C C . THR B 1 71 ? 15.781 13.477 -3.9 1 95.69 71 THR B C 1
ATOM 2947 O O . THR B 1 71 ? 15.523 12.93 -4.977 1 95.69 71 THR B O 1
ATOM 2950 N N . GLU B 1 72 ? 16.984 13.766 -3.521 1 94.62 72 GLU B N 1
ATOM 2951 C CA . GLU B 1 72 ? 18.141 13.508 -4.371 1 94.62 72 GLU B CA 1
ATOM 2952 C C . GLU B 1 72 ? 18.359 12.008 -4.578 1 94.62 72 GLU B C 1
ATOM 2954 O O . GLU B 1 72 ? 18.969 11.586 -5.562 1 94.62 72 GLU B O 1
ATOM 2959 N N . ASN B 1 73 ? 17.828 11.188 -3.695 1 93.25 73 ASN B N 1
ATOM 2960 C CA . ASN B 1 73 ? 17.922 9.734 -3.824 1 93.25 73 ASN B CA 1
ATOM 2961 C C . ASN B 1 73 ? 16.641 9.141 -4.426 1 93.25 73 ASN B C 1
ATOM 2963 O O . ASN B 1 73 ? 16.344 7.969 -4.211 1 93.25 73 ASN B O 1
ATOM 2967 N N . ASP B 1 74 ? 15.789 9.938 -4.992 1 92.94 74 ASP B N 1
ATOM 2968 C CA . ASP B 1 74 ? 14.625 9.57 -5.789 1 92.94 74 ASP B CA 1
ATOM 2969 C C . ASP B 1 74 ? 13.484 9.078 -4.902 1 92.94 74 ASP B C 1
ATOM 2971 O O . ASP B 1 74 ? 12.609 8.336 -5.359 1 92.94 74 ASP B O 1
ATOM 2975 N N . MET B 1 75 ? 13.625 9.43 -3.609 1 95.38 75 MET B N 1
ATOM 2976 C CA . MET B 1 75 ? 12.469 9.195 -2.748 1 95.38 75 MET B CA 1
ATOM 2977 C C . MET B 1 75 ? 11.352 10.195 -3.039 1 95.38 75 MET B C 1
ATOM 2979 O O . MET B 1 75 ? 11.609 11.391 -3.178 1 95.38 75 MET B O 1
ATOM 2983 N N . HIS B 1 76 ? 10.172 9.68 -3.18 1 94.31 76 HIS B N 1
ATOM 2984 C CA . HIS B 1 76 ? 9.008 10.539 -3.344 1 94.31 76 HIS B CA 1
ATOM 2985 C C . HIS B 1 76 ? 8.312 10.789 -2.008 1 94.31 76 HIS B C 1
ATOM 2987 O O . HIS B 1 76 ? 8.07 9.852 -1.241 1 94.31 76 HIS B O 1
ATOM 2993 N N . VAL B 1 77 ? 8.023 12.07 -1.745 1 94.25 77 VAL B N 1
ATOM 2994 C CA . VAL B 1 77 ? 7.371 12.422 -0.488 1 94.25 77 VAL B CA 1
ATOM 2995 C C . VAL B 1 77 ? 6.172 13.328 -0.762 1 94.25 77 VAL B C 1
ATOM 2997 O O . VAL B 1 77 ? 6.277 14.297 -1.516 1 94.25 77 VAL B O 1
ATOM 3000 N N . ASN B 1 78 ? 5.07 12.914 -0.225 1 92.38 78 ASN B N 1
ATOM 3001 C CA . ASN B 1 78 ? 3.877 13.75 -0.237 1 92.38 78 ASN B CA 1
ATOM 3002 C C . ASN B 1 78 ? 3.479 14.18 1.173 1 92.38 78 ASN B C 1
ATOM 3004 O O . ASN B 1 78 ? 3.338 13.336 2.064 1 92.38 78 ASN B O 1
ATOM 3008 N N . VAL B 1 79 ? 3.328 15.469 1.393 1 92.25 79 VAL B N 1
ATOM 3009 C CA . VAL B 1 79 ? 2.906 15.984 2.691 1 92.25 79 VAL B CA 1
ATOM 3010 C C . VAL B 1 79 ? 1.502 16.562 2.584 1 92.25 79 VAL B C 1
ATOM 3012 O O . VAL B 1 79 ? 1.237 17.406 1.72 1 92.25 79 VAL B O 1
ATOM 3015 N N . GLU B 1 80 ? 0.646 16.031 3.449 1 87.25 80 GLU B N 1
ATOM 3016 C CA . GLU B 1 80 ? -0.73 16.516 3.496 1 87.25 80 GLU B CA 1
ATOM 3017 C C . GLU B 1 80 ? -1.089 17.031 4.887 1 87.25 80 GLU B C 1
ATOM 3019 O O . GLU B 1 80 ? -0.762 16.406 5.891 1 87.25 80 GLU B O 1
ATOM 3024 N N . ILE B 1 81 ? -1.66 18.219 4.934 1 88.56 81 ILE B N 1
ATOM 3025 C CA . ILE B 1 81 ? -2.182 18.75 6.191 1 88.56 81 ILE B CA 1
ATOM 3026 C C . ILE B 1 81 ? -3.707 18.812 6.133 1 88.56 81 ILE B C 1
ATOM 3028 O O . ILE B 1 81 ? -4.277 19.281 5.145 1 88.56 81 ILE B O 1
ATOM 3032 N N . GLN B 1 82 ? -4.309 18.234 7.082 1 86.69 82 GLN B N 1
ATOM 3033 C CA . GLN B 1 82 ? -5.766 18.188 7.133 1 86.69 82 GLN B CA 1
ATOM 3034 C C . GLN B 1 82 ? -6.285 18.828 8.422 1 86.69 82 GLN B C 1
ATOM 3036 O O . GLN B 1 82 ? -6.031 18.328 9.516 1 86.69 82 GLN B O 1
ATOM 3041 N N . LEU B 1 83 ? -7.059 19.859 8.195 1 87.12 83 LEU B N 1
ATOM 3042 C CA . LEU B 1 83 ? -7.531 20.625 9.344 1 87.12 83 LEU B CA 1
ATOM 3043 C C . LEU B 1 83 ? -8.891 20.109 9.812 1 87.12 83 LEU B C 1
ATOM 3045 O O . LEU B 1 83 ? -9.25 20.266 10.984 1 87.12 83 LEU B O 1
ATOM 3049 N N . VAL B 1 84 ? -9.633 19.5 8.883 1 83.88 84 VAL B N 1
ATOM 3050 C CA . VAL B 1 84 ? -10.969 19.016 9.211 1 83.88 84 VAL B CA 1
ATOM 3051 C C . VAL B 1 84 ? -11.062 17.531 8.891 1 83.88 84 VAL B C 1
ATOM 3053 O O . VAL B 1 84 ? -10.586 17.078 7.844 1 83.88 84 VAL B O 1
ATOM 3056 N N . ASN B 1 85 ? -11.641 16.812 9.852 1 87.5 85 ASN B N 1
ATOM 3057 C CA . ASN B 1 85 ? -11.836 15.383 9.641 1 87.5 85 ASN B CA 1
ATOM 3058 C C . ASN B 1 85 ? -12.961 15.102 8.648 1 87.5 85 ASN B C 1
ATOM 3060 O O . ASN B 1 85 ? -14.133 15.312 8.969 1 87.5 85 ASN B O 1
ATOM 3064 N N . GLN B 1 86 ? -12.617 14.688 7.551 1 81.12 86 GLN B N 1
ATOM 3065 C CA . GLN B 1 86 ? -13.617 14.312 6.555 1 81.12 86 GLN B CA 1
ATOM 3066 C C . GLN B 1 86 ? -13.93 12.82 6.625 1 81.12 86 GLN B C 1
ATOM 3068 O O . GLN B 1 86 ? -14.68 12.305 5.797 1 81.12 86 GLN B O 1
ATOM 3073 N N . TYR B 1 87 ? -13.297 12.07 7.535 1 84.44 87 TYR B N 1
ATOM 3074 C CA . TYR B 1 87 ? -13.578 10.68 7.887 1 84.44 87 TYR B CA 1
ATOM 3075 C C . TYR B 1 87 ? -13.156 9.734 6.766 1 84.44 87 TYR B C 1
ATOM 3077 O O . TYR B 1 87 ? -13.781 8.695 6.559 1 84.44 87 TYR B O 1
ATOM 3085 N N . ASN B 1 88 ? -12.172 10.133 5.961 1 87.12 88 ASN B N 1
ATOM 3086 C CA . ASN B 1 88 ? -11.727 9.297 4.852 1 87.12 88 ASN B CA 1
ATOM 3087 C C . ASN B 1 88 ? -10.219 9.391 4.645 1 87.12 88 ASN B C 1
ATOM 3089 O O . ASN B 1 88 ? -9.719 9.109 3.555 1 87.12 88 ASN B O 1
ATOM 3093 N N . MET B 1 89 ? -9.523 9.758 5.672 1 90.88 89 MET B N 1
ATOM 3094 C CA . MET B 1 89 ? -8.102 10.055 5.539 1 90.88 89 MET B CA 1
ATOM 3095 C C . MET B 1 89 ? -7.32 8.828 5.078 1 90.88 89 MET B C 1
ATOM 3097 O O . MET B 1 89 ? -6.426 8.938 4.238 1 90.88 89 MET B O 1
ATOM 3101 N N . ILE B 1 90 ? -7.656 7.648 5.625 1 93.81 90 ILE B N 1
ATOM 3102 C CA . ILE B 1 90 ? -6.914 6.434 5.312 1 93.81 90 ILE B CA 1
ATOM 3103 C C . ILE B 1 90 ? -7.074 6.094 3.834 1 93.81 90 ILE B C 1
ATOM 3105 O O . ILE B 1 90 ? -6.082 5.891 3.127 1 93.81 90 ILE B O 1
ATOM 3109 N N . LYS B 1 91 ? -8.281 6.055 3.328 1 92.19 91 LYS B N 1
ATOM 3110 C CA . LYS B 1 91 ? -8.539 5.738 1.927 1 92.19 91 LYS B CA 1
ATOM 3111 C C . LYS B 1 91 ? -7.941 6.797 1.005 1 92.19 91 LYS B C 1
ATOM 3113 O O . LYS B 1 91 ? -7.383 6.473 -0.045 1 92.19 91 LYS B O 1
ATOM 3118 N N . ARG B 1 92 ? -8.008 8.031 1.463 1 88.81 92 ARG B N 1
ATOM 3119 C CA . ARG B 1 92 ? -7.477 9.141 0.67 1 88.81 92 ARG B CA 1
ATOM 3120 C C . ARG B 1 92 ? -5.961 9.031 0.533 1 88.81 92 ARG B C 1
ATOM 3122 O O . ARG B 1 92 ? -5.422 9.148 -0.569 1 88.81 92 ARG B O 1
ATOM 3129 N N . THR B 1 93 ? -5.309 8.836 1.638 1 93 93 THR B N 1
ATOM 3130 C CA . THR B 1 93 ? -3.854 8.781 1.596 1 93 93 THR B CA 1
ATOM 3131 C C . THR B 1 93 ? -3.385 7.578 0.778 1 93 93 THR B C 1
ATOM 3133 O O . THR B 1 93 ? -2.373 7.656 0.077 1 93 93 THR B O 1
ATOM 3136 N N . ILE B 1 94 ? -4.078 6.457 0.82 1 94.19 94 ILE B N 1
ATOM 3137 C CA . ILE B 1 94 ? -3.746 5.273 0.031 1 94.19 94 ILE B CA 1
ATOM 3138 C C . ILE B 1 94 ? -3.938 5.574 -1.453 1 94.19 94 ILE B C 1
ATOM 3140 O O . ILE B 1 94 ? -3.111 5.188 -2.283 1 94.19 94 ILE B O 1
ATOM 3144 N N . PHE B 1 95 ? -4.996 6.297 -1.774 1 90.75 95 PHE B N 1
ATOM 3145 C CA . PHE B 1 95 ? -5.258 6.68 -3.156 1 90.75 95 PHE B CA 1
ATOM 3146 C C . PHE B 1 95 ? -4.133 7.559 -3.695 1 90.75 95 PHE B C 1
ATOM 3148 O O . PHE B 1 95 ? -3.623 7.316 -4.793 1 90.75 95 PHE B O 1
ATOM 3155 N N . TYR B 1 96 ? -3.686 8.484 -2.898 1 88.62 96 TYR B N 1
ATOM 3156 C CA . TYR B 1 96 ? -2.627 9.391 -3.336 1 88.62 96 TYR B CA 1
ATOM 3157 C C . TYR B 1 96 ? -1.296 8.656 -3.447 1 88.62 96 TYR B C 1
ATOM 3159 O O . TYR B 1 96 ? -0.513 8.914 -4.363 1 88.62 96 TYR B O 1
ATOM 3167 N N . MET B 1 97 ? -1.052 7.816 -2.51 1 93.19 97 MET B N 1
ATOM 3168 C CA . MET B 1 97 ? 0.124 6.953 -2.596 1 93.19 97 MET B CA 1
ATOM 3169 C C . MET B 1 97 ? 0.137 6.18 -3.91 1 93.19 97 MET B C 1
ATOM 3171 O O . MET B 1 97 ? 1.147 6.16 -4.613 1 93.19 97 MET B O 1
ATOM 3175 N N . SER B 1 98 ? -0.987 5.574 -4.223 1 91.62 98 SER B N 1
ATOM 3176 C CA . SER B 1 98 ? -1.113 4.793 -5.445 1 91.62 98 SER B CA 1
ATOM 3177 C C . SER B 1 98 ? -0.873 5.656 -6.68 1 91.62 98 SER B C 1
ATOM 3179 O O . SER B 1 98 ? -0.173 5.242 -7.605 1 91.62 98 SER B O 1
ATOM 3181 N N . LYS B 1 99 ? -1.408 6.855 -6.668 1 87.5 99 LYS B N 1
ATOM 3182 C CA . LYS B 1 99 ? -1.209 7.781 -7.777 1 87.5 99 LYS B CA 1
ATOM 3183 C C . LYS B 1 99 ? 0.269 8.117 -7.953 1 87.5 99 LYS B C 1
ATOM 3185 O O . LYS B 1 99 ? 0.775 8.141 -9.078 1 87.5 99 LYS B O 1
ATOM 3190 N N . MET B 1 100 ? 0.946 8.375 -6.867 1 89.94 100 MET B N 1
ATOM 3191 C CA . MET B 1 100 ? 2.365 8.719 -6.914 1 89.94 100 MET B CA 1
ATOM 3192 C C . MET B 1 100 ? 3.186 7.555 -7.465 1 89.94 100 MET B C 1
ATOM 3194 O O . MET B 1 100 ? 4.082 7.758 -8.281 1 89.94 100 MET B O 1
ATOM 3198 N N . LEU B 1 101 ? 2.891 6.359 -7.047 1 91.19 101 LEU B N 1
ATOM 3199 C CA . LEU B 1 101 ? 3.633 5.191 -7.504 1 91.19 101 LEU B CA 1
ATOM 3200 C C . LEU B 1 101 ? 3.449 4.98 -9 1 91.19 101 LEU B C 1
ATOM 3202 O O . LEU B 1 101 ? 4.422 4.762 -9.727 1 91.19 101 LEU B O 1
ATOM 3206 N N . ILE B 1 102 ? 2.215 5.125 -9.484 1 87.5 102 ILE B N 1
ATOM 3207 C CA . ILE B 1 102 ? 1.913 4.914 -10.898 1 87.5 102 ILE B CA 1
ATOM 3208 C C . ILE B 1 102 ? 2.607 5.984 -11.742 1 87.5 102 ILE B C 1
ATOM 3210 O O . ILE B 1 102 ? 3.115 5.695 -12.828 1 87.5 102 ILE B O 1
ATOM 3214 N N . SER B 1 103 ? 2.66 7.148 -11.211 1 85.94 103 SER B N 1
ATOM 3215 C CA . SER B 1 103 ? 3.188 8.273 -11.977 1 85.94 103 SER B CA 1
ATOM 3216 C C . SER B 1 103 ? 4.695 8.148 -12.172 1 85.94 103 SER B C 1
ATOM 3218 O O . SER B 1 103 ? 5.273 8.844 -13.016 1 85.94 103 SER B O 1
ATOM 3220 N N . GLN B 1 104 ? 5.344 7.301 -11.461 1 89.69 104 GLN B N 1
ATOM 3221 C CA . GLN B 1 104 ? 6.793 7.164 -11.547 1 89.69 104 GLN B CA 1
ATOM 3222 C C . GLN B 1 104 ? 7.203 6.395 -12.797 1 89.69 104 GLN B C 1
ATOM 3224 O O . GLN B 1 104 ? 8.359 6.441 -13.211 1 89.69 104 GLN B O 1
ATOM 3229 N N . LEU B 1 105 ? 6.289 5.535 -13.305 1 86.06 105 LEU B N 1
ATOM 3230 C CA . LEU B 1 105 ? 6.652 4.676 -14.43 1 86.06 105 LEU B CA 1
ATOM 3231 C C . LEU B 1 105 ? 5.902 5.086 -15.695 1 86.06 105 LEU B C 1
ATOM 3233 O O . LEU B 1 105 ? 4.688 5.297 -15.656 1 86.06 105 LEU B O 1
ATOM 3237 N N . GLU B 1 106 ? 6.66 5.332 -16.703 1 77.5 106 GLU B N 1
ATOM 3238 C CA . GLU B 1 106 ? 6.07 5.488 -18.016 1 77.5 106 GLU B CA 1
ATOM 3239 C C . GLU B 1 106 ? 5.91 4.141 -18.719 1 77.5 106 GLU B C 1
ATOM 3241 O O . GLU B 1 106 ? 6.441 3.131 -18.25 1 77.5 106 GLU B O 1
ATOM 3246 N N . LYS B 1 107 ? 5.145 4.176 -19.797 1 70.19 107 LYS B N 1
ATOM 3247 C CA . LYS B 1 107 ? 4.93 2.953 -20.562 1 70.19 107 LYS B CA 1
ATOM 3248 C C . LYS B 1 107 ? 6.258 2.348 -21.016 1 70.19 107 LYS B C 1
ATOM 3250 O O . LYS B 1 107 ? 7.117 3.053 -21.547 1 70.19 107 LYS B O 1
ATOM 3255 N N . GLY B 1 108 ? 6.422 1.149 -20.672 1 69.5 108 GLY B N 1
ATOM 3256 C CA . GLY B 1 108 ? 7.602 0.44 -21.141 1 69.5 108 GLY B CA 1
ATOM 3257 C C . GLY B 1 108 ? 8.734 0.42 -20.125 1 69.5 108 GLY B C 1
ATOM 3258 O O . GLY B 1 108 ? 9.703 -0.326 -20.281 1 69.5 108 GLY B O 1
ATOM 3259 N N . GLU B 1 109 ? 8.602 1.182 -19.062 1 75.62 109 GLU B N 1
ATOM 3260 C CA . GLU B 1 109 ? 9.656 1.214 -18.047 1 75.62 109 GLU B CA 1
ATOM 3261 C C . GLU B 1 109 ? 9.562 0.004 -17.125 1 75.62 109 GLU B C 1
ATOM 3263 O O . GLU B 1 109 ? 8.516 -0.638 -17.031 1 75.62 109 GLU B O 1
ATOM 3268 N N . ASP B 1 110 ? 10.664 -0.264 -16.547 1 82.75 110 ASP B N 1
ATOM 3269 C CA . ASP B 1 110 ? 10.797 -1.43 -15.68 1 82.75 110 ASP B CA 1
ATOM 3270 C C . ASP B 1 110 ? 10.273 -1.13 -14.273 1 82.75 110 ASP B C 1
ATOM 3272 O O . ASP B 1 110 ? 10.508 -0.042 -13.742 1 82.75 110 ASP B O 1
ATOM 3276 N N . TYR B 1 111 ? 9.641 -2.074 -13.711 1 86.69 111 TYR B N 1
ATOM 3277 C CA . TYR B 1 111 ? 9.094 -1.926 -12.367 1 86.69 111 TYR B CA 1
ATOM 3278 C C . TYR B 1 111 ? 10.211 -1.689 -11.352 1 86.69 111 TYR B C 1
ATOM 3280 O O . TYR B 1 111 ? 9.977 -1.129 -10.281 1 86.69 111 TYR B O 1
ATOM 3288 N N . SER B 1 112 ? 11.375 -2.08 -11.703 1 86.94 112 SER B N 1
ATOM 3289 C CA . SER B 1 112 ? 12.516 -1.908 -10.805 1 86.94 112 SER B CA 1
ATOM 3290 C C . SER B 1 112 ? 12.828 -0.432 -10.586 1 86.94 112 SER B C 1
ATOM 3292 O O . SER B 1 112 ? 13.547 -0.077 -9.648 1 86.94 112 SER B O 1
ATOM 3294 N N . ASP B 1 113 ? 12.227 0.397 -11.406 1 89.62 113 ASP B N 1
ATOM 3295 C CA . ASP B 1 113 ? 12.508 1.829 -11.336 1 89.62 113 ASP B CA 1
ATOM 3296 C C . ASP B 1 113 ? 11.602 2.512 -10.305 1 89.62 113 ASP B C 1
ATOM 3298 O O . ASP B 1 113 ? 11.766 3.701 -10.023 1 89.62 113 ASP B O 1
ATOM 3302 N N . LEU B 1 114 ? 10.703 1.743 -9.695 1 92.31 114 LEU B N 1
ATOM 3303 C CA . LEU B 1 114 ? 9.883 2.309 -8.633 1 92.31 114 LEU B CA 1
ATOM 3304 C C . LEU B 1 114 ? 10.727 2.646 -7.41 1 92.31 114 LEU B C 1
ATOM 3306 O O . LEU B 1 114 ? 11.562 1.847 -6.984 1 92.31 114 LEU B O 1
ATOM 3310 N N . ASN B 1 115 ? 10.508 3.824 -6.887 1 93.69 115 ASN B N 1
ATOM 3311 C CA . ASN B 1 115 ? 11.297 4.301 -5.754 1 93.69 115 ASN B CA 1
ATOM 3312 C C . ASN B 1 115 ? 10.453 4.406 -4.488 1 93.69 115 ASN B C 1
ATOM 3314 O O . ASN B 1 115 ? 9.227 4.465 -4.559 1 93.69 115 ASN B O 1
ATOM 3318 N N . ARG B 1 116 ? 11.203 4.414 -3.412 1 96.38 116 ARG B N 1
ATOM 3319 C CA . ARG B 1 116 ? 10.562 4.582 -2.111 1 96.38 116 ARG B CA 1
ATOM 3320 C C . ARG B 1 116 ? 9.656 5.809 -2.1 1 96.38 116 ARG B C 1
ATOM 3322 O O . ARG B 1 116 ? 10.047 6.883 -2.564 1 96.38 116 ARG B O 1
ATOM 3329 N N . THR B 1 117 ? 8.422 5.633 -1.62 1 95.69 117 THR B N 1
ATOM 3330 C CA . THR B 1 117 ? 7.41 6.684 -1.586 1 95.69 117 THR B CA 1
ATOM 3331 C C . THR B 1 117 ? 6.801 6.797 -0.193 1 95.69 117 THR B C 1
ATOM 3333 O O . THR B 1 117 ? 6.406 5.793 0.403 1 95.69 117 THR B O 1
ATOM 3336 N N . VAL B 1 118 ? 6.754 8.047 0.326 1 96.69 118 VAL B N 1
ATOM 3337 C CA . VAL B 1 118 ? 6.27 8.289 1.681 1 96.69 118 VAL B CA 1
ATOM 3338 C C . VAL B 1 118 ? 5.164 9.344 1.654 1 96.69 118 VAL B C 1
ATOM 3340 O O . VAL B 1 118 ? 5.301 10.383 1.005 1 96.69 118 VAL B O 1
ATOM 3343 N N . THR B 1 119 ? 4.023 9.016 2.281 1 95.81 119 THR B N 1
ATOM 3344 C CA . THR B 1 119 ? 2.996 10.023 2.512 1 95.81 119 THR B CA 1
ATOM 3345 C C . THR B 1 119 ? 2.969 10.445 3.979 1 95.81 119 THR B C 1
ATOM 3347 O O . THR B 1 119 ? 2.939 9.594 4.871 1 95.81 119 THR B O 1
ATOM 3350 N N . ILE B 1 120 ? 3.049 11.711 4.199 1 96.19 120 ILE B N 1
ATOM 3351 C CA . ILE B 1 120 ? 2.986 12.281 5.535 1 96.19 120 ILE B CA 1
ATOM 3352 C C . ILE B 1 120 ? 1.662 13.023 5.719 1 96.19 120 ILE B C 1
ATOM 3354 O O . ILE B 1 120 ? 1.383 13.992 5.012 1 96.19 120 ILE B O 1
ATOM 3358 N N . ASN B 1 121 ? 0.869 12.508 6.637 1 94.88 121 ASN B N 1
ATOM 3359 C CA . ASN B 1 121 ? -0.428 13.109 6.938 1 94.88 121 ASN B CA 1
ATOM 3360 C C . ASN B 1 121 ? -0.414 13.836 8.281 1 94.88 121 ASN B C 1
ATOM 3362 O O . ASN B 1 121 ? -0.389 13.195 9.336 1 94.88 121 ASN B O 1
ATOM 3366 N N . ILE B 1 122 ? -0.422 15.141 8.203 1 94.94 122 ILE B N 1
ATOM 3367 C CA . ILE B 1 122 ? -0.501 15.961 9.414 1 94.94 122 ILE B CA 1
ATOM 3368 C C . ILE B 1 122 ? -1.956 16.328 9.688 1 94.94 122 ILE B C 1
ATOM 3370 O O . ILE B 1 122 ? -2.58 17.047 8.906 1 94.94 122 ILE B O 1
ATOM 3374 N N . LEU B 1 123 ? -2.42 15.906 10.797 1 94.75 123 LEU B N 1
ATOM 3375 C CA . LEU B 1 123 ? -3.84 16.047 11.109 1 94.75 123 LEU B CA 1
ATOM 3376 C C . LEU B 1 123 ? -4.047 16.969 12.297 1 94.75 123 LEU B C 1
ATOM 3378 O O . LEU B 1 123 ? -3.391 16.812 13.336 1 94.75 123 LEU B O 1
ATOM 3382 N N . ASN B 1 124 ? -4.965 17.906 12.156 1 93 124 ASN B N 1
ATOM 3383 C CA . ASN B 1 124 ? -5.312 18.797 13.258 1 93 124 ASN B CA 1
ATOM 3384 C C . ASN B 1 124 ? -6.453 18.219 14.102 1 93 124 ASN B C 1
ATOM 3386 O O . ASN B 1 124 ? -7.184 18.969 14.75 1 93 124 ASN B O 1
ATOM 3390 N N . PHE B 1 125 ? -6.695 16.938 14.008 1 91.75 125 PHE B N 1
ATOM 3391 C CA . PHE B 1 125 ? -7.695 16.188 14.766 1 91.75 125 PHE B CA 1
ATOM 3392 C C . PHE B 1 125 ? -7.195 14.781 15.086 1 91.75 125 PHE B C 1
ATOM 3394 O O . PHE B 1 125 ? -6.246 14.297 14.461 1 91.75 125 PHE B O 1
ATOM 3401 N N . ASN B 1 126 ? -7.809 14.203 16.094 1 93.62 126 ASN B N 1
ATOM 3402 C CA . ASN B 1 126 ? -7.531 12.797 16.375 1 93.62 126 ASN B CA 1
ATOM 3403 C C . ASN B 1 126 ? -8.211 11.875 15.359 1 93.62 126 ASN B C 1
ATOM 3405 O O . ASN B 1 126 ? -9.344 12.125 14.945 1 93.62 126 ASN B O 1
ATOM 3409 N N . TYR B 1 127 ? -7.504 10.883 14.992 1 92.94 127 TYR B N 1
ATOM 3410 C CA . TYR B 1 127 ? -8.047 10.031 13.938 1 92.94 127 TYR B CA 1
ATOM 3411 C C . TYR B 1 127 ? -7.777 8.562 14.227 1 92.94 127 TYR B C 1
ATOM 3413 O O . TYR B 1 127 ? -8.688 7.73 14.156 1 92.94 127 TYR B O 1
ATOM 3421 N N . LEU B 1 128 ? -6.605 8.164 14.547 1 93.31 128 LEU B N 1
ATOM 3422 C CA . LEU B 1 128 ? -6.199 6.781 14.781 1 93.31 128 LEU B CA 1
ATOM 3423 C C . LEU B 1 128 ? -6.328 6.414 16.25 1 93.31 128 LEU B C 1
ATOM 3425 O O . LEU B 1 128 ? -6.289 7.289 17.125 1 93.31 128 LEU B O 1
ATOM 3429 N N . GLU B 1 129 ? -6.398 4.996 16.328 1 86.31 129 GLU B N 1
ATOM 3430 C CA . GLU B 1 129 ? -6.531 4.488 17.688 1 86.31 129 GLU B CA 1
ATOM 3431 C C . GLU B 1 129 ? -5.164 4.332 18.359 1 86.31 129 GLU B C 1
ATOM 3433 O O . GLU B 1 129 ? -4.309 3.596 17.859 1 86.31 129 GLU B O 1
ATOM 3438 N N . ASP B 1 130 ? -4.688 5.25 19.094 1 84.06 130 ASP B N 1
ATOM 3439 C CA . ASP B 1 130 ? -3.428 5.184 19.828 1 84.06 130 ASP B CA 1
ATOM 3440 C C . ASP B 1 130 ? -3.066 6.539 20.422 1 84.06 130 ASP B C 1
ATOM 3442 O O . ASP B 1 130 ? -3.473 7.582 19.906 1 84.06 130 ASP B O 1
ATOM 3446 N N . GLU B 1 131 ? -2.297 6.5 21.375 1 86 131 GLU B N 1
ATOM 3447 C CA . GLU B 1 131 ? -1.992 7.734 22.094 1 86 131 GLU B CA 1
ATOM 3448 C C . GLU B 1 131 ? -0.76 8.422 21.516 1 86 131 GLU B C 1
ATOM 3450 O O . GLU B 1 131 ? -0.548 9.617 21.719 1 86 131 GLU B O 1
ATOM 3455 N N . ASN B 1 132 ? -0.019 7.648 20.766 1 91.62 132 ASN B N 1
ATOM 3456 C CA . ASN B 1 132 ? 1.155 8.266 20.156 1 91.62 132 ASN B CA 1
ATOM 3457 C C . ASN B 1 132 ? 0.764 9.266 19.078 1 91.62 132 ASN B C 1
ATOM 3459 O O . ASN B 1 132 ? -0.165 9.023 18.297 1 91.62 132 ASN B O 1
ATOM 3463 N N . PHE B 1 133 ? 1.425 10.367 19.047 1 94.94 133 PHE B N 1
ATOM 3464 C CA . PHE B 1 133 ? 1.049 11.43 18.125 1 94.94 133 PHE B CA 1
ATOM 3465 C C . PHE B 1 133 ? 1.616 11.172 16.734 1 94.94 133 PHE B C 1
ATOM 3467 O O . PHE B 1 133 ? 1.203 11.797 15.766 1 94.94 133 PHE B O 1
ATOM 3474 N N . ILE B 1 134 ? 2.625 10.312 16.625 1 95.62 134 ILE B N 1
ATOM 3475 C CA . ILE B 1 134 ? 3.209 9.984 15.328 1 95.62 134 ILE B CA 1
ATOM 3476 C C . ILE B 1 134 ? 3.205 8.469 15.125 1 95.62 134 ILE B C 1
ATOM 3478 O O . ILE B 1 134 ? 3.594 7.719 16.016 1 95.62 134 ILE B O 1
ATOM 3482 N N . LYS B 1 135 ? 2.689 8.047 14.023 1 96 135 LYS B N 1
ATOM 3483 C CA . LYS B 1 135 ? 2.623 6.633 13.664 1 96 135 LYS B CA 1
ATOM 3484 C C . LYS B 1 135 ? 3.096 6.406 12.234 1 96 135 LYS B C 1
ATOM 3486 O O . LYS B 1 135 ? 2.807 7.211 11.344 1 96 135 LYS B O 1
ATOM 3491 N N . CYS B 1 136 ? 3.812 5.359 12.062 1 96.88 136 CYS B N 1
ATOM 3492 C CA . CYS B 1 136 ? 4.32 4.973 10.75 1 96.88 136 CYS B CA 1
ATOM 3493 C C . CYS B 1 136 ? 3.807 3.598 10.352 1 96.88 136 CYS B C 1
ATOM 3495 O O . CYS B 1 136 ? 3.875 2.65 11.133 1 96.88 136 CYS B O 1
ATOM 3497 N N . TYR B 1 137 ? 3.26 3.521 9.211 1 97.56 137 TYR B N 1
ATOM 3498 C CA . TYR B 1 137 ? 2.723 2.266 8.695 1 97.56 137 TYR B CA 1
ATOM 3499 C C . TYR B 1 137 ? 3.467 1.822 7.445 1 97.56 137 TYR B C 1
ATOM 3501 O O . TYR B 1 137 ? 3.883 2.654 6.637 1 97.56 137 TYR B O 1
ATOM 3509 N N . GLY B 1 138 ? 3.666 0.562 7.266 1 97.81 138 GLY B N 1
ATOM 3510 C CA . GLY B 1 138 ? 4.262 -0.081 6.105 1 97.81 138 GLY B CA 1
ATOM 3511 C C . GLY B 1 138 ? 3.691 -1.46 5.828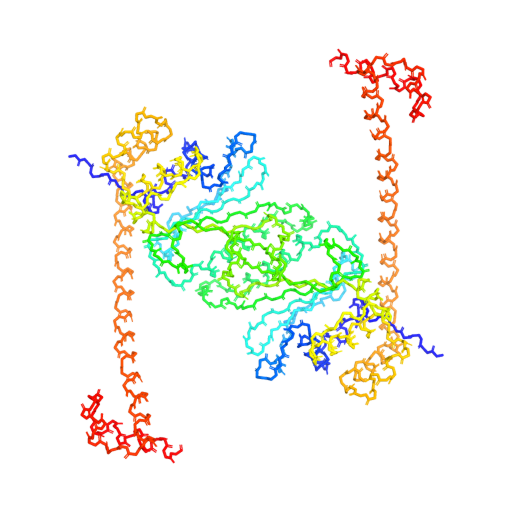 1 97.81 138 GLY B C 1
ATOM 3512 O O . GLY B 1 138 ? 2.697 -1.86 6.438 1 97.81 138 GLY B O 1
ATOM 3513 N N . LEU B 1 139 ? 4.281 -2.105 4.852 1 97.94 139 LEU B N 1
ATOM 3514 C CA . LEU B 1 139 ? 3.83 -3.441 4.48 1 97.94 139 LEU B CA 1
ATOM 3515 C C . LEU B 1 139 ? 4.547 -4.504 5.305 1 97.94 139 LEU B C 1
ATOM 3517 O O . LEU B 1 139 ? 5.762 -4.676 5.184 1 97.94 139 LEU B O 1
ATOM 3521 N N . PHE B 1 140 ? 3.77 -5.168 6.105 1 97.44 140 PHE B N 1
ATOM 3522 C CA . PHE B 1 140 ? 4.32 -6.219 6.957 1 97.44 140 PHE B CA 1
ATOM 3523 C C . PHE B 1 140 ? 3.523 -7.508 6.809 1 97.44 140 PHE B C 1
ATOM 3525 O O . PHE B 1 140 ? 2.334 -7.477 6.488 1 97.44 140 PHE B O 1
ATOM 3532 N N . GLU B 1 141 ? 4.266 -8.602 7.012 1 96.62 141 GLU B N 1
ATOM 3533 C CA . GLU B 1 141 ? 3.602 -9.898 7.004 1 96.62 141 GLU B CA 1
ATOM 3534 C C . GLU B 1 141 ? 2.629 -10.031 8.172 1 96.62 141 GLU B C 1
ATOM 3536 O O . GLU B 1 141 ? 2.936 -9.609 9.289 1 96.62 141 GLU B O 1
ATOM 3541 N N . LYS B 1 142 ? 1.486 -10.578 7.906 1 94.5 142 LYS B N 1
ATOM 3542 C CA . LYS B 1 142 ? 0.364 -10.57 8.844 1 94.5 142 LYS B CA 1
ATOM 3543 C C . LYS B 1 142 ? 0.709 -11.328 10.117 1 94.5 142 LYS B C 1
ATOM 3545 O O . LYS B 1 142 ? 0.291 -10.938 11.211 1 94.5 142 LYS B O 1
ATOM 3550 N N . TYR B 1 143 ? 1.508 -12.352 10.094 1 91.44 143 TYR B N 1
ATOM 3551 C CA . TYR B 1 143 ? 1.766 -13.203 11.25 1 91.44 143 TYR B CA 1
ATOM 3552 C C . TYR B 1 143 ? 3.166 -12.961 11.797 1 91.44 143 TYR B C 1
ATOM 3554 O O . TYR B 1 143 ? 3.334 -12.695 12.992 1 91.44 143 TYR B O 1
ATOM 3562 N N . THR B 1 144 ? 4.152 -12.938 10.953 1 92.69 144 THR B N 1
ATOM 3563 C CA . THR B 1 144 ? 5.535 -12.805 11.406 1 92.69 144 THR B CA 1
ATOM 3564 C C . THR B 1 144 ? 5.887 -11.344 11.648 1 92.69 144 THR B C 1
ATOM 3566 O O . THR B 1 144 ? 6.875 -11.039 12.32 1 92.69 144 THR B O 1
ATOM 3569 N N . LYS B 1 145 ? 5.125 -10.414 11.008 1 94.44 145 LYS B N 1
ATOM 3570 C CA . LYS B 1 145 ? 5.297 -8.969 11.109 1 94.44 145 LYS B CA 1
ATOM 3571 C C . LYS B 1 145 ? 6.629 -8.531 10.516 1 94.44 145 LYS B C 1
ATOM 3573 O O . LYS B 1 145 ? 7.141 -7.457 10.852 1 94.44 145 LYS B O 1
ATOM 3578 N N . LYS B 1 146 ? 7.207 -9.383 9.695 1 95 146 LYS B N 1
ATOM 3579 C CA . LYS B 1 146 ? 8.398 -8.992 8.953 1 95 146 LYS B CA 1
ATOM 3580 C C . LYS B 1 146 ? 8.039 -8.055 7.797 1 95 146 LYS B C 1
ATOM 3582 O O . LYS B 1 146 ? 7 -8.227 7.16 1 95 146 LYS B O 1
ATOM 3587 N N . PRO B 1 147 ? 8.883 -7.102 7.574 1 96 147 PRO B N 1
ATOM 3588 C CA . PRO B 1 147 ? 8.602 -6.156 6.492 1 96 147 PRO B CA 1
ATOM 3589 C C . PRO B 1 147 ? 8.727 -6.789 5.105 1 96 147 PRO B C 1
ATOM 3591 O O . PRO B 1 147 ? 9.578 -7.66 4.898 1 96 147 PRO B O 1
ATOM 3594 N N . LEU B 1 148 ? 7.895 -6.441 4.188 1 96.69 148 LEU B N 1
ATOM 3595 C CA . LEU B 1 148 ? 8 -6.867 2.795 1 96.69 148 LEU B CA 1
ATOM 3596 C C . LEU B 1 148 ? 8.977 -5.977 2.029 1 96.69 148 LEU B C 1
ATOM 3598 O O . LEU B 1 148 ? 9.82 -6.477 1.285 1 96.69 148 LEU B O 1
ATOM 3602 N N . THR B 1 149 ? 8.828 -4.641 2.195 1 95.75 149 THR B N 1
ATOM 3603 C CA . THR B 1 149 ? 9.586 -3.648 1.44 1 95.75 149 THR B CA 1
ATOM 3604 C C . THR B 1 149 ? 9.508 -2.283 2.119 1 95.75 149 THR B C 1
ATOM 3606 O O . THR B 1 149 ? 8.68 -2.07 3.008 1 95.75 149 THR B O 1
ATOM 3609 N N . ASP B 1 150 ? 10.359 -1.4 1.805 1 94.19 150 ASP B N 1
ATOM 3610 C CA . ASP B 1 150 ? 10.312 -0.017 2.268 1 94.19 150 ASP B CA 1
ATOM 3611 C C . ASP B 1 150 ? 9.781 0.908 1.172 1 94.19 150 ASP B C 1
ATOM 3613 O O . ASP B 1 150 ? 9.898 2.131 1.276 1 94.19 150 ASP B O 1
ATOM 3617 N N . LEU B 1 151 ? 9.172 0.298 0.161 1 95.44 151 LEU B N 1
ATOM 3618 C CA . LEU B 1 151 ? 8.742 1.05 -1.013 1 95.44 151 LEU B CA 1
ATOM 3619 C C . LEU B 1 151 ? 7.625 2.02 -0.659 1 95.44 151 LEU B C 1
ATOM 3621 O O . LEU B 1 151 ? 7.496 3.08 -1.273 1 95.44 151 LEU B O 1
ATOM 3625 N N . MET B 1 152 ? 6.797 1.638 0.327 1 96.38 152 MET B N 1
ATOM 3626 C CA . MET B 1 152 ? 5.645 2.449 0.7 1 96.38 152 MET B CA 1
ATOM 3627 C C . MET B 1 152 ? 5.605 2.682 2.207 1 96.38 152 MET B C 1
ATOM 3629 O O . MET B 1 152 ? 5.676 1.729 2.986 1 96.38 152 MET B O 1
ATOM 3633 N N . GLU B 1 153 ? 5.434 3.916 2.576 1 97.25 153 GLU B N 1
ATOM 3634 C CA . GLU B 1 153 ? 5.293 4.262 3.988 1 97.25 153 GLU B CA 1
ATOM 3635 C C . GLU B 1 153 ? 4.246 5.355 4.188 1 97.25 153 GLU B C 1
ATOM 3637 O O . GLU B 1 153 ? 4.172 6.301 3.398 1 97.25 153 GLU B O 1
ATOM 3642 N N . PHE B 1 154 ? 3.418 5.16 5.191 1 97.5 154 PHE B N 1
ATOM 3643 C CA . PHE B 1 154 ? 2.41 6.137 5.59 1 97.5 154 PHE B CA 1
ATOM 3644 C C . PHE B 1 154 ? 2.701 6.672 6.988 1 97.5 154 PHE B C 1
ATOM 3646 O O . PHE B 1 154 ? 2.766 5.902 7.953 1 97.5 154 PHE B O 1
ATOM 3653 N N . ILE B 1 155 ? 2.85 7.953 7.082 1 97.44 155 ILE B N 1
ATOM 3654 C CA . ILE B 1 155 ? 3.102 8.57 8.383 1 97.44 155 ILE B CA 1
ATOM 3655 C C . ILE B 1 155 ? 1.923 9.461 8.766 1 97.44 155 ILE B C 1
ATOM 3657 O O . ILE B 1 155 ? 1.462 10.273 7.961 1 97.44 155 ILE B O 1
ATOM 3661 N N . PHE B 1 156 ? 1.434 9.234 9.945 1 97 156 PHE B N 1
ATOM 3662 C CA . PHE B 1 156 ? 0.388 10.086 10.5 1 97 156 PHE B CA 1
ATOM 3663 C C . PHE B 1 156 ? 0.909 10.859 11.711 1 97 156 PHE B C 1
ATOM 3665 O O . PHE B 1 156 ? 1.525 10.281 12.602 1 97 156 PHE B O 1
ATOM 3672 N N . ILE B 1 157 ? 0.687 12.141 11.656 1 96.56 157 ILE B N 1
ATOM 3673 C CA . ILE B 1 157 ? 0.977 13.008 12.797 1 96.56 157 ILE B CA 1
ATOM 3674 C C . ILE B 1 157 ? -0.308 13.68 13.273 1 96.56 157 ILE B C 1
ATOM 3676 O O . ILE B 1 157 ? -0.934 14.438 12.523 1 96.56 157 ILE B O 1
ATOM 3680 N N . GLU B 1 158 ? -0.688 13.406 14.469 1 96.62 158 GLU B N 1
ATOM 3681 C CA . GLU B 1 158 ? -1.881 14 15.062 1 96.62 158 GLU B CA 1
ATOM 3682 C C . GLU B 1 158 ? -1.512 15.094 16.062 1 96.62 158 GLU B C 1
ATOM 3684 O O . GLU B 1 158 ? -1.151 14.805 17.203 1 96.62 158 GLU B O 1
ATOM 3689 N N . LEU B 1 159 ? -1.716 16.344 15.672 1 95.94 159 LEU B N 1
ATOM 3690 C CA . LEU B 1 159 ? -1.245 17.5 16.422 1 95.94 159 LEU B CA 1
ATOM 3691 C C . LEU B 1 159 ? -1.936 17.594 17.781 1 95.94 159 LEU B C 1
ATOM 3693 O O . LEU B 1 159 ? -1.305 17.938 18.781 1 95.94 159 LEU B O 1
ATOM 3697 N N . PRO B 1 160 ? -3.23 17.219 17.891 1 95.06 160 PRO B N 1
ATOM 3698 C CA . PRO B 1 160 ? -3.857 17.281 19.219 1 95.06 160 PRO B CA 1
ATOM 3699 C C . PRO B 1 160 ? -3.189 16.359 20.234 1 95.06 160 PRO B C 1
ATOM 3701 O O . PRO B 1 160 ? -3.039 16.719 21.406 1 95.06 160 PRO B O 1
ATOM 3704 N N . LYS B 1 161 ? -2.848 15.234 19.781 1 93.81 161 LYS B N 1
ATOM 3705 C CA . LYS B 1 161 ? -2.152 14.305 20.672 1 93.81 161 LYS B CA 1
ATOM 3706 C C . LYS B 1 161 ? -0.784 14.852 21.062 1 93.81 161 LYS B C 1
ATOM 3708 O O . LYS B 1 161 ? -0.368 14.711 22.219 1 93.81 161 LYS B O 1
ATOM 3713 N N . PHE B 1 162 ? -0.109 15.445 20.203 1 94.12 162 PHE B N 1
ATOM 3714 C CA . PHE B 1 162 ? 1.177 16.078 20.469 1 94.12 162 PHE B CA 1
ATOM 3715 C C . PHE B 1 162 ? 1.023 17.188 21.516 1 94.12 162 PHE B C 1
ATOM 3717 O O . PHE B 1 162 ? 1.805 17.266 22.453 1 94.12 162 PHE B O 1
ATOM 3724 N N . ASN B 1 163 ? 0.062 18.016 21.312 1 92.06 163 ASN B N 1
ATOM 3725 C CA . ASN B 1 163 ? -0.168 19.156 22.188 1 92.06 163 ASN B CA 1
ATOM 3726 C C . ASN B 1 163 ? -0.546 18.703 23.609 1 92.06 163 ASN B C 1
ATOM 3728 O O . ASN B 1 163 ? -0.241 19.391 24.578 1 92.06 163 ASN B O 1
ATOM 3732 N N . ARG B 1 164 ? -1.143 17.531 23.672 1 88 164 ARG B N 1
ATOM 3733 C CA . ARG B 1 164 ? -1.5 17 24.984 1 88 164 ARG B CA 1
ATOM 3734 C C . ARG B 1 164 ? -0.263 16.5 25.719 1 88 164 ARG B C 1
ATOM 3736 O O . ARG B 1 164 ? -0.208 16.562 26.953 1 88 164 ARG B O 1
ATOM 3743 N N . LEU B 1 165 ? 0.651 15.953 25.016 1 79.94 165 LEU B N 1
ATOM 3744 C CA . LEU B 1 165 ? 1.869 15.422 25.625 1 79.94 165 LEU B CA 1
ATOM 3745 C C . LEU B 1 165 ? 2.779 16.547 26.094 1 79.94 165 LEU B C 1
ATOM 3747 O O . LEU B 1 165 ? 3.59 16.359 27 1 79.94 165 LEU B O 1
ATOM 3751 N N . LYS B 1 166 ? 2.898 17.672 25.406 1 68.5 166 LYS B N 1
ATOM 3752 C CA . LYS B 1 166 ? 3.705 18.828 25.781 1 68.5 166 LYS B CA 1
ATOM 3753 C C . LYS B 1 166 ? 3.389 19.281 27.203 1 68.5 166 LYS B C 1
ATOM 3755 O O . LYS B 1 166 ? 4.23 19.891 27.875 1 68.5 166 LYS B O 1
ATOM 3760 N N . GLN B 1 167 ? 2.346 18.781 27.578 1 56.94 167 GLN B N 1
ATOM 3761 C CA . GLN B 1 167 ? 2.014 19.203 28.922 1 56.94 167 GLN B CA 1
ATOM 3762 C C . GLN B 1 167 ? 2.889 18.5 29.953 1 56.94 167 GLN B C 1
ATOM 3764 O O . GLN B 1 167 ? 3.318 17.359 29.734 1 56.94 167 GLN B O 1
ATOM 3769 N N . PRO B 1 168 ? 3.719 19.188 30.781 1 51.69 168 PRO B N 1
ATOM 3770 C CA . PRO B 1 168 ? 4.805 18.844 31.703 1 51.69 168 PRO B CA 1
ATOM 3771 C C . PRO B 1 168 ? 4.734 17.391 32.188 1 51.69 168 PRO B C 1
ATOM 3773 O O . PRO B 1 168 ? 5.77 16.781 32.469 1 51.69 168 PRO B O 1
ATOM 3776 N N . HIS B 1 169 ? 3.736 16.812 32.656 1 39.66 169 HIS B N 1
ATOM 3777 C CA . HIS B 1 169 ? 3.883 15.609 33.469 1 39.66 169 HIS B CA 1
ATOM 3778 C C . HIS B 1 169 ? 4.27 14.414 32.625 1 39.66 169 HIS B C 1
ATOM 3780 O O . HIS B 1 169 ? 4.621 13.352 33.156 1 39.66 169 HIS B O 1
ATOM 3786 N N . LYS B 1 170 ? 3.721 14.305 31.516 1 43.78 170 LYS B N 1
ATOM 3787 C CA . LYS B 1 170 ? 3.93 12.992 30.922 1 43.78 170 LYS B CA 1
ATOM 3788 C C . LYS B 1 170 ? 5.172 12.992 30.031 1 43.78 170 LYS B C 1
ATOM 3790 O O . LYS B 1 170 ? 5.078 13.25 28.828 1 43.78 170 LYS B O 1
ATOM 3795 N N . LEU B 1 171 ? 6.32 13.328 30.469 1 38.16 171 LEU B N 1
ATOM 3796 C CA . LEU B 1 171 ? 7.547 13.383 29.688 1 38.16 171 LEU B CA 1
ATOM 3797 C C . LEU B 1 171 ? 7.859 12.023 29.078 1 38.16 171 LEU B C 1
ATOM 3799 O O . LEU B 1 171 ? 8.305 11.109 29.766 1 38.16 171 LEU B O 1
ATOM 3803 N N . VAL B 1 172 ? 7.168 11.547 28.266 1 37.69 172 VAL B N 1
ATOM 3804 C CA . VAL B 1 172 ? 7.758 10.406 27.562 1 37.69 172 VAL B CA 1
ATOM 3805 C C . VAL B 1 172 ? 9.125 10.797 27 1 37.69 172 VAL B C 1
ATOM 3807 O O . VAL B 1 172 ? 9.266 11.836 26.359 1 37.69 172 VAL B O 1
ATOM 3810 N N . GLU B 1 173 ? 10.109 10.281 27.547 1 37.16 173 GLU B N 1
ATOM 3811 C CA . GLU B 1 173 ? 11.492 10.5 27.141 1 37.16 173 GLU B CA 1
ATOM 3812 C C . GLU B 1 173 ? 11.672 10.266 25.656 1 37.16 173 GLU B C 1
ATOM 3814 O O . GLU B 1 173 ? 11.406 9.172 25.141 1 37.16 173 GLU B O 1
ATOM 3819 N N . PRO B 1 174 ? 11.328 11.227 24.812 1 40.59 174 PRO B N 1
ATOM 3820 C CA . PRO B 1 174 ? 11.719 11.062 23.406 1 40.59 174 PRO B CA 1
ATOM 3821 C C . PRO B 1 174 ? 13.125 10.484 23.25 1 40.59 174 PRO B C 1
ATOM 3823 O O . PRO B 1 174 ? 14 10.75 24.078 1 40.59 174 PRO B O 1
ATOM 3826 N N . ASN B 1 175 ? 13.359 9.438 22.844 1 39.72 175 ASN B N 1
ATOM 3827 C CA . ASN B 1 175 ? 14.727 9.203 22.406 1 39.72 175 ASN B CA 1
ATOM 3828 C C . ASN B 1 175 ? 15.312 10.43 21.703 1 39.72 175 ASN B C 1
ATOM 3830 O O . ASN B 1 175 ? 14.578 11.219 21.109 1 39.72 175 ASN B O 1
ATOM 3834 N N . LYS B 1 176 ? 16.828 10.711 21.734 1 42.88 176 LYS B N 1
ATOM 3835 C CA . LYS B 1 176 ? 17.641 11.922 21.859 1 42.88 176 LYS B CA 1
ATOM 3836 C C . LYS B 1 176 ? 17.281 12.93 20.766 1 42.88 176 LYS B C 1
ATOM 3838 O O . LYS B 1 176 ? 16.469 13.82 21 1 42.88 176 LYS B O 1
ATOM 3843 N N . GLU B 1 177 ? 18.125 13.414 19.906 1 44.25 177 GLU B N 1
ATOM 3844 C CA . GLU B 1 177 ? 18.281 14.609 19.094 1 44.25 177 GLU B CA 1
ATOM 3845 C C . GLU B 1 177 ? 17.188 14.688 18.031 1 44.25 177 GLU B C 1
ATOM 3847 O O . GLU B 1 177 ? 16.609 15.75 17.797 1 44.25 177 GLU B O 1
ATOM 3852 N N . SER B 1 178 ? 16.828 13.586 17.328 1 52.94 178 SER B N 1
ATOM 3853 C CA . SER B 1 178 ? 15.883 13.547 16.219 1 52.94 178 SER B CA 1
ATOM 3854 C C . SER B 1 178 ? 14.461 13.828 16.719 1 52.94 178 SER B C 1
ATOM 3856 O O . SER B 1 178 ? 13.672 14.453 16 1 52.94 178 SER B O 1
ATOM 3858 N N . ASN B 1 179 ? 14.32 13.789 18.016 1 74.88 179 ASN B N 1
ATOM 3859 C CA . ASN B 1 179 ? 12.984 13.984 18.562 1 74.88 179 ASN B CA 1
ATOM 3860 C C . ASN B 1 179 ? 12.781 15.414 19.047 1 74.88 179 ASN B C 1
ATOM 3862 O O . ASN B 1 179 ? 11.656 15.922 19.047 1 74.88 179 ASN B O 1
ATOM 3866 N N . GLU B 1 180 ? 13.984 16.031 19.047 1 86.31 180 GLU B N 1
ATOM 3867 C CA . GLU B 1 180 ? 13.867 17.422 19.5 1 86.31 180 GLU B CA 1
ATOM 3868 C C . GLU B 1 180 ? 13.469 18.344 18.359 1 86.31 180 GLU B C 1
ATOM 3870 O O . GLU B 1 180 ? 12.648 19.25 18.531 1 86.31 180 GLU B O 1
ATOM 3875 N N . LYS B 1 181 ? 14.172 18.031 17.219 1 93 181 LYS B N 1
ATOM 3876 C CA . LYS B 1 181 ? 13.859 18.859 16.047 1 93 181 LYS B CA 1
ATOM 3877 C C . LYS B 1 181 ? 12.398 18.703 15.648 1 93 181 LYS B C 1
ATOM 3879 O O . LYS B 1 181 ? 11.734 19.688 15.305 1 93 181 LYS B O 1
ATOM 3884 N N . LEU B 1 182 ? 11.953 17.5 15.719 1 95.06 182 LEU B N 1
ATOM 3885 C CA . LEU B 1 182 ? 10.547 17.266 15.414 1 95.06 182 LEU B CA 1
ATOM 3886 C C . LEU B 1 182 ? 9.641 18.016 16.391 1 95.06 182 LEU B C 1
ATOM 3888 O O . LEU B 1 182 ? 8.648 18.625 15.992 1 95.06 182 LEU B O 1
ATOM 3892 N N . TYR B 1 183 ? 10.023 18.016 17.594 1 93.88 183 TYR B N 1
ATOM 3893 C CA . TYR B 1 183 ? 9.289 18.734 18.625 1 93.88 183 TYR B CA 1
ATOM 3894 C C . TYR B 1 183 ? 9.195 20.219 18.281 1 93.88 183 TYR B C 1
ATOM 3896 O O . TYR B 1 183 ? 8.117 20.812 18.375 1 93.88 183 TYR B O 1
ATOM 3904 N N . LYS B 1 184 ? 10.266 20.812 17.906 1 94.94 184 LYS B N 1
ATOM 3905 C CA . LYS B 1 184 ? 10.297 22.219 17.562 1 94.94 184 LYS B CA 1
ATOM 3906 C C . LYS B 1 184 ? 9.391 22.531 16.375 1 94.94 184 LYS B C 1
ATOM 3908 O O . LYS B 1 184 ? 8.625 23.5 16.406 1 94.94 184 LYS B O 1
ATOM 3913 N N . TRP B 1 185 ? 9.445 21.656 15.375 1 96.38 185 TRP B N 1
ATOM 3914 C CA . TRP B 1 185 ? 8.648 21.875 14.164 1 96.38 185 TRP B CA 1
ATOM 3915 C C . TRP B 1 185 ? 7.16 21.75 14.469 1 96.38 185 TRP B C 1
ATOM 3917 O O . TRP B 1 185 ? 6.352 22.547 13.984 1 96.38 185 TRP B O 1
ATOM 3927 N N . LEU B 1 186 ? 6.805 20.734 15.242 1 96.38 186 LEU B N 1
ATOM 3928 C CA . LEU B 1 186 ? 5.391 20.531 15.555 1 96.38 186 LEU B CA 1
ATOM 3929 C C . LEU B 1 186 ? 4.879 21.656 16.469 1 96.38 186 LEU B C 1
ATOM 3931 O O . LEU B 1 186 ? 3.717 22.047 16.359 1 96.38 186 LEU B O 1
ATOM 3935 N N . THR B 1 187 ? 5.742 22.172 17.344 1 94.94 187 THR B N 1
ATOM 3936 C CA . THR B 1 187 ? 5.387 23.344 18.141 1 94.94 187 THR B CA 1
ATOM 3937 C C . THR B 1 187 ? 5.148 24.562 17.266 1 94.94 187 THR B C 1
ATOM 3939 O O . THR B 1 187 ? 4.176 25.297 17.453 1 94.94 187 THR B O 1
ATOM 3942 N N . PHE B 1 188 ? 6.023 24.766 16.328 1 96.44 188 PHE B N 1
ATOM 3943 C CA . PHE B 1 188 ? 5.879 25.844 15.359 1 96.44 188 PHE B CA 1
ATOM 3944 C C . PHE B 1 188 ? 4.547 25.75 14.625 1 96.44 188 PHE B C 1
ATOM 3946 O O . PHE B 1 188 ? 3.824 26.734 14.508 1 96.44 188 PHE B O 1
ATOM 3953 N N . LEU B 1 189 ? 4.191 24.516 14.164 1 95.69 189 LEU B N 1
ATOM 3954 C CA . LEU B 1 189 ? 2.947 24.297 13.438 1 95.69 189 LEU B CA 1
ATOM 3955 C C . LEU B 1 189 ? 1.74 24.531 14.336 1 95.69 189 LEU B C 1
ATOM 3957 O O . LEU B 1 189 ? 0.74 25.109 13.898 1 95.69 189 LEU B O 1
ATOM 3961 N N . SER B 1 190 ? 1.885 24.156 15.562 1 94.38 190 SER B N 1
ATOM 3962 C CA . SER B 1 190 ? 0.754 24.188 16.484 1 94.38 190 SER B CA 1
ATOM 3963 C C . SER B 1 190 ? 0.502 25.594 17 1 94.38 190 SER B C 1
ATOM 3965 O O . SER B 1 190 ? -0.649 26.016 17.141 1 94.38 190 SER B O 1
ATOM 3967 N N . ASN B 1 191 ? 1.646 26.25 17.328 1 92.38 191 ASN B N 1
ATOM 3968 C CA . ASN B 1 191 ? 1.53 27.562 17.938 1 92.38 191 ASN B CA 1
ATOM 3969 C C . ASN B 1 191 ? 2.762 28.422 17.656 1 92.38 191 ASN B C 1
ATOM 3971 O O . ASN B 1 191 ? 3.615 28.594 18.531 1 92.38 191 ASN B O 1
ATOM 3975 N N . PRO B 1 192 ? 2.752 29.109 16.547 1 93.81 192 PRO B N 1
ATOM 3976 C CA . PRO B 1 192 ? 3.926 29.891 16.156 1 93.81 192 PRO B CA 1
ATOM 3977 C C . PRO B 1 192 ? 4.121 31.125 17.016 1 93.81 192 PRO B C 1
ATOM 3979 O O . PRO B 1 192 ? 5.188 31.75 16.984 1 93.81 192 PRO B O 1
ATOM 3982 N N . THR B 1 193 ? 3.18 31.531 17.812 1 91.81 193 THR B N 1
ATOM 3983 C CA . THR B 1 193 ? 3.277 32.719 18.641 1 91.81 193 THR B CA 1
ATOM 3984 C C . THR B 1 193 ? 3.549 32.375 20.094 1 91.81 193 THR B C 1
ATOM 3986 O O . THR B 1 193 ? 3.537 33.25 20.969 1 91.81 193 THR B O 1
ATOM 3989 N N . GLY B 1 194 ? 3.734 31.172 20.375 1 89.25 194 GLY B N 1
ATOM 3990 C CA . GLY B 1 194 ? 3.994 30.75 21.734 1 89.25 194 GLY B CA 1
ATOM 3991 C C . GLY B 1 194 ? 5.355 31.172 22.25 1 89.25 194 GLY B C 1
ATOM 3992 O O . GLY B 1 194 ? 6.262 31.453 21.453 1 89.25 194 GLY B O 1
ATOM 3993 N N . LYS B 1 195 ? 5.516 31.141 23.562 1 90.06 195 LYS B N 1
ATOM 3994 C CA . LYS B 1 195 ? 6.746 31.578 24.219 1 90.06 195 LYS B CA 1
ATOM 3995 C C . LYS B 1 195 ? 7.918 30.672 23.844 1 90.06 195 LYS B C 1
ATOM 3997 O O . LYS B 1 195 ? 9.047 31.141 23.688 1 90.06 195 LYS B O 1
ATOM 4002 N N . GLU B 1 196 ? 7.656 29.469 23.656 1 91.56 196 GLU B N 1
ATOM 4003 C CA . GLU B 1 196 ? 8.703 28.5 23.344 1 91.56 196 GLU B CA 1
ATOM 4004 C C . GLU B 1 196 ? 9.367 28.812 22.016 1 91.56 196 GLU B C 1
ATOM 4006 O O . GLU B 1 196 ? 10.562 28.562 21.844 1 91.56 196 GLU B O 1
ATOM 4011 N N . ILE B 1 197 ? 8.617 29.375 21.125 1 93.75 197 ILE B N 1
ATOM 4012 C CA . ILE B 1 197 ? 9.109 29.625 19.766 1 93.75 197 ILE B CA 1
ATOM 4013 C C . ILE B 1 197 ? 10.227 30.656 19.812 1 93.75 197 ILE B C 1
ATOM 4015 O O . ILE B 1 197 ? 11.188 30.594 19.047 1 93.75 197 ILE B O 1
ATOM 4019 N N . GLU B 1 198 ? 10.117 31.594 20.719 1 93.19 198 GLU B N 1
ATOM 4020 C CA . GLU B 1 198 ? 11.164 32.594 20.875 1 93.19 198 GLU B CA 1
ATOM 4021 C C . GLU B 1 198 ? 12.508 31.953 21.203 1 93.19 198 GLU B C 1
ATOM 4023 O O . GLU B 1 198 ? 13.531 32.344 20.641 1 93.19 198 GLU B O 1
ATOM 4028 N N . ASN B 1 199 ? 12.43 31 22.062 1 93.44 199 ASN B N 1
ATOM 4029 C CA . ASN B 1 199 ? 13.641 30.266 22.406 1 93.44 199 ASN B CA 1
ATOM 4030 C C . ASN B 1 199 ? 14.148 29.438 21.25 1 93.44 199 ASN B C 1
ATOM 4032 O O . ASN B 1 199 ? 15.359 29.344 21.016 1 93.44 199 ASN B O 1
ATOM 4036 N N . PHE B 1 200 ? 13.203 28.844 20.531 1 94.69 200 PHE B N 1
ATOM 4037 C CA . PHE B 1 200 ? 13.586 28.031 19.375 1 94.69 200 PHE B CA 1
ATOM 4038 C C . PHE B 1 200 ? 14.289 28.891 18.328 1 94.69 200 PHE B C 1
ATOM 4040 O O . PHE B 1 200 ? 15.266 28.438 17.719 1 94.69 200 PHE B O 1
ATOM 4047 N N . MET B 1 201 ? 13.836 30.062 18.125 1 95.25 201 MET B N 1
ATOM 4048 C CA . MET B 1 201 ? 14.383 30.953 17.094 1 95.25 201 MET B CA 1
ATOM 4049 C C . MET B 1 201 ? 15.836 31.312 17.406 1 95.25 201 MET B C 1
ATOM 4051 O O . MET B 1 201 ? 16.641 31.531 16.5 1 95.25 201 MET B O 1
ATOM 4055 N N . LYS B 1 202 ? 16.219 31.281 18.641 1 94.5 202 LYS B N 1
ATOM 4056 C CA . LYS B 1 202 ? 17.578 31.625 19.078 1 94.5 202 LYS B CA 1
ATOM 4057 C C . LYS B 1 202 ? 18.531 30.453 18.906 1 94.5 202 LYS B C 1
ATOM 4059 O O . LYS B 1 202 ? 19.734 30.656 18.672 1 94.5 202 LYS B O 1
ATOM 4064 N N . THR B 1 203 ? 17.984 29.266 18.969 1 93.94 203 THR B N 1
ATOM 4065 C CA . THR B 1 203 ? 18.859 28.109 19.062 1 93.94 203 THR B CA 1
ATOM 4066 C C . THR B 1 203 ? 18.797 27.281 17.781 1 93.94 203 THR B C 1
ATOM 4068 O O . THR B 1 203 ? 19.625 26.406 17.562 1 93.94 203 THR B O 1
ATOM 4071 N N . ASP B 1 204 ? 17.828 27.547 16.984 1 94.56 204 ASP B N 1
ATOM 4072 C CA . ASP B 1 204 ? 17.609 26.734 15.797 1 94.56 204 ASP B CA 1
ATOM 4073 C C . ASP B 1 204 ? 17.438 27.609 14.555 1 94.56 204 ASP B C 1
ATOM 4075 O O . ASP B 1 204 ? 16.406 28.25 14.375 1 94.56 204 ASP B O 1
ATOM 4079 N N . GLY B 1 205 ? 18.391 27.609 13.688 1 95.62 205 GLY B N 1
ATOM 4080 C CA . GLY B 1 205 ? 18.422 28.469 12.516 1 95.62 205 GLY B CA 1
ATOM 4081 C C . GLY B 1 205 ? 17.266 28.203 11.555 1 95.62 205 GLY B C 1
ATOM 4082 O O . GLY B 1 205 ? 16.766 29.141 10.93 1 95.62 205 GLY B O 1
ATOM 4083 N N . GLU B 1 206 ? 16.891 27 11.43 1 95.94 206 GLU B N 1
ATOM 4084 C CA . GLU B 1 206 ? 15.82 26.656 10.492 1 95.94 206 GLU B CA 1
ATOM 4085 C C . GLU B 1 206 ? 14.469 27.141 11.008 1 95.94 206 GLU B C 1
ATOM 4087 O O . GLU B 1 206 ? 13.633 27.609 10.227 1 95.94 206 GLU B O 1
ATOM 4092 N N . ILE B 1 207 ? 14.234 27.062 12.297 1 96.75 207 ILE B N 1
ATOM 4093 C CA . ILE B 1 207 ? 12.992 27.562 12.883 1 96.75 207 ILE B CA 1
ATOM 4094 C C . ILE B 1 207 ? 12.945 29.094 12.742 1 96.75 207 ILE B C 1
ATOM 4096 O O . ILE B 1 207 ? 11.898 29.656 12.438 1 96.75 207 ILE B O 1
ATOM 4100 N N . LYS B 1 208 ? 14.102 29.688 12.977 1 97.5 208 LYS B N 1
ATOM 4101 C CA . LYS B 1 208 ? 14.18 31.125 12.789 1 97.5 208 LYS B CA 1
ATOM 4102 C C . LYS B 1 208 ? 13.844 31.516 11.352 1 97.5 208 LYS B C 1
ATOM 4104 O O . LYS B 1 208 ? 13.078 32.469 11.117 1 97.5 208 LYS B O 1
ATOM 4109 N N . GLU B 1 209 ? 14.414 30.797 10.461 1 97.56 209 GLU B N 1
ATOM 4110 C CA . GLU B 1 209 ? 14.125 31.047 9.047 1 97.56 209 GLU B CA 1
ATOM 4111 C C . GLU B 1 209 ? 12.633 30.906 8.75 1 97.56 209 GLU B C 1
ATOM 4113 O O . GLU B 1 209 ? 12.055 31.734 8.055 1 97.56 209 GLU B O 1
ATOM 4118 N N . ALA B 1 210 ? 12.016 29.875 9.234 1 97.75 210 ALA B N 1
ATOM 4119 C CA . ALA B 1 210 ? 10.594 29.625 9.023 1 97.75 210 ALA B CA 1
ATOM 4120 C C . ALA B 1 210 ? 9.758 30.766 9.602 1 97.75 210 ALA B C 1
ATOM 4122 O O . ALA B 1 210 ? 8.797 31.219 8.969 1 97.75 210 ALA B O 1
ATOM 4123 N N . MET B 1 211 ? 10.117 31.219 10.789 1 97.38 211 MET B N 1
ATOM 4124 C CA . MET B 1 211 ? 9.398 32.312 11.414 1 97.38 211 MET B CA 1
ATOM 4125 C C . MET B 1 211 ? 9.531 33.594 10.602 1 97.38 211 MET B C 1
ATOM 4127 O O . MET B 1 211 ? 8.562 34.344 10.438 1 97.38 211 MET B O 1
ATOM 4131 N N . ASP B 1 212 ? 10.75 33.844 10.125 1 97.19 212 ASP B N 1
ATOM 4132 C CA . ASP B 1 212 ? 10.953 35 9.281 1 97.19 212 ASP B CA 1
ATOM 4133 C C . ASP B 1 212 ? 10.062 34.969 8.047 1 97.19 212 ASP B C 1
ATOM 4135 O O . ASP B 1 212 ? 9.445 35.969 7.684 1 97.19 212 ASP B O 1
ATOM 4139 N N . VAL B 1 213 ? 10.023 33.812 7.453 1 97 213 VAL B N 1
ATOM 4140 C CA . VAL B 1 213 ? 9.172 33.656 6.273 1 97 213 VAL B CA 1
ATOM 4141 C C . VAL B 1 213 ? 7.707 33.812 6.664 1 97 213 VAL B C 1
ATOM 4143 O O . VAL B 1 213 ? 6.938 34.438 5.949 1 97 213 VAL B O 1
ATOM 4146 N N . LEU B 1 214 ? 7.312 33.281 7.801 1 97.38 214 LEU B N 1
ATOM 4147 C CA . LEU B 1 214 ? 5.938 33.375 8.273 1 97.38 214 LEU B CA 1
ATOM 4148 C C . LEU B 1 214 ? 5.555 34.844 8.508 1 97.38 214 LEU B C 1
ATOM 4150 O O . LEU B 1 214 ? 4.449 35.25 8.156 1 97.38 214 LEU B O 1
ATOM 4154 N N . TYR B 1 215 ? 6.477 35.594 9.055 1 96.75 215 TYR B N 1
ATOM 4155 C CA . TYR B 1 215 ? 6.234 37.031 9.25 1 96.75 215 TYR B CA 1
ATOM 4156 C C . TYR B 1 215 ? 6.012 37.719 7.922 1 96.75 215 TYR B C 1
ATOM 4158 O O . TYR B 1 215 ? 5.105 38.562 7.797 1 96.75 215 TYR B O 1
ATOM 4166 N N . LYS B 1 216 ? 6.801 37.344 7.031 1 96.38 216 LYS B N 1
ATOM 4167 C CA . LYS B 1 216 ? 6.68 37.938 5.707 1 96.38 216 LYS B CA 1
ATOM 4168 C C . LYS B 1 216 ? 5.328 37.625 5.078 1 96.38 216 LYS B C 1
ATOM 4170 O O . LYS B 1 216 ? 4.664 38.5 4.527 1 96.38 216 LYS B O 1
ATOM 4175 N N . ILE B 1 217 ? 4.98 36.375 5.121 1 95.12 217 ILE B N 1
ATOM 4176 C CA . ILE B 1 217 ? 3.697 35.938 4.578 1 95.12 217 ILE B CA 1
ATOM 4177 C C . ILE B 1 217 ? 2.562 36.688 5.285 1 95.12 217 ILE B C 1
ATOM 4179 O O . ILE B 1 217 ? 1.603 37.094 4.641 1 95.12 217 ILE B O 1
ATOM 4183 N N . SER B 1 218 ? 2.705 36.844 6.594 1 96.19 218 SER B N 1
ATOM 4184 C CA . SER B 1 218 ? 1.672 37.469 7.414 1 96.19 218 SER B CA 1
ATOM 4185 C C . SER B 1 218 ? 1.559 38.969 7.121 1 96.19 218 SER B C 1
ATOM 4187 O O . SER B 1 218 ? 0.571 39.594 7.496 1 96.19 218 SER B O 1
ATOM 4189 N N . GLY B 1 219 ? 2.582 39.5 6.508 1 95.06 219 GLY B N 1
ATOM 4190 C CA . GLY B 1 219 ? 2.561 40.90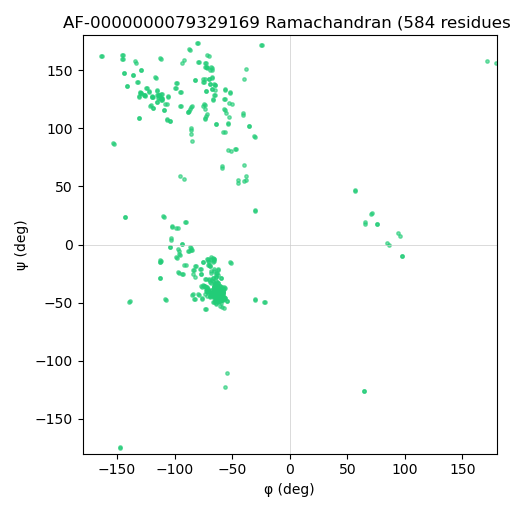6 6.121 1 95.06 219 GLY B CA 1
ATOM 4191 C C . GLY B 1 219 ? 2.109 41.094 4.691 1 95.06 219 GLY B C 1
ATOM 4192 O O . GLY B 1 219 ? 1.899 42.25 4.266 1 95.06 219 GLY B O 1
ATOM 4193 N N . ASP B 1 220 ? 1.977 40.062 3.947 1 94.31 220 ASP B N 1
ATOM 4194 C CA . ASP B 1 220 ? 1.555 40.125 2.551 1 94.31 220 ASP B CA 1
ATOM 4195 C C . ASP B 1 220 ? 0.033 40.156 2.439 1 94.31 220 ASP B C 1
ATOM 4197 O O . ASP B 1 220 ? -0.637 39.156 2.723 1 94.31 220 ASP B O 1
ATOM 4201 N N . LYS B 1 221 ? -0.544 41.219 1.863 1 93.12 221 LYS B N 1
ATOM 4202 C CA . LYS B 1 221 ? -1.985 41.438 1.821 1 93.12 221 LYS B CA 1
ATOM 4203 C C . LYS B 1 221 ? -2.693 40.312 1.042 1 93.12 221 LYS B C 1
ATOM 4205 O O . LYS B 1 221 ? -3.752 39.844 1.453 1 93.12 221 LYS B O 1
ATOM 4210 N N . GLU B 1 222 ? -2.115 39.969 0.002 1 90.81 222 GLU B N 1
ATOM 4211 C CA . GLU B 1 222 ? -2.717 38.938 -0.814 1 90.81 222 GLU B CA 1
ATOM 4212 C C . GLU B 1 222 ? -2.73 37.594 -0.073 1 90.81 222 GLU B C 1
ATOM 4214 O O . GLU B 1 222 ? -3.74 36.875 -0.079 1 90.81 222 GLU B O 1
ATOM 4219 N N . ALA B 1 223 ? -1.662 37.25 0.503 1 89.38 223 ALA B N 1
ATOM 4220 C CA . ALA B 1 223 ? -1.57 36.031 1.26 1 89.38 223 ALA B CA 1
ATOM 4221 C C . ALA B 1 223 ? -2.562 36 2.42 1 89.38 223 ALA B C 1
ATOM 4223 O O . ALA B 1 223 ? -3.213 35 2.678 1 89.38 223 ALA B O 1
ATOM 4224 N N . VAL B 1 224 ? -2.664 37.094 3.064 1 93.06 224 VAL B N 1
ATOM 4225 C CA . VAL B 1 224 ? -3.58 37.219 4.195 1 93.06 224 VAL B CA 1
ATOM 4226 C C . VAL B 1 224 ? -5.016 37.031 3.721 1 93.06 224 VAL B C 1
ATOM 4228 O O . VAL B 1 224 ? -5.781 36.281 4.348 1 93.06 224 VAL B O 1
ATOM 4231 N N . MET B 1 225 ? -5.332 37.625 2.672 1 90.94 225 MET B N 1
ATOM 4232 C CA . MET B 1 225 ? -6.68 37.5 2.125 1 90.94 225 MET B CA 1
ATOM 4233 C C . MET B 1 225 ? -6.996 36.031 1.776 1 90.94 225 MET B C 1
ATOM 4235 O O . MET B 1 225 ? -8.062 35.531 2.127 1 90.94 225 MET B O 1
ATOM 4239 N N . LEU B 1 226 ? -6.109 35.438 1.107 1 87.75 226 LEU B N 1
ATOM 4240 C CA . LEU B 1 226 ? -6.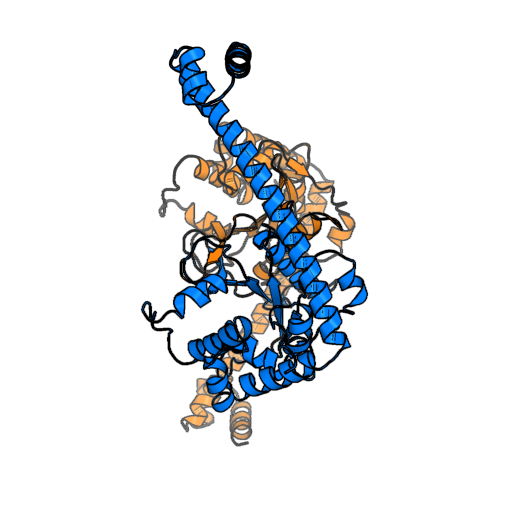305 34.031 0.711 1 87.75 226 LEU B CA 1
ATOM 4241 C C . LEU B 1 226 ? -6.426 33.125 1.935 1 87.75 226 LEU B C 1
ATOM 4243 O O . LEU B 1 226 ? -7.273 32.25 1.971 1 87.75 226 LEU B O 1
ATOM 4247 N N . ALA B 1 227 ? -5.605 33.344 2.861 1 88.38 227 ALA B N 1
ATOM 4248 C CA . ALA B 1 227 ? -5.625 32.562 4.09 1 88.38 227 ALA B CA 1
ATOM 4249 C C . ALA B 1 227 ? -6.957 32.719 4.82 1 88.38 227 ALA B C 1
ATOM 4251 O O . ALA B 1 227 ? -7.52 31.75 5.32 1 88.38 227 ALA B O 1
ATOM 4252 N N . GLU B 1 228 ? -7.41 33.906 4.887 1 88.88 228 GLU B N 1
ATOM 4253 C CA . GLU B 1 228 ? -8.68 34.188 5.555 1 88.88 228 GLU B CA 1
ATOM 4254 C C . GLU B 1 228 ? -9.844 33.531 4.816 1 88.88 228 GLU B C 1
ATOM 4256 O O . GLU B 1 228 ? -10.781 33.031 5.441 1 88.88 228 GLU B O 1
ATOM 4261 N N . MET B 1 229 ? -9.805 33.625 3.566 1 85.75 229 MET B N 1
ATOM 4262 C CA . MET B 1 229 ? -10.828 32.938 2.77 1 85.75 229 MET B CA 1
ATOM 4263 C C . MET B 1 229 ? -10.852 31.453 3.057 1 85.75 229 MET B C 1
ATOM 4265 O O . MET B 1 229 ? -11.922 30.859 3.199 1 85.75 229 MET B O 1
ATOM 4269 N N . ARG B 1 230 ? -9.695 30.875 3.111 1 83.5 230 ARG B N 1
ATOM 4270 C CA . ARG B 1 230 ? -9.578 29.453 3.42 1 83.5 230 ARG B CA 1
ATOM 4271 C C . ARG B 1 230 ? -10.117 29.156 4.812 1 83.5 230 ARG B C 1
ATOM 4273 O O . ARG B 1 230 ? -10.781 28.141 5.02 1 83.5 230 ARG B O 1
ATOM 4280 N N . GLU B 1 231 ? -9.805 29.969 5.711 1 85 231 GLU B N 1
ATOM 4281 C CA . GLU B 1 231 ? -10.289 29.781 7.078 1 85 231 GLU B CA 1
ATOM 4282 C C . GLU B 1 231 ? -11.812 29.797 7.129 1 85 231 GLU B C 1
ATOM 4284 O O . GLU B 1 231 ? -12.422 29 7.848 1 85 231 GLU B O 1
ATOM 4289 N N . LYS B 1 232 ? -12.391 30.688 6.438 1 84.06 232 LYS B N 1
ATOM 4290 C CA . LYS B 1 232 ? -13.844 30.75 6.379 1 84.06 232 LYS B CA 1
ATOM 4291 C C . LYS B 1 232 ? -14.438 29.484 5.773 1 84.06 232 LYS B C 1
ATOM 4293 O O . LYS B 1 232 ? -15.422 28.953 6.281 1 84.06 232 LYS B O 1
ATOM 4298 N N . ALA B 1 233 ? -13.852 29.078 4.715 1 79.62 233 ALA B N 1
ATOM 4299 C CA . ALA B 1 233 ? -14.305 27.844 4.066 1 79.62 233 ALA B CA 1
ATOM 4300 C C . ALA B 1 233 ? -14.227 26.656 5.023 1 79.62 233 ALA B C 1
ATOM 4302 O O . ALA B 1 233 ? -15.133 25.828 5.062 1 79.62 233 ALA B O 1
ATOM 4303 N N . MET B 1 234 ? -13.195 26.625 5.738 1 81.56 234 MET B N 1
ATOM 4304 C CA . MET B 1 234 ? -12.992 25.562 6.707 1 81.56 234 MET B CA 1
ATOM 4305 C C . MET B 1 234 ? -14.039 25.625 7.816 1 81.56 234 MET B C 1
ATOM 4307 O O . MET B 1 234 ? -14.555 24.594 8.25 1 81.56 234 MET B O 1
ATOM 4311 N N . MET B 1 235 ? -14.273 26.781 8.266 1 81.31 235 MET B N 1
ATOM 4312 C CA . MET B 1 235 ? -15.289 26.984 9.305 1 81.31 235 MET B CA 1
ATOM 4313 C C . MET B 1 235 ? -16.656 26.531 8.805 1 81.31 235 MET B C 1
ATOM 4315 O O . MET B 1 235 ? -17.422 25.906 9.547 1 81.31 235 MET B O 1
ATOM 4319 N N . ASP B 1 236 ? -16.938 26.875 7.621 1 78.81 236 ASP B N 1
ATOM 4320 C CA . ASP B 1 236 ? -18.188 26.438 7.023 1 78.81 236 ASP B CA 1
ATOM 4321 C C . ASP B 1 236 ? -18.281 24.922 6.965 1 78.81 236 ASP B C 1
ATOM 4323 O O . ASP B 1 236 ? -19.328 24.344 7.27 1 78.81 236 ASP B O 1
ATOM 4327 N N . GLU B 1 237 ? -17.219 24.344 6.535 1 79.56 237 GLU B N 1
ATOM 4328 C CA . GLU B 1 237 ? -17.172 22.891 6.461 1 79.56 237 GLU B CA 1
ATOM 4329 C C . GLU B 1 237 ? -17.359 22.25 7.84 1 79.56 237 GLU B C 1
ATOM 4331 O O . GLU B 1 237 ? -18.078 21.266 7.988 1 79.56 237 GLU B O 1
ATOM 4336 N N . GLN B 1 238 ? -16.703 22.797 8.797 1 79.12 238 GLN B N 1
ATOM 4337 C CA . GLN B 1 238 ? -16.812 22.312 10.164 1 79.12 238 GLN B CA 1
ATOM 4338 C C . GLN B 1 238 ? -18.25 22.422 10.672 1 79.12 238 GLN B C 1
ATOM 4340 O O . GLN B 1 238 ? -18.75 21.531 11.352 1 79.12 238 GLN B O 1
ATOM 4345 N N . SER B 1 239 ? -18.797 23.516 10.352 1 79.69 239 SER B N 1
ATOM 4346 C CA . SER B 1 239 ? -20.188 23.75 10.742 1 79.69 239 SER B CA 1
ATOM 4347 C C . SER B 1 239 ? -21.109 22.719 10.102 1 79.69 239 SER B C 1
ATOM 4349 O O . SER B 1 239 ? -22 22.172 10.766 1 79.69 239 SER B O 1
ATOM 4351 N N . ARG B 1 240 ? -20.875 22.453 8.859 1 80.12 240 ARG B N 1
ATOM 4352 C CA . ARG B 1 240 ? -21.656 21.453 8.148 1 80.12 240 ARG B CA 1
ATOM 4353 C C . ARG B 1 240 ? -21.484 20.078 8.789 1 80.12 240 ARG B C 1
ATOM 4355 O O . ARG B 1 240 ? -22.469 19.359 8.992 1 80.12 240 ARG B O 1
ATOM 4362 N N . LEU B 1 241 ? -20.344 19.75 9.125 1 81.56 241 LEU B N 1
ATOM 4363 C CA . LEU B 1 241 ? -20.062 18.469 9.734 1 81.56 241 LEU B CA 1
ATOM 4364 C C . LEU B 1 241 ? -20.688 18.359 11.117 1 81.56 241 LEU B C 1
ATOM 4366 O O . LEU B 1 241 ? -21.219 17.312 11.492 1 81.56 241 LEU B O 1
ATOM 4370 N N . ASN B 1 242 ? -20.594 19.453 11.898 1 79.44 242 ASN B N 1
ATOM 4371 C CA . ASN B 1 242 ? -21.234 19.484 13.203 1 79.44 242 ASN B CA 1
ATOM 4372 C C . ASN B 1 242 ? -22.734 19.281 13.086 1 79.44 242 ASN B C 1
ATOM 4374 O O . ASN B 1 242 ? -23.344 18.562 13.898 1 79.44 242 ASN B O 1
ATOM 4378 N N . GLY B 1 243 ? -23.266 19.922 12.156 1 77.12 243 GLY B N 1
ATOM 4379 C CA . GLY B 1 243 ? -24.688 19.703 11.898 1 77.12 243 GLY B CA 1
ATOM 4380 C C . GLY B 1 243 ? -25.016 18.266 11.57 1 77.12 243 GLY B C 1
ATOM 4381 O O . GLY B 1 243 ? -25.969 17.703 12.117 1 77.12 243 GLY B O 1
ATOM 4382 N N . ALA B 1 244 ? -24.234 17.703 10.711 1 81.31 244 ALA B N 1
ATOM 4383 C CA . ALA B 1 244 ? -24.422 16.312 10.32 1 81.31 244 ALA B CA 1
ATOM 4384 C C . ALA B 1 244 ? -24.266 15.375 11.523 1 81.31 244 ALA B C 1
ATOM 4386 O O . ALA B 1 244 ? -25.016 14.406 11.664 1 81.31 244 ALA B O 1
ATOM 4387 N N . ARG B 1 245 ? -23.375 15.688 12.32 1 81.25 245 ARG B N 1
ATOM 4388 C CA . ARG B 1 245 ? -23.156 14.898 13.531 1 81.25 245 ARG B CA 1
ATOM 4389 C C . ARG B 1 245 ? -24.344 14.977 14.469 1 81.25 245 ARG B C 1
ATOM 4391 O O . ARG B 1 245 ? -24.781 13.961 15.008 1 81.25 245 ARG B O 1
ATOM 4398 N N . LYS B 1 246 ? -24.781 16.188 14.688 1 80.25 246 LYS B N 1
ATOM 4399 C CA . LYS B 1 246 ? -25.938 16.375 15.547 1 80.25 246 LYS B CA 1
ATOM 4400 C C . LYS B 1 246 ? -27.156 15.609 15.008 1 80.25 246 LYS B C 1
ATOM 4402 O O . LYS B 1 246 ? -27.859 14.938 15.766 1 80.25 246 LYS B O 1
ATOM 4407 N N . GLU B 1 247 ? -27.328 15.742 13.734 1 83.56 247 GLU B N 1
ATOM 4408 C CA . GLU B 1 247 ? -28.406 14.992 13.102 1 83.56 247 GLU B CA 1
ATOM 4409 C C . GLU B 1 247 ? -28.219 13.492 13.281 1 83.56 247 GLU B C 1
ATOM 4411 O O . GLU B 1 247 ? -29.172 12.758 13.547 1 83.56 247 GLU B O 1
ATOM 4416 N N . GLY B 1 248 ? -26.969 13.117 13.125 1 83.88 248 GLY B N 1
ATOM 4417 C CA . GLY B 1 248 ? -26.656 11.711 13.305 1 83.88 248 GLY B CA 1
ATOM 4418 C C . GLY B 1 248 ? -26.875 11.219 14.727 1 83.88 248 GLY B C 1
ATOM 4419 O O . GLY B 1 248 ? -27.406 10.125 14.93 1 83.88 248 GLY B O 1
ATOM 4420 N N . VAL B 1 249 ? -26.5 11.953 15.633 1 83.88 249 VAL B N 1
ATOM 4421 C CA . VAL B 1 249 ? -26.719 11.617 17.031 1 83.88 249 VAL B CA 1
ATOM 4422 C C . VAL B 1 249 ? -28.203 11.492 17.328 1 83.88 249 VAL B C 1
ATOM 4424 O O . VAL B 1 249 ? -28.656 10.539 17.953 1 83.88 249 VAL B O 1
ATOM 4427 N N . LYS B 1 250 ? -28.969 12.484 16.859 1 82.94 250 LYS B N 1
ATOM 4428 C CA . LYS B 1 250 ? -30.406 12.445 17.047 1 82.94 250 LYS B CA 1
ATOM 4429 C C . LYS B 1 250 ? -31.016 11.18 16.438 1 82.94 250 LYS B C 1
ATOM 4431 O O . LYS B 1 250 ? -31.812 10.492 17.062 1 82.94 250 LYS B O 1
ATOM 4436 N N . LYS B 1 251 ? -30.594 10.891 15.25 1 85.19 251 LYS B N 1
ATOM 4437 C CA . LYS B 1 251 ? -31.047 9.68 14.578 1 85.19 251 LYS B CA 1
ATOM 4438 C C . LYS B 1 251 ? -30.609 8.43 15.32 1 85.19 251 LYS B C 1
ATOM 4440 O O . LYS B 1 251 ? -31.375 7.48 15.469 1 85.19 251 LYS B O 1
ATOM 4445 N N . GLY B 1 252 ? -29.375 8.508 15.742 1 85.81 252 GLY B N 1
ATOM 4446 C CA . GLY B 1 252 ? -28.844 7.375 16.484 1 85.81 252 GLY B CA 1
ATOM 4447 C C . GLY B 1 252 ? -29.562 7.129 17.797 1 85.81 252 GLY B C 1
ATOM 4448 O O . GLY B 1 252 ? -29.844 5.984 18.141 1 85.81 252 GLY B O 1
ATOM 4449 N N . VAL B 1 253 ? -29.797 8.172 18.469 1 85.44 253 VAL B N 1
ATOM 4450 C CA . VAL B 1 253 ? -30.531 8.078 19.719 1 85.44 253 VAL B CA 1
ATOM 4451 C C . VAL B 1 253 ? -31.922 7.488 19.453 1 85.44 253 VAL B C 1
ATOM 4453 O O . VAL B 1 253 ? -32.375 6.586 20.172 1 85.44 253 VAL B O 1
ATOM 4456 N N . LYS B 1 254 ? -32.562 7.977 18.5 1 86.06 254 LYS B N 1
ATOM 4457 C CA . LYS B 1 254 ? -33.875 7.453 18.141 1 86.06 254 LYS B CA 1
ATOM 4458 C C . LYS B 1 254 ? -33.812 5.977 17.766 1 86.06 254 LYS B C 1
ATOM 4460 O O . LYS B 1 254 ? -34.625 5.168 18.219 1 86.06 254 LYS B O 1
ATOM 4465 N N . GLU B 1 255 ? -32.844 5.629 16.969 1 88 255 GLU B N 1
ATOM 4466 C CA . GLU B 1 255 ? -32.656 4.238 16.562 1 88 255 GLU B CA 1
ATOM 4467 C C . GLU B 1 255 ? -32.312 3.354 17.75 1 88 255 GLU B C 1
ATOM 4469 O O . GLU B 1 255 ? -32.781 2.217 17.844 1 88 255 GLU B O 1
ATOM 4474 N N . GLY B 1 256 ? -31.531 3.896 18.609 1 87.75 256 GLY B N 1
ATOM 4475 C CA . GLY B 1 256 ? -31.234 3.178 19.828 1 87.75 256 GLY B CA 1
ATOM 4476 C C . GLY B 1 256 ? -32.469 2.926 20.688 1 87.75 256 GLY B C 1
ATOM 4477 O O . GLY B 1 256 ? -32.656 1.823 21.203 1 87.75 256 GLY B O 1
ATOM 4478 N N . LYS B 1 257 ? -33.219 3.98 20.797 1 88.62 257 LYS B N 1
ATOM 4479 C CA . LYS B 1 257 ? -34.469 3.838 21.547 1 88.62 257 LYS B CA 1
ATOM 4480 C C . LYS B 1 257 ? -35.375 2.795 20.906 1 88.62 257 LYS B C 1
ATOM 4482 O O . LYS B 1 257 ? -36 1.991 21.609 1 88.62 257 LYS B O 1
ATOM 4487 N N . ILE B 1 258 ? -35.375 2.805 19.672 1 89.94 258 ILE B N 1
ATOM 4488 C CA . ILE B 1 258 ? -36.188 1.852 18.938 1 89.94 258 ILE B CA 1
ATOM 4489 C C . ILE B 1 258 ? -35.656 0.436 19.156 1 89.94 258 ILE B C 1
ATOM 4491 O O . ILE B 1 258 ? -36.438 -0.49 19.406 1 89.94 258 ILE B O 1
ATOM 4495 N N . GLU B 1 259 ? -34.375 0.305 19.094 1 90.38 259 GLU B N 1
ATOM 4496 C CA . GLU B 1 259 ? -33.781 -1.003 19.312 1 90.38 259 GLU B CA 1
ATOM 4497 C C . GLU B 1 259 ? -34.062 -1.515 20.719 1 90.38 259 GLU B C 1
ATOM 4499 O O . GLU B 1 259 ? -34.406 -2.686 20.906 1 90.38 259 GLU B O 1
ATOM 4504 N N . VAL B 1 260 ? -34 -0.625 21.703 1 90.06 260 VAL B N 1
ATOM 4505 C CA . VAL B 1 260 ? -34.281 -0.954 23.094 1 90.06 260 VAL B CA 1
ATOM 4506 C C . VAL B 1 260 ? -35.75 -1.328 23.234 1 90.06 260 VAL B C 1
ATOM 4508 O O . VAL B 1 260 ? -36.094 -2.312 23.906 1 90.06 260 VAL B O 1
ATOM 4511 N N . ALA B 1 261 ? -36.625 -0.555 22.609 1 90.38 261 ALA B N 1
ATOM 4512 C CA . ALA B 1 261 ? -38.062 -0.831 22.656 1 90.38 261 ALA B CA 1
ATOM 4513 C C . ALA B 1 261 ? -38.375 -2.215 22.094 1 90.38 261 ALA B C 1
ATOM 4515 O O . ALA B 1 261 ? -39.156 -2.973 22.672 1 90.38 261 ALA B O 1
ATOM 4516 N N . LYS B 1 262 ? -37.719 -2.539 21.031 1 92.06 262 LYS B N 1
ATOM 4517 C CA . LYS B 1 262 ? -37.906 -3.846 20.422 1 92.06 262 LYS B CA 1
ATOM 4518 C C . LYS B 1 262 ? -37.469 -4.969 21.344 1 92.06 262 LYS B C 1
ATOM 4520 O O . LYS B 1 262 ? -38.156 -5.992 21.453 1 92.06 262 LYS B O 1
ATOM 4525 N N . ASN B 1 263 ? -36.375 -4.777 22.016 1 91.31 263 ASN B N 1
ATOM 4526 C CA . ASN B 1 263 ? -35.875 -5.773 22.953 1 91.31 263 ASN B CA 1
ATOM 4527 C C . ASN B 1 263 ? -36.844 -5.977 24.125 1 91.31 263 ASN B C 1
ATOM 4529 O O . ASN B 1 263 ? -37.094 -7.109 24.516 1 91.31 263 ASN B O 1
ATOM 4533 N N . PHE B 1 264 ? -37.375 -4.879 24.609 1 90.81 264 PHE B N 1
ATOM 4534 C CA . PHE B 1 264 ? -38.281 -4.965 25.75 1 90.81 264 PHE B CA 1
ATOM 4535 C C . PHE B 1 264 ? -39.625 -5.551 25.328 1 90.81 264 PHE B C 1
ATOM 4537 O O . PHE B 1 264 ? -40.281 -6.254 26.094 1 90.81 264 PHE B O 1
ATOM 4544 N N . LEU B 1 265 ? -40 -5.328 24.078 1 91.12 265 LEU B N 1
ATOM 4545 C CA . LEU B 1 265 ? -41.219 -5.961 23.547 1 91.12 265 LEU B CA 1
ATOM 4546 C C . LEU B 1 265 ? -41.031 -7.477 23.484 1 91.12 265 LEU B C 1
ATOM 4548 O O . LEU B 1 265 ? -41.938 -8.219 23.875 1 91.12 265 LEU B O 1
ATOM 4552 N N . LYS B 1 266 ? -39.875 -7.891 23.109 1 90.44 266 LYS B N 1
ATOM 4553 C CA . LYS B 1 266 ? -39.594 -9.32 23.016 1 90.44 266 LYS B CA 1
ATOM 4554 C C . LYS B 1 266 ? -39.562 -9.961 24.406 1 90.44 266 LYS B C 1
ATOM 4556 O O . LYS B 1 266 ? -39.844 -11.156 24.547 1 90.44 266 LYS B O 1
ATOM 4561 N N . MET B 1 267 ? -39.281 -9.133 25.406 1 90.94 267 MET B N 1
ATOM 4562 C CA . MET B 1 267 ? -39.219 -9.609 26.781 1 90.94 267 MET B CA 1
ATOM 4563 C C . MET B 1 267 ? -40.594 -9.562 27.422 1 90.94 267 MET B C 1
ATOM 4565 O O . MET B 1 267 ? -40.781 -9.914 28.594 1 90.94 267 MET B O 1
ATOM 4569 N N . GLY B 1 268 ? -41.625 -8.984 26.672 1 89.62 268 GLY B N 1
ATOM 4570 C CA . GLY B 1 268 ? -43 -9.055 27.141 1 89.62 268 GLY B CA 1
ATOM 4571 C C . GLY B 1 268 ? -43.438 -7.824 27.906 1 89.62 268 GLY B C 1
ATOM 4572 O O . GLY B 1 268 ? -44.469 -7.824 28.562 1 89.62 268 GLY B O 1
ATOM 4573 N N . MET B 1 269 ? -42.625 -6.797 27.938 1 90 269 MET B N 1
ATOM 4574 C CA . MET B 1 269 ? -43 -5.57 28.641 1 90 269 MET B CA 1
ATOM 4575 C C . MET B 1 269 ? -44.156 -4.871 27.938 1 90 269 MET B C 1
ATOM 4577 O O . MET B 1 269 ? -44.344 -4.988 26.734 1 90 269 MET B O 1
ATOM 4581 N N . SER B 1 270 ? -44.906 -4.188 28.781 1 91.94 270 SER B N 1
ATOM 4582 C CA . SER B 1 270 ? -46.094 -3.527 28.219 1 91.94 270 SER B CA 1
ATOM 4583 C C . SER B 1 270 ? -45.688 -2.307 27.391 1 91.94 270 SER B C 1
ATOM 4585 O O . SER B 1 270 ? -44.625 -1.72 27.609 1 91.94 270 SER B O 1
ATOM 4587 N N . ILE B 1 271 ? -46.469 -1.905 26.406 1 93.5 271 ILE B N 1
ATOM 4588 C CA . ILE B 1 271 ? -46.25 -0.774 25.516 1 93.5 271 ILE B CA 1
ATOM 4589 C C . ILE B 1 271 ? -46.094 0.506 26.328 1 93.5 271 ILE B C 1
ATOM 4591 O O . ILE B 1 271 ? -45.25 1.347 26.031 1 93.5 271 ILE B O 1
ATOM 4595 N N . GLU B 1 272 ? -46.938 0.525 27.406 1 92.81 272 GLU B N 1
ATOM 4596 C CA . GLU B 1 272 ? -46.906 1.707 28.266 1 92.81 272 GLU B CA 1
ATOM 4597 C C . GLU B 1 272 ? -45.562 1.823 29 1 92.81 272 GLU B C 1
ATOM 4599 O O . GLU B 1 272 ? -45 2.91 29.078 1 92.81 272 GLU B O 1
ATOM 4604 N N . GLN B 1 273 ? -45.062 0.737 29.5 1 92.38 273 GLN B N 1
ATOM 4605 C CA . GLN B 1 273 ? -43.781 0.72 30.203 1 92.38 273 GLN B CA 1
ATOM 4606 C C . GLN B 1 273 ? -42.625 1.083 29.266 1 92.38 273 GLN B C 1
ATOM 4608 O O . GLN B 1 273 ? -41.719 1.838 29.641 1 92.38 273 GLN B O 1
ATOM 4613 N N . ILE B 1 274 ? -42.688 0.571 28.078 1 93.31 274 ILE B N 1
ATOM 4614 C CA . ILE B 1 274 ? -41.625 0.807 27.094 1 93.31 274 ILE B CA 1
ATOM 4615 C C . ILE B 1 274 ? -41.625 2.275 26.672 1 93.31 274 ILE B C 1
ATOM 4617 O O . ILE B 1 274 ? -40.562 2.895 26.547 1 93.31 274 ILE B O 1
ATOM 4621 N N . SER B 1 275 ? -42.812 2.756 26.453 1 92.12 275 SER B N 1
ATOM 4622 C CA . SER B 1 275 ? -42.938 4.164 26.094 1 92.12 275 SER B CA 1
ATOM 4623 C C . SER B 1 275 ? -42.375 5.062 27.188 1 92.12 275 SER B C 1
ATOM 4625 O O . SER B 1 275 ? -41.625 6 26.891 1 92.12 275 SER B O 1
ATOM 4627 N N . MET B 1 276 ? -42.719 4.785 28.391 1 90.19 276 MET B N 1
ATOM 4628 C CA . MET B 1 276 ? -42.219 5.574 29.516 1 90.19 276 MET B CA 1
ATOM 4629 C C . MET B 1 276 ? -40.719 5.457 29.641 1 90.19 276 MET B C 1
ATOM 4631 O O . MET B 1 276 ? -40.031 6.449 29.906 1 90.19 276 MET B O 1
ATOM 4635 N N . GLY B 1 277 ? -40.156 4.348 29.484 1 88.81 277 GLY B N 1
ATOM 4636 C CA . GLY B 1 277 ? -38.75 4.098 29.641 1 88.81 277 GLY B CA 1
ATOM 4637 C C . GLY B 1 277 ? -37.906 4.641 28.5 1 88.81 277 GLY B C 1
ATOM 4638 O O . GLY B 1 277 ? -36.781 5.086 28.719 1 88.81 277 GLY B O 1
ATOM 4639 N N . THR B 1 278 ? -38.469 4.562 27.328 1 90.06 278 THR B N 1
ATOM 4640 C CA . THR B 1 278 ? -37.688 4.91 26.156 1 90.06 278 THR B CA 1
ATOM 4641 C C . THR B 1 278 ? -37.938 6.355 25.734 1 90.06 278 THR B C 1
ATOM 4643 O O . THR B 1 278 ? -37.156 6.953 25.016 1 90.06 278 THR B O 1
ATOM 4646 N N . GLY B 1 279 ? -39.125 6.844 26.125 1 89.62 279 GLY B N 1
ATOM 4647 C CA . GLY B 1 279 ? -39.562 8.172 25.688 1 89.62 279 GLY B CA 1
ATOM 4648 C C . GLY B 1 279 ? -40.219 8.18 24.328 1 89.62 279 GLY B C 1
ATOM 4649 O O . GLY B 1 279 ? -40.562 9.234 23.812 1 89.62 279 GLY B O 1
ATOM 4650 N N . LEU B 1 280 ? -40.344 7.047 23.734 1 91.69 280 LEU B N 1
ATOM 4651 C CA . LEU B 1 280 ? -41.125 6.918 22.5 1 91.69 280 LEU B CA 1
ATOM 4652 C C . LEU B 1 280 ? -42.625 7.035 22.766 1 91.69 280 LEU B C 1
ATOM 4654 O O . LEU B 1 280 ? -43.094 6.695 23.844 1 91.69 280 LEU B O 1
ATOM 4658 N N . THR B 1 281 ? -43.281 7.492 21.734 1 91.56 281 THR B N 1
ATOM 4659 C CA . THR B 1 281 ? -44.75 7.574 21.891 1 91.56 281 THR B CA 1
ATOM 4660 C C . THR B 1 281 ? -45.375 6.184 21.859 1 91.56 281 THR B C 1
ATOM 4662 O O . THR B 1 281 ? -44.781 5.242 21.328 1 91.56 281 THR B O 1
ATOM 4665 N N . ILE B 1 282 ? -46.531 6.121 22.469 1 92.12 282 ILE B N 1
ATOM 4666 C CA . ILE B 1 282 ? -47.281 4.867 22.484 1 92.12 282 ILE B CA 1
ATOM 4667 C C . ILE B 1 282 ? -47.531 4.395 21.062 1 92.12 282 ILE B C 1
ATOM 4669 O O . ILE B 1 282 ? -47.375 3.209 20.75 1 92.12 282 ILE B O 1
ATOM 4673 N N . GLU B 1 283 ? -47.75 5.297 20.219 1 92.88 283 GLU B N 1
ATOM 4674 C CA . GLU B 1 283 ? -48 4.984 18.812 1 92.88 283 GLU B CA 1
ATOM 4675 C C . GLU B 1 283 ? -46.781 4.375 18.141 1 92.88 283 GLU B C 1
ATOM 4677 O O . GLU B 1 283 ? -46.875 3.406 17.391 1 92.88 283 GLU B O 1
ATOM 4682 N N . GLU B 1 284 ? -45.688 4.922 18.422 1 92.75 284 GLU B N 1
ATOM 4683 C CA . GLU B 1 284 ? -44.438 4.438 17.844 1 92.75 284 GLU B CA 1
ATOM 4684 C C . GLU B 1 284 ? -44.125 3.016 18.297 1 92.75 284 GLU B C 1
ATOM 4686 O O . GLU B 1 284 ? -43.688 2.184 17.5 1 92.75 284 GLU B O 1
ATOM 4691 N N . VAL B 1 285 ? -44.438 2.723 19.547 1 92.62 285 VAL B N 1
ATOM 4692 C CA . VAL B 1 285 ? -44.188 1.403 20.109 1 92.62 285 VAL B CA 1
ATOM 4693 C C . VAL B 1 285 ? -45.156 0.385 19.531 1 92.62 285 VAL B C 1
ATOM 4695 O O . VAL B 1 285 ? -44.781 -0.747 19.219 1 92.62 285 VAL B O 1
ATOM 4698 N N . GLU B 1 286 ? -46.375 0.783 19.375 1 91.75 286 GLU B N 1
ATOM 4699 C CA . GLU B 1 286 ? -47.375 -0.095 18.781 1 91.75 286 GLU B CA 1
ATOM 4700 C C . GLU B 1 286 ? -47 -0.473 17.344 1 91.75 286 GLU B C 1
ATOM 4702 O O . GLU B 1 286 ? -47.188 -1.621 16.938 1 91.75 286 GLU B O 1
ATOM 4707 N N . LYS B 1 287 ? -46.469 0.496 16.688 1 92.25 287 LYS B N 1
ATOM 4708 C CA . LYS B 1 287 ? -46.062 0.245 15.312 1 92.25 287 LYS B CA 1
ATOM 4709 C C . LYS B 1 287 ? -44.938 -0.777 15.266 1 92.25 287 LYS B C 1
ATOM 4711 O O . LYS B 1 287 ? -44.875 -1.622 14.367 1 92.25 287 LYS B O 1
ATOM 4716 N N . LEU B 1 288 ? -44.062 -0.677 16.156 1 90.31 288 LEU B N 1
ATOM 4717 C CA . LEU B 1 288 ? -42.938 -1.609 16.234 1 90.31 288 LEU B CA 1
ATOM 4718 C C . LEU B 1 288 ? -43.406 -3.025 16.531 1 90.31 288 LEU B C 1
ATOM 4720 O O . LEU B 1 288 ? -42.906 -3.992 15.969 1 90.31 288 LEU B O 1
ATOM 4724 N N . LYS B 1 289 ? -44.375 -3.104 17.438 1 87.5 289 LYS B N 1
ATOM 4725 C CA . LYS B 1 289 ? -44.969 -4.398 17.781 1 87.5 289 LYS B CA 1
ATOM 4726 C C . LYS B 1 289 ? -45.656 -5.031 16.578 1 87.5 289 LYS B C 1
ATOM 4728 O O . LYS B 1 289 ? -45.5 -6.23 16.328 1 87.5 289 LYS B O 1
ATOM 4733 N N . ASN B 1 290 ? -46.219 -4.18 15.867 1 84.81 290 ASN B N 1
ATOM 4734 C CA . ASN B 1 290 ? -46.969 -4.676 14.719 1 84.81 290 ASN B CA 1
ATOM 4735 C C . ASN B 1 290 ? -46.031 -5.059 13.57 1 84.81 290 ASN B C 1
ATOM 4737 O O . ASN B 1 290 ? -46.344 -5.961 12.789 1 84.81 290 ASN B O 1
ATOM 4741 N N . ASN B 1 291 ? -45 -4.262 13.484 1 75.75 291 ASN B N 1
ATOM 4742 C CA . ASN B 1 291 ? -44.031 -4.559 12.422 1 75.75 291 ASN B CA 1
ATOM 4743 C C . ASN B 1 291 ? -43.219 -5.805 12.734 1 75.75 291 ASN B C 1
ATOM 4745 O O . ASN B 1 291 ? -42.781 -6.504 11.828 1 75.75 291 ASN B O 1
ATOM 4749 N N . GLU B 1 292 ? -42.75 -5.973 13.875 1 63.06 292 GLU B N 1
ATOM 4750 C CA . GLU B 1 292 ? -42.031 -7.191 14.25 1 63.06 292 GLU B CA 1
ATOM 4751 C C . GLU B 1 292 ? -42.969 -8.398 14.242 1 63.06 292 GLU B C 1
ATOM 4753 O O . GLU B 1 292 ? -42.5 -9.539 14.102 1 63.06 292 GLU B O 1
ATOM 4758 N N . ALA B 1 293 ? -44.281 -8.344 14.484 1 50.19 293 ALA B N 1
ATOM 4759 C CA . ALA B 1 293 ? -45.25 -9.445 14.375 1 50.19 293 ALA B CA 1
ATOM 4760 C C . ALA B 1 293 ? -45.406 -9.883 12.922 1 50.19 293 ALA B C 1
ATOM 4762 O O . ALA B 1 293 ? -45.906 -10.977 12.656 1 50.19 293 ALA B O 1
ATOM 4763 N N . ILE B 1 294 ? -44.875 -9.102 12.047 1 39.59 294 ILE B N 1
ATOM 4764 C CA . ILE B 1 294 ? -44.938 -9.594 10.68 1 39.59 294 ILE B CA 1
ATOM 4765 C C . ILE B 1 294 ? -43.562 -10.211 10.312 1 39.59 294 ILE B C 1
ATOM 4767 O O . ILE B 1 294 ? -42.531 -9.625 10.594 1 39.59 294 ILE B O 1
#

Secondary structure (DSSP, 8-state):
-PPPPPTTSHHHHHHHHS-GGGHHHHHHHHHHHHT--GGGS---EEE------HHHHHHSTT---EEEEEETT--EEEEEEESS--S-HHHHHHHHHHHHHHHT--TT--GGG---EEEEEEESS--SSSS-SEEEEEEEETTT--EEEEEEEEEEEEHHHHHHHSSTT------HHHHHHHHHHHHHHH-TTSHHHHHHHHH-HHHHHHHHHHHHHHH-HHHHHHHHHHHHHHHHHHHHHHHHHHHHHHHHHHHHHHHHHHHHHHTT--HHHHHHHH---HHHHHHHHHHH--/--PPPPTTSHHHHHHHHS-GGGHHHHHHHHHHHHT--GGGS---EEE------HHHHHHSTT---EEEEEETT--EEEEEEESS--S-HHHHHHHHHHHHHHHT--TT--GGG---EEEEEEESS--SSSS-SEEEEEEEETTT--EEEEEEEEEEEEHHHHHHHSSTT------SHHHHHHHHHHHHHH-TTSHHHHHHHHH-HHHHHHHHHHHHHHH-HHHHHHHHHHHHHHHHHHHHHHHHHHHHHHHHHHHHHHHHHHHHHHTT--HHHHHHHH---HHHHHHHHHHH--

Foldseek 3Di:
DQDQFQCLQQLNVCLLPVDPVNVVLVQLLVCLQVVADDPRGFDDKAWPPPVPVVVCVLPDPPPFNWGWIATPVREIETEGREEDCPPCVVVVQVVVQVVVQVVQDDPPDDNVSQAAYEYEYEYQDDDDDDLDQKDKDAAADPPVRHHPDRNYMYMYGHLVSLVVCVPPPNCPPPDPDSNVSNNLVSCCNVPVPDPVLVVCLVVPVSSVVSNVSSVVLSVDPVSVVVSVSSVVVVVVVVVVVVVVVVVVVVVVLVVVLLVVLLVVVVVPDDLVVSCVVSVPDSVVSVVSVVVVVD/DQDQFQCLQQLNVCLLPVDPVNVVLVQLLVCLQVVPDDPRGFDDKAWPPPVCPVVCVVPPPPPFNWGWIATPVREIETEGREEDCPPCVVVVQVVVQVVVQVVQDDPPDDNVSQAAYEYEYEYQADDDDDLDQKDKDAAADPPVRHHPDRNYMYMYGHLVSLVVCVPPPNCPPPDPDSNVSNNLVSCCNVPVPDPVLVVCLVVPVSSVVSNVSSVVLSPDPVSVVVSVSSVVVVVVVVVVVVVVVVVVVVVVLVVVLLVVLLVVVVVVDDLVVSCVVSVPDSVSSVVSVVVVVD

Organism: NCBI:txid704125

Solvent-accessible surface area (backbone atoms only — not comparable to full-atom values): 32332 Å² total; per-residue (Å²): 130,81,64,75,64,58,49,67,39,54,63,46,32,40,63,50,46,60,30,78,95,32,38,67,43,32,40,54,52,50,22,24,74,70,60,37,55,78,91,66,32,66,86,46,73,43,71,65,79,59,83,65,51,60,70,58,48,70,70,42,69,90,66,55,53,66,43,49,34,30,35,80,84,52,34,35,38,35,39,34,54,39,76,67,89,80,86,36,66,70,49,39,53,52,48,49,50,23,51,54,59,51,70,69,53,58,94,88,57,62,49,76,67,64,51,38,33,36,40,38,39,38,26,61,45,86,80,70,98,62,76,67,30,65,47,46,29,28,39,18,27,74,82,81,59,45,72,77,55,74,48,48,37,42,33,41,34,24,49,53,45,44,62,59,45,68,42,77,83,57,70,69,77,63,67,74,69,54,43,47,54,32,48,54,52,52,43,43,49,73,40,67,83,40,74,66,43,61,57,40,40,75,76,31,70,59,56,31,50,48,50,54,51,45,51,50,45,33,68,32,66,67,54,43,51,53,42,50,53,51,52,50,54,49,50,50,50,50,51,51,49,52,51,51,46,52,53,47,49,53,51,46,50,51,49,49,36,48,53,51,42,51,54,40,48,77,71,65,53,52,59,68,58,41,17,68,73,55,68,46,52,59,66,59,48,52,49,49,54,56,54,67,75,96,131,80,65,75,63,60,49,67,40,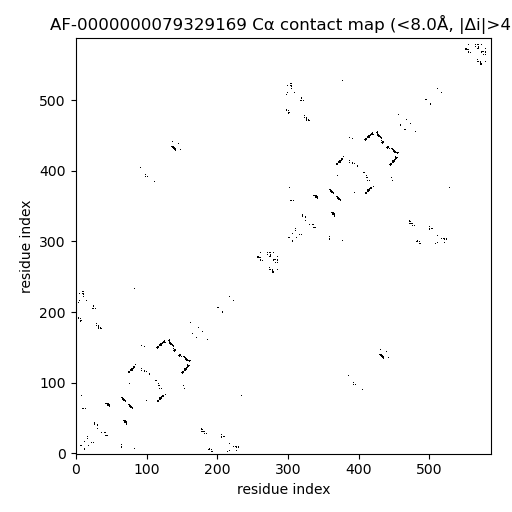53,64,47,32,39,62,51,47,61,30,78,93,30,37,67,45,30,40,54,50,50,22,26,74,68,59,38,56,81,89,66,31,66,86,46,72,42,71,64,79,59,81,66,51,58,70,57,47,72,70,42,68,90,65,53,53,68,44,48,35,31,34,79,84,52,34,37,38,35,40,34,51,39,74,65,89,81,86,35,64,69,50,39,52,50,49,51,51,23,51,54,58,51,69,68,54,59,93,87,58,61,49,74,68,66,50,37,33,36,39,36,39,40,25,62,45,86,81,70,95,62,76,66,30,65,48,44,31,29,37,19,28,75,82,83,58,46,71,76,56,74,47,48,37,42,32,41,33,23,48,55,46,44,62,59,44,70,42,79,82,57,69,69,78,62,66,76,69,55,44,47,54,33,47,53,52,53,43,43,49,73,41,68,83,41,77,65,44,61,56,41,40,75,75,31,69,57,55,30,50,48,49,54,51,45,52,52,47,33,67,33,68,66,53,43,51,52,41,50,52,50,50,50,54,49,50,51,50,50,50,52,48,50,50,51,45,52,52,46,48,54,50,46,50,52,49,48,37,49,52,51,44,52,53,40,48,75,72,65,51,52,58,67,59,42,18,69,74,56,67,47,52,60,66,59,48,51,49,48,55,56,52,66,74,96

Nearest PDB structures (foldseek):
  3g1c-assembly1_A-2  TM=8.007E-01  e=9.762E+00  Lachnospira eligens ATCC 27750
  7jti-assembly1_A  TM=4.055E-01  e=3.048E+00  Bos taurus
  4on1-assembly2_B  TM=3.619E-01  e=5.782E+00  Bacteroides fragilis
  4qlb-assembly2_B  TM=2.106E-01  e=6.129E+00  Caenorhabditis elegans
  6fal-assembly1_A  TM=5.110E-01  e=1.880E+00  Escherichia coli

InterPro domains:
  IPR010106 Recombination-promoting nuclease RpnA [TIGR01784] (8-288)

Sequence (588 aa):
MTKVLDPKNDVVFQKLFGMKINKNILISFLNSILNLSGENSIKEVDFEEKHLDVSLIASEKLSILDLHVITENDMHVNVEIQLVNQYNMIKRTIFYMSKMLISQLEKGEDYSDLNRTVTINILNFNYLEDENFIKCYGLFEKYTKKPLTDLMEFIFIELPKFNRLKQPHKLVEPNKESNEKLYKWLTFLSNPTGKEIENFMKTDGEIKEAMDVLYKISGDKEAVMLAEMREKAMMDEQSRLNGARKEGVKKGVKEGKIEVAKNFLKMGMSIEQISMGTGLTIEEVEKLKNNEAIMTKVLDPKNDVVFQKLFGMKINKNILISFLNSILNLSGENSIKEVDFEEKHLDVSLIASEKLSILDLHVITENDMHVNVEIQLVNQYNMIKRTIFYMSKMLISQLEKGEDYSDLNRTVTINILNFNYLEDENFIKCYGLFEKYTKKPLTDLMEFIFIELPKFNRLKQPHKLVEPNKESNEKLYKWLTFLSNPTGKEIENFMKTDGEIKEAMDVLYKISGDKEAVMLAEMREKAMMDEQSRLNGARKEGVKKGVKEGKIEVAKNFLKMGMSIEQISMGTGLTIEEVEKLKNNEAI